Protein AF-A0A315XNJ1-F1 (afdb_monomer_lite)

InterPro domains:
  IPR011010 DNA breaking-rejoining enzyme, catalytic core [SSF56349] (92-370)
  IPR013762 Integrase-like, catalytic domain superfamily [G3DSA:1.10.443.10] (141-390)

Structure (mmCIF, N/CA/C/O backbone):
data_AF-A0A315XNJ1-F1
#
_entry.id   AF-A0A315XNJ1-F1
#
loop_
_atom_site.group_PDB
_atom_site.id
_atom_site.type_symbol
_atom_site.label_atom_id
_atom_site.label_alt_id
_atom_site.label_comp_id
_atom_site.label_asym_id
_atom_site.label_entity_id
_atom_site.label_seq_id
_atom_site.pdbx_PDB_ins_code
_atom_site.Cartn_x
_atom_site.Cartn_y
_atom_site.Cartn_z
_atom_site.occupancy
_atom_site.B_iso_or_equiv
_atom_site.auth_seq_id
_atom_site.auth_comp_id
_atom_site.auth_asym_id
_atom_site.auth_atom_id
_atom_site.pdbx_PDB_model_num
ATOM 1 N N . MET A 1 1 ? 25.336 24.053 -30.822 1.00 50.22 1 MET A N 1
ATOM 2 C CA . MET A 1 1 ? 24.230 23.311 -31.462 1.00 50.22 1 MET A CA 1
ATOM 3 C C . MET A 1 1 ? 24.095 22.005 -30.711 1.00 50.22 1 MET A C 1
ATOM 5 O O . MET A 1 1 ? 25.068 21.264 -30.676 1.00 50.22 1 MET A O 1
ATOM 9 N N . ASN A 1 2 ? 22.967 21.770 -30.042 1.00 66.56 2 ASN A N 1
ATOM 10 C CA . ASN A 1 2 ? 22.722 20.476 -29.408 1.00 66.56 2 ASN A CA 1
ATOM 11 C C . ASN A 1 2 ? 22.450 19.467 -30.527 1.00 66.56 2 ASN A C 1
ATOM 13 O O . ASN A 1 2 ? 21.606 19.732 -31.380 1.00 66.56 2 ASN A O 1
ATOM 17 N N . LYS A 1 3 ? 23.209 18.367 -30.565 1.00 80.69 3 LYS A N 1
ATOM 18 C CA . LYS A 1 3 ? 22.934 17.233 -31.454 1.00 80.69 3 LYS A CA 1
ATOM 19 C C . LYS A 1 3 ? 21.550 16.705 -31.062 1.00 80.69 3 LYS A C 1
ATOM 21 O O . LYS A 1 3 ? 21.338 16.394 -29.894 1.00 80.69 3 LYS A O 1
ATOM 26 N N . GLU A 1 4 ? 20.598 16.702 -31.988 1.00 85.69 4 GLU A N 1
ATOM 27 C CA . GLU A 1 4 ? 19.282 16.109 -31.746 1.00 85.69 4 GLU A CA 1
ATOM 28 C C . GLU A 1 4 ? 19.441 14.585 -31.792 1.00 85.69 4 GLU A C 1
ATOM 30 O O . GLU A 1 4 ? 19.968 14.041 -32.764 1.00 85.69 4 GLU A O 1
ATOM 35 N N . TYR A 1 5 ? 19.074 13.908 -30.704 1.00 88.69 5 TYR A N 1
ATOM 36 C CA . TYR A 1 5 ? 19.193 12.458 -30.582 1.00 88.69 5 TYR A CA 1
ATOM 37 C C . TYR A 1 5 ? 17.853 11.811 -30.914 1.00 88.69 5 TYR A C 1
ATOM 39 O O . TYR A 1 5 ? 16.924 11.848 -30.109 1.00 88.69 5 TYR A O 1
ATOM 47 N N . ASP A 1 6 ? 17.759 11.184 -32.084 1.00 93.69 6 ASP A N 1
ATOM 48 C CA . ASP A 1 6 ? 16.576 10.419 -32.473 1.00 93.69 6 ASP A CA 1
ATOM 49 C C . ASP A 1 6 ? 16.637 8.993 -31.912 1.00 93.69 6 ASP A C 1
ATOM 51 O O . ASP A 1 6 ? 16.897 8.019 -32.617 1.00 93.69 6 ASP A O 1
ATOM 55 N N . VAL A 1 7 ? 16.416 8.873 -30.601 1.00 96.19 7 VAL A N 1
ATOM 56 C CA . VAL A 1 7 ? 16.429 7.577 -29.905 1.00 96.19 7 VAL A CA 1
ATOM 57 C C . VAL A 1 7 ? 15.337 6.638 -30.422 1.00 96.19 7 VAL A C 1
ATOM 59 O O . VAL A 1 7 ? 15.508 5.425 -30.357 1.00 96.19 7 VAL A O 1
ATOM 62 N N . ARG A 1 8 ? 14.231 7.157 -30.979 1.00 95.56 8 ARG A N 1
ATOM 63 C CA . ARG A 1 8 ? 13.180 6.292 -31.538 1.00 95.56 8 ARG A CA 1
ATOM 64 C C . ARG A 1 8 ? 13.688 5.519 -32.743 1.00 95.56 8 ARG A C 1
ATOM 66 O O . ARG A 1 8 ? 13.282 4.381 -32.905 1.00 95.56 8 ARG A O 1
ATOM 73 N N . ASN A 1 9 ? 14.567 6.097 -33.549 1.00 95.81 9 ASN A N 1
ATOM 74 C CA . ASN A 1 9 ? 15.123 5.426 -34.720 1.00 95.81 9 ASN A CA 1
ATOM 75 C C . ASN A 1 9 ? 16.474 4.736 -34.447 1.00 95.81 9 ASN A C 1
ATOM 77 O O . ASN A 1 9 ? 17.071 4.191 -35.373 1.00 95.81 9 ASN A O 1
ATOM 81 N N . ASP A 1 10 ? 16.956 4.731 -33.199 1.00 97.00 10 ASP A N 1
ATOM 82 C CA . ASP A 1 10 ? 18.172 4.012 -32.813 1.00 97.00 10 ASP A CA 1
ATOM 83 C C . ASP A 1 10 ? 17.935 2.489 -32.831 1.00 97.00 10 ASP A C 1
ATOM 85 O O . ASP A 1 10 ? 16.972 1.982 -32.246 1.00 97.00 10 ASP A O 1
ATOM 89 N N . GLU A 1 11 ? 18.824 1.754 -33.505 1.00 97.25 11 GLU A N 1
ATOM 90 C CA . GLU A 1 11 ? 18.732 0.299 -33.692 1.00 97.25 11 GLU A CA 1
ATOM 91 C C . GLU A 1 11 ? 18.679 -0.457 -32.356 1.00 97.25 11 GLU A C 1
ATOM 93 O O . GLU A 1 11 ? 17.871 -1.373 -32.195 1.00 97.25 11 GLU A O 1
ATOM 98 N N . TYR A 1 12 ? 19.469 -0.034 -31.363 1.00 97.25 12 TYR A N 1
ATOM 99 C CA . TYR A 1 12 ? 19.500 -0.683 -30.053 1.00 97.25 12 TYR A CA 1
ATO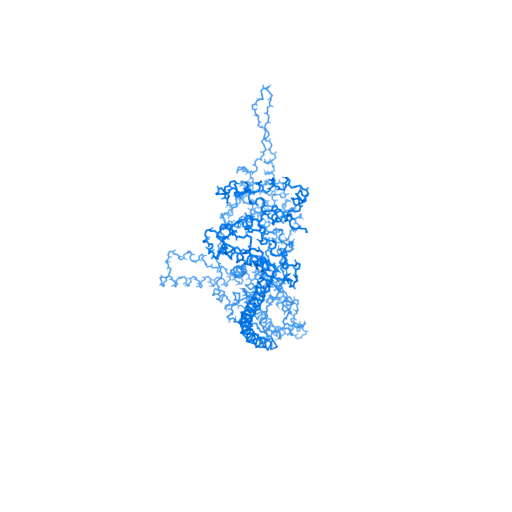M 100 C C . TYR A 1 12 ? 18.218 -0.418 -29.265 1.00 97.25 12 TYR A C 1
ATOM 102 O O . TYR A 1 12 ? 17.733 -1.298 -28.556 1.00 97.25 12 TYR A O 1
ATOM 110 N N . TYR A 1 13 ? 17.629 0.774 -29.388 1.00 97.19 13 TYR A N 1
ATOM 111 C CA . TYR A 1 13 ? 16.331 1.046 -28.771 1.00 97.19 13 TYR A CA 1
ATOM 112 C C . TYR A 1 13 ? 15.224 0.184 -29.390 1.00 97.19 13 TYR A C 1
ATOM 114 O O . TYR A 1 13 ? 14.443 -0.423 -28.655 1.00 97.19 13 TYR A O 1
ATOM 122 N N . GLN A 1 14 ? 15.181 0.090 -30.723 1.00 96.50 14 GLN A N 1
ATOM 123 C CA . GLN A 1 14 ? 14.190 -0.725 -31.429 1.00 96.50 14 GLN A CA 1
ATOM 124 C C . GLN A 1 14 ? 14.302 -2.204 -31.055 1.00 96.50 14 GLN A C 1
ATOM 126 O O . GLN A 1 14 ? 13.295 -2.804 -30.678 1.00 96.50 14 GLN A O 1
ATOM 131 N N . LEU A 1 15 ? 15.523 -2.746 -31.051 1.00 95.56 15 LEU A N 1
ATOM 132 C CA . LEU A 1 15 ? 15.793 -4.122 -30.638 1.00 95.56 15 LEU A CA 1
ATOM 133 C C . LEU A 1 15 ? 15.395 -4.366 -29.171 1.00 95.56 15 LEU A C 1
ATOM 135 O O . LEU A 1 15 ? 14.719 -5.338 -28.842 1.00 95.56 15 LEU A O 1
ATOM 139 N N . PHE A 1 16 ? 15.724 -3.432 -28.273 1.00 95.44 16 PHE A N 1
ATOM 140 C CA . PHE A 1 16 ? 15.371 -3.549 -26.858 1.00 95.44 16 PHE A CA 1
ATOM 141 C C . PHE A 1 16 ? 13.856 -3.606 -26.626 1.00 95.44 16 PHE A C 1
ATOM 143 O O . PHE A 1 16 ? 13.381 -4.338 -25.753 1.00 95.44 16 PHE A O 1
ATOM 150 N N . ILE A 1 17 ? 13.077 -2.811 -27.361 1.00 95.00 17 ILE A N 1
ATOM 151 C CA . ILE A 1 17 ? 11.621 -2.760 -27.198 1.00 95.00 17 ILE A CA 1
ATOM 152 C C . ILE A 1 17 ? 10.926 -3.927 -27.910 1.00 95.00 17 ILE A C 1
ATOM 154 O O . ILE A 1 17 ? 9.951 -4.440 -27.353 1.00 95.00 17 ILE A O 1
ATOM 158 N N . SER A 1 18 ? 11.427 -4.389 -29.063 1.00 91.50 18 SER A N 1
ATOM 159 C CA . SER A 1 18 ? 10.868 -5.557 -29.760 1.00 91.50 18 SER A CA 1
ATOM 160 C C . SER A 1 18 ? 10.989 -6.836 -28.938 1.00 91.50 18 SER A C 1
ATOM 162 O O . SER A 1 18 ? 10.046 -7.626 -28.888 1.00 91.50 18 SER A O 1
ATOM 164 N N . ASP A 1 19 ? 12.110 -7.007 -28.239 1.00 86.12 19 ASP A N 1
ATOM 165 C CA . ASP A 1 19 ? 12.449 -8.281 -27.601 1.00 86.12 19 ASP A CA 1
ATOM 166 C C . ASP A 1 19 ? 11.779 -8.467 -26.230 1.00 86.12 19 ASP A C 1
ATOM 168 O O . ASP A 1 19 ? 11.643 -9.583 -25.728 1.00 86.12 19 ASP A O 1
ATOM 172 N N . SER A 1 20 ? 11.312 -7.387 -25.598 1.00 68.50 20 SER A N 1
ATOM 173 C CA . SER A 1 20 ? 11.069 -7.380 -24.149 1.00 68.50 20 SER A CA 1
ATOM 174 C C . SER A 1 20 ? 9.606 -7.475 -23.681 1.00 68.50 20 SER A C 1
ATOM 176 O O . SER A 1 20 ? 9.350 -7.317 -22.483 1.00 68.50 20 SER A O 1
ATOM 178 N N . LEU A 1 21 ? 8.625 -7.752 -24.558 1.00 73.50 21 LEU A N 1
ATOM 179 C CA . LEU A 1 21 ? 7.177 -7.809 -24.222 1.00 73.50 21 LEU A CA 1
ATOM 180 C C . LEU A 1 21 ? 6.722 -6.646 -23.303 1.00 73.50 21 LEU A C 1
ATOM 182 O O . LEU A 1 21 ? 5.906 -6.812 -22.378 1.00 73.50 21 LEU A O 1
ATOM 186 N N . ARG A 1 22 ? 7.311 -5.460 -23.499 1.00 79.81 22 ARG A N 1
ATOM 187 C CA . ARG A 1 22 ? 7.030 -4.268 -22.693 1.00 79.81 22 ARG A CA 1
ATOM 188 C C . ARG A 1 22 ? 5.745 -3.621 -23.186 1.00 79.81 22 ARG A C 1
ATOM 190 O O . ARG A 1 22 ? 5.494 -3.535 -24.381 1.00 79.81 22 ARG A O 1
ATOM 197 N N . ASN A 1 23 ? 4.932 -3.133 -22.252 1.00 85.56 23 ASN A N 1
ATOM 198 C CA . ASN A 1 23 ? 3.787 -2.309 -22.626 1.00 85.56 23 ASN A CA 1
ATOM 199 C C . ASN A 1 23 ? 4.252 -0.934 -23.138 1.00 85.56 23 ASN A C 1
ATOM 201 O O . ASN A 1 23 ? 5.334 -0.456 -22.784 1.00 85.56 23 ASN A O 1
ATOM 205 N N . GLU A 1 24 ? 3.402 -0.288 -23.932 1.00 88.81 24 GLU A N 1
ATOM 206 C CA . GLU A 1 24 ? 3.657 1.013 -24.564 1.00 88.81 24 GLU A CA 1
ATOM 207 C C . GLU A 1 24 ? 4.098 2.085 -23.554 1.00 88.81 24 GLU A C 1
ATOM 209 O O . GLU A 1 24 ? 5.067 2.805 -23.776 1.00 88.81 24 GLU A O 1
ATOM 214 N N . THR A 1 25 ? 3.468 2.129 -22.374 1.00 88.50 25 THR A N 1
ATOM 215 C CA . THR A 1 25 ? 3.843 3.069 -21.304 1.00 88.50 25 THR A CA 1
ATOM 216 C C . THR A 1 25 ? 5.281 2.869 -20.824 1.00 88.50 25 THR A C 1
ATOM 218 O O . THR A 1 25 ? 5.982 3.833 -20.517 1.00 88.50 25 THR A O 1
ATOM 221 N N . THR A 1 26 ? 5.737 1.619 -20.734 1.00 90.62 26 THR A N 1
ATOM 222 C CA . THR A 1 26 ? 7.116 1.307 -20.356 1.00 90.62 26 THR A CA 1
ATOM 223 C C . THR A 1 26 ? 8.069 1.694 -21.481 1.00 90.62 26 THR A C 1
ATOM 225 O O . THR A 1 26 ? 9.098 2.297 -21.191 1.00 90.62 26 THR A O 1
ATOM 228 N N . ALA A 1 27 ? 7.721 1.416 -22.740 1.00 94.00 27 ALA A N 1
ATOM 229 C CA . ALA A 1 27 ? 8.529 1.791 -23.901 1.00 94.00 27 ALA A CA 1
ATOM 230 C C . ALA A 1 27 ? 8.747 3.311 -23.996 1.00 94.00 27 ALA A C 1
ATOM 232 O O . ALA A 1 27 ? 9.891 3.755 -24.107 1.00 94.00 27 ALA A O 1
ATOM 233 N N . GLU A 1 28 ? 7.685 4.106 -23.834 1.00 94.75 28 GLU A N 1
ATOM 234 C CA . GLU A 1 28 ? 7.764 5.574 -23.793 1.00 94.75 28 GLU A CA 1
ATOM 235 C C . GLU A 1 28 ? 8.618 6.076 -22.622 1.00 94.75 28 GLU A C 1
ATOM 237 O O . GLU A 1 28 ? 9.401 7.017 -22.757 1.00 94.75 28 GLU A O 1
ATOM 242 N N . LYS A 1 29 ? 8.543 5.405 -21.465 1.00 95.25 29 LYS A N 1
ATOM 243 C CA . LYS A 1 29 ? 9.403 5.730 -20.323 1.00 95.25 29 LYS A CA 1
ATOM 244 C C . LYS A 1 29 ? 10.882 5.464 -20.620 1.00 95.25 29 LYS A C 1
ATOM 246 O O . LYS A 1 29 ? 11.724 6.260 -20.213 1.00 95.25 29 LYS A O 1
ATOM 251 N N . TYR A 1 30 ? 11.210 4.361 -21.296 1.00 97.12 30 TYR A N 1
ATOM 252 C CA . TYR A 1 30 ? 12.583 4.104 -21.741 1.00 97.12 30 TYR A CA 1
ATOM 253 C C . TYR A 1 30 ? 13.040 5.145 -22.758 1.00 97.12 30 TYR A C 1
ATOM 255 O O . TYR A 1 30 ? 14.144 5.653 -22.607 1.00 97.12 30 TYR A O 1
ATOM 263 N N . PHE A 1 31 ? 12.192 5.502 -23.725 1.00 96.75 31 PHE A N 1
ATOM 264 C CA . PHE A 1 31 ? 12.498 6.535 -24.714 1.00 96.75 31 PHE A CA 1
ATOM 265 C C . PHE A 1 31 ? 12.889 7.860 -24.046 1.00 96.75 31 PHE A C 1
ATOM 267 O O . PHE A 1 31 ? 14.002 8.334 -24.246 1.00 96.75 31 PHE A O 1
ATOM 274 N N . ASP A 1 32 ? 12.034 8.414 -23.179 1.00 96.81 32 ASP A N 1
ATOM 275 C CA . ASP A 1 32 ? 12.307 9.683 -22.484 1.00 96.81 32 ASP A CA 1
ATOM 276 C C . ASP A 1 32 ? 13.626 9.651 -21.687 1.00 96.81 32 ASP A C 1
ATOM 278 O O . ASP A 1 32 ? 14.408 10.604 -21.697 1.00 96.81 32 ASP A O 1
ATOM 282 N N . ILE A 1 33 ? 13.902 8.539 -21.003 1.00 98.12 33 ILE A N 1
ATOM 283 C CA . ILE A 1 33 ? 15.085 8.406 -20.146 1.00 98.12 33 ILE A CA 1
ATOM 284 C C . ILE A 1 33 ? 16.362 8.217 -20.964 1.00 98.12 33 ILE A C 1
ATOM 286 O O . ILE A 1 33 ? 17.384 8.818 -20.634 1.00 98.12 33 ILE A O 1
ATOM 290 N N . LEU A 1 34 ? 16.318 7.395 -22.011 1.00 98.06 34 LEU A N 1
ATOM 291 C CA . LEU A 1 34 ? 17.468 7.141 -22.874 1.00 98.06 34 LEU A CA 1
ATOM 292 C C . LEU A 1 34 ? 17.815 8.377 -23.710 1.00 98.06 34 LEU A C 1
ATOM 294 O O . LEU A 1 34 ? 18.994 8.682 -23.848 1.00 98.06 34 LEU A O 1
ATOM 298 N N . THR A 1 35 ? 16.826 9.165 -24.141 1.00 97.50 35 THR A N 1
ATOM 299 C CA . THR A 1 35 ? 17.063 10.480 -24.761 1.00 97.50 35 THR A CA 1
ATOM 300 C C . THR A 1 35 ? 17.819 11.410 -23.815 1.00 97.50 35 THR A C 1
ATOM 302 O O . THR A 1 35 ? 18.870 11.936 -24.178 1.00 97.50 35 THR A O 1
ATOM 305 N N . LYS A 1 36 ? 17.377 11.536 -22.554 1.00 97.56 36 LYS A N 1
ATOM 306 C CA . LYS A 1 36 ? 18.103 12.319 -21.532 1.00 97.56 36 LYS A CA 1
ATOM 307 C C . LYS A 1 36 ? 19.511 11.780 -21.277 1.00 97.56 36 LYS A C 1
ATOM 309 O O . LYS A 1 36 ? 20.419 12.555 -20.988 1.00 97.56 36 LYS A O 1
ATOM 314 N N . PHE A 1 37 ? 19.703 10.465 -21.367 1.00 98.12 37 PHE A N 1
ATOM 315 C CA . PHE A 1 37 ? 21.011 9.838 -21.204 1.00 98.12 37 PHE A CA 1
ATOM 316 C C . PHE A 1 37 ? 21.963 10.169 -22.363 1.00 98.12 37 PHE A C 1
ATOM 318 O O . PHE A 1 37 ? 23.113 10.540 -22.119 1.00 98.12 37 PHE A O 1
ATOM 325 N N . CYS A 1 38 ? 21.475 10.128 -23.603 1.00 97.94 38 CYS A N 1
ATOM 326 C CA . CYS A 1 38 ? 22.217 10.565 -24.784 1.00 97.94 38 CYS A CA 1
ATOM 327 C C . CYS A 1 38 ? 22.574 12.054 -24.724 1.00 97.94 38 CYS A C 1
ATOM 329 O O . CYS A 1 38 ? 23.719 12.429 -24.972 1.00 97.94 38 CYS A O 1
ATOM 331 N N . GLU A 1 39 ? 21.632 12.904 -24.312 1.00 96.56 39 GLU A N 1
ATOM 332 C CA . GLU A 1 39 ? 21.882 14.334 -24.112 1.00 96.56 39 GLU A CA 1
ATOM 333 C C . GLU A 1 39 ? 22.938 14.598 -23.031 1.00 96.56 39 GLU A C 1
ATOM 335 O O . GLU A 1 39 ? 23.817 15.437 -23.223 1.00 96.56 39 GLU A O 1
ATOM 340 N N . ALA A 1 40 ? 22.877 13.879 -21.905 1.00 97.44 40 ALA A N 1
ATOM 341 C CA . ALA A 1 40 ? 23.812 14.046 -20.795 1.00 97.44 40 ALA A CA 1
ATOM 342 C C . ALA A 1 40 ? 25.251 13.650 -21.153 1.00 97.44 40 ALA A C 1
ATOM 344 O O . ALA A 1 40 ? 26.203 14.265 -20.676 1.00 97.44 40 ALA A O 1
ATOM 345 N N . THR A 1 41 ? 25.405 12.613 -21.975 1.00 97.19 41 THR A N 1
ATOM 346 C CA . THR A 1 41 ? 26.708 12.056 -22.377 1.00 97.19 41 THR A CA 1
ATOM 347 C C . THR A 1 41 ? 27.226 12.636 -23.691 1.00 97.19 41 THR A C 1
ATOM 349 O O . THR A 1 41 ? 28.395 12.452 -24.034 1.00 97.19 41 THR A O 1
ATOM 352 N N . ASN A 1 42 ? 26.360 13.343 -24.419 1.00 96.88 42 ASN A N 1
ATOM 353 C CA . ASN A 1 42 ? 26.568 13.794 -25.786 1.00 96.88 42 ASN A CA 1
ATOM 354 C C . ASN A 1 42 ? 26.982 12.649 -26.738 1.00 96.88 42 ASN A C 1
ATOM 356 O O . ASN A 1 42 ? 27.918 12.799 -27.530 1.00 96.88 42 ASN A O 1
ATOM 360 N N . LYS A 1 43 ? 26.302 11.499 -26.624 1.00 96.94 43 LYS A N 1
ATOM 361 C CA . LYS A 1 43 ? 26.555 10.273 -27.397 1.00 96.94 43 LYS A CA 1
ATOM 362 C C . LYS A 1 43 ? 25.259 9.553 -27.767 1.00 96.94 43 LYS A C 1
ATOM 364 O O . LYS A 1 43 ? 24.285 9.612 -27.022 1.00 96.94 43 LYS A O 1
ATOM 369 N N . THR A 1 44 ? 25.242 8.857 -28.902 1.00 97.50 44 THR A N 1
ATOM 370 C CA . THR A 1 44 ? 24.145 7.936 -29.260 1.00 97.50 44 THR A CA 1
ATOM 371 C C . THR A 1 44 ? 24.197 6.667 -28.403 1.00 97.50 44 THR A C 1
ATOM 373 O O . THR A 1 44 ? 25.211 6.390 -27.758 1.00 97.50 44 THR A O 1
ATOM 376 N N . LEU A 1 45 ? 23.125 5.867 -28.387 1.00 98.00 45 LEU A N 1
ATOM 377 C CA . LEU A 1 45 ? 23.118 4.617 -27.617 1.00 98.00 45 LEU A CA 1
ATOM 378 C C . LEU A 1 45 ? 24.162 3.635 -28.155 1.00 98.00 45 LEU A C 1
ATOM 380 O O . LEU A 1 45 ? 24.908 3.055 -27.366 1.00 98.00 45 LEU A O 1
ATOM 384 N N . GLY A 1 46 ? 24.281 3.534 -29.482 1.00 97.56 46 GLY A N 1
ATOM 385 C CA . GLY A 1 46 ? 25.320 2.733 -30.127 1.00 97.56 46 GLY A CA 1
ATOM 386 C C . GLY A 1 46 ? 26.744 3.183 -29.787 1.00 97.56 46 GLY A C 1
ATOM 387 O O . GLY A 1 46 ? 27.583 2.341 -29.483 1.00 97.56 46 GLY A O 1
ATOM 388 N N . GLU A 1 47 ? 27.015 4.496 -29.760 1.00 97.69 47 GLU A N 1
ATOM 389 C CA . GLU A 1 47 ? 28.322 5.031 -29.345 1.00 97.69 47 GLU A CA 1
ATOM 390 C C . GLU A 1 47 ? 28.637 4.665 -27.886 1.00 97.69 47 GLU A C 1
ATOM 392 O O . GLU A 1 47 ? 29.755 4.252 -27.595 1.00 97.69 47 GLU A O 1
ATOM 397 N N . ILE A 1 48 ? 27.660 4.779 -26.974 1.00 98.19 48 ILE A N 1
ATOM 398 C CA . ILE A 1 48 ? 27.831 4.440 -25.551 1.00 98.19 48 ILE A CA 1
ATOM 399 C C . ILE A 1 48 ? 28.096 2.944 -25.364 1.00 98.19 48 ILE A C 1
ATOM 401 O O . ILE A 1 48 ? 28.993 2.581 -24.600 1.00 98.19 48 ILE A O 1
ATOM 405 N N . ILE A 1 49 ? 27.314 2.087 -26.031 1.00 98.12 49 ILE A N 1
ATOM 406 C CA . ILE A 1 49 ? 27.462 0.629 -25.955 1.00 98.12 49 ILE A CA 1
ATOM 407 C C . ILE A 1 49 ? 28.841 0.235 -26.477 1.00 98.12 49 ILE A C 1
ATOM 409 O O . ILE A 1 49 ? 29.588 -0.378 -25.719 1.00 98.12 49 ILE A O 1
ATOM 413 N N . ALA A 1 50 ? 29.209 0.672 -27.687 1.00 97.50 50 ALA A N 1
ATOM 414 C CA . ALA A 1 50 ? 30.518 0.399 -28.278 1.00 97.50 50 ALA A CA 1
ATOM 415 C C . ALA A 1 50 ? 31.659 0.874 -27.368 1.00 97.50 50 ALA A C 1
ATOM 417 O O . ALA A 1 50 ? 32.564 0.109 -27.050 1.00 97.50 50 ALA A O 1
ATOM 418 N N . ASP A 1 51 ? 31.572 2.106 -26.852 1.00 97.00 51 ASP A N 1
ATOM 419 C CA . ASP A 1 51 ? 32.581 2.661 -25.954 1.00 97.00 51 ASP A CA 1
ATOM 420 C C . ASP A 1 51 ? 32.813 1.785 -24.718 1.00 97.00 51 ASP A C 1
ATOM 422 O O . ASP A 1 51 ? 33.965 1.597 -24.309 1.00 97.00 51 ASP A O 1
ATOM 426 N N . CYS A 1 52 ? 31.727 1.284 -24.125 1.00 96.38 52 CYS A N 1
ATOM 427 C CA . CYS A 1 52 ? 31.756 0.469 -22.918 1.00 96.38 52 CYS A CA 1
ATOM 428 C C . CYS A 1 52 ? 32.197 -0.971 -23.206 1.00 96.38 52 CYS A C 1
ATOM 430 O O . CYS A 1 52 ? 32.992 -1.512 -22.442 1.00 96.38 52 CYS A O 1
ATOM 432 N N . THR A 1 53 ? 31.724 -1.589 -24.291 1.00 95.50 53 THR A N 1
ATOM 433 C CA . THR A 1 53 ? 32.133 -2.947 -24.679 1.00 95.50 53 THR A CA 1
ATOM 434 C C . THR A 1 53 ? 33.595 -2.986 -25.096 1.00 95.50 53 THR A C 1
ATOM 436 O O . THR A 1 53 ? 34.315 -3.896 -24.694 1.00 95.50 53 THR A O 1
ATOM 439 N N . ASP A 1 54 ? 34.066 -1.979 -25.834 1.00 94.81 54 ASP A N 1
ATOM 440 C CA . ASP A 1 54 ? 35.464 -1.881 -26.251 1.00 94.81 54 ASP A CA 1
ATOM 441 C C . ASP A 1 54 ? 36.379 -1.755 -25.036 1.00 94.81 54 ASP A C 1
ATOM 443 O O . ASP A 1 54 ? 37.367 -2.474 -24.937 1.00 94.81 54 ASP A O 1
ATOM 447 N N . GLU A 1 55 ? 36.024 -0.903 -24.067 1.00 93.50 55 GLU A N 1
ATOM 448 C CA . GLU A 1 55 ? 36.769 -0.777 -22.809 1.00 93.50 55 GLU A CA 1
ATOM 449 C C . GLU A 1 55 ? 36.805 -2.103 -22.027 1.00 93.50 55 GLU A C 1
ATOM 451 O O . GLU A 1 55 ? 37.845 -2.486 -21.490 1.00 93.50 55 GLU A O 1
ATOM 456 N N . GLN A 1 56 ? 35.682 -2.825 -22.000 1.00 91.50 56 GLN A N 1
ATOM 457 C CA . GLN A 1 56 ? 35.524 -4.084 -21.268 1.00 91.50 56 GLN A CA 1
ATOM 458 C C . GLN A 1 56 ? 36.245 -5.269 -21.920 1.00 91.50 56 GLN A C 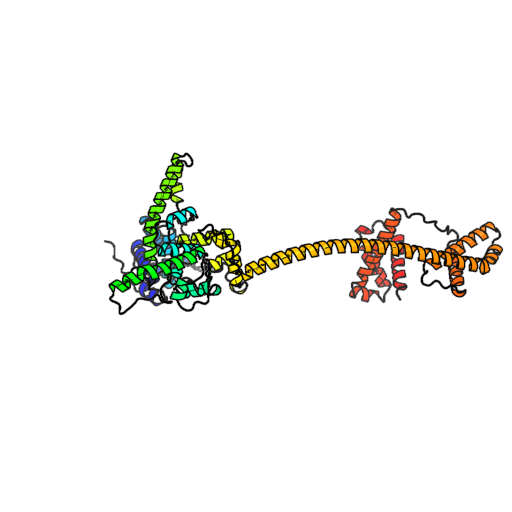1
ATOM 460 O O . GLN A 1 56 ? 36.642 -6.199 -21.217 1.00 91.50 56 GLN A O 1
ATOM 465 N N . ASN A 1 57 ? 36.449 -5.224 -23.237 1.00 88.50 57 ASN A N 1
ATOM 466 C CA . ASN A 1 57 ? 37.136 -6.264 -24.001 1.00 88.50 57 ASN A CA 1
ATOM 467 C C . ASN A 1 57 ? 38.666 -6.099 -24.022 1.00 88.50 57 ASN A C 1
ATOM 469 O O . ASN A 1 57 ? 39.370 -6.999 -24.487 1.00 88.50 57 ASN A O 1
ATOM 473 N N . ILE A 1 58 ? 39.211 -4.987 -23.510 1.00 84.25 58 ILE A N 1
ATOM 474 C CA . ILE A 1 58 ? 40.663 -4.795 -23.417 1.00 84.25 58 ILE A CA 1
ATOM 475 C C . ILE A 1 58 ? 41.237 -5.738 -22.353 1.00 84.25 58 ILE A C 1
ATOM 477 O O . ILE A 1 58 ? 41.053 -5.556 -21.149 1.00 84.25 58 ILE A O 1
ATOM 481 N N . VAL A 1 59 ? 41.995 -6.734 -22.812 1.00 77.75 59 VAL A N 1
ATOM 482 C CA . VAL A 1 59 ? 42.858 -7.556 -21.959 1.00 77.75 59 VAL A CA 1
ATOM 483 C C . VAL A 1 59 ? 44.246 -6.932 -21.954 1.00 77.75 59 VAL A C 1
ATOM 485 O O . VAL A 1 59 ? 45.028 -7.104 -22.892 1.00 77.75 59 VAL A O 1
ATOM 488 N N . THR A 1 60 ? 44.570 -6.198 -20.892 1.00 78.81 60 THR A N 1
ATOM 489 C CA . THR A 1 60 ? 45.917 -5.644 -20.739 1.00 78.81 60 THR A CA 1
ATOM 490 C C . THR A 1 60 ? 46.858 -6.754 -20.289 1.00 78.81 60 THR A C 1
ATOM 492 O O . THR A 1 60 ? 46.632 -7.400 -19.266 1.00 78.81 60 THR A O 1
ATOM 495 N N . LYS A 1 61 ? 47.927 -6.983 -21.052 1.00 82.56 61 LYS A N 1
ATOM 496 C CA . LYS A 1 61 ? 48.996 -7.922 -20.703 1.00 82.56 61 LYS A CA 1
ATOM 497 C C . LYS A 1 61 ? 50.105 -7.168 -19.975 1.00 82.56 61 LYS A C 1
ATOM 499 O O . LYS A 1 61 ? 50.852 -6.416 -20.591 1.00 82.56 61 LYS A O 1
ATOM 504 N N . GLU A 1 62 ? 50.200 -7.355 -18.666 1.00 85.12 62 GLU A N 1
ATOM 505 C CA . GLU A 1 62 ? 51.286 -6.827 -17.840 1.00 85.12 62 GLU A CA 1
ATOM 506 C C . GLU A 1 62 ? 52.438 -7.839 -17.819 1.00 85.12 62 GLU A C 1
ATOM 508 O O . GLU A 1 62 ? 52.241 -9.003 -17.457 1.00 85.12 62 GLU A O 1
ATOM 513 N N . LYS A 1 63 ? 53.646 -7.417 -18.215 1.00 87.00 63 LYS A N 1
ATOM 514 C CA . LYS A 1 63 ? 54.848 -8.243 -18.041 1.00 87.00 63 LYS A CA 1
ATOM 515 C C . LYS A 1 63 ? 55.215 -8.264 -16.561 1.00 87.00 63 LYS A C 1
ATOM 517 O O . LYS A 1 63 ? 55.521 -7.227 -15.980 1.00 87.00 63 LYS A O 1
ATOM 522 N N . LEU A 1 64 ? 55.190 -9.446 -15.966 1.00 87.44 64 LEU A N 1
ATOM 523 C CA . LEU A 1 64 ? 55.701 -9.689 -14.626 1.00 87.44 64 LEU A CA 1
ATOM 524 C C . LEU A 1 64 ? 57.215 -9.956 -14.692 1.00 87.44 64 LEU A C 1
ATOM 526 O O . LEU A 1 64 ? 57.722 -10.332 -15.755 1.00 87.44 64 LEU A O 1
ATOM 530 N N . PRO A 1 65 ? 57.949 -9.808 -13.571 1.00 91.88 65 PRO A N 1
ATOM 531 C CA . PRO A 1 65 ? 59.327 -10.274 -13.489 1.00 91.88 65 PRO A CA 1
ATOM 532 C C . PRO A 1 65 ? 59.429 -11.736 -13.950 1.00 91.88 65 PRO A C 1
ATOM 534 O O . PRO A 1 65 ? 58.517 -12.521 -13.642 1.00 91.88 65 PRO A O 1
ATOM 537 N N . PRO A 1 66 ? 60.493 -12.104 -14.687 1.00 92.00 66 PRO A N 1
ATOM 538 C CA . PRO A 1 66 ? 60.682 -13.481 -15.110 1.00 92.00 66 PRO A CA 1
ATOM 539 C C . PRO A 1 66 ? 60.709 -14.418 -13.897 1.00 92.00 66 PRO A C 1
ATOM 541 O O . PRO A 1 66 ? 61.055 -14.003 -12.787 1.00 92.00 66 PRO A O 1
ATOM 544 N N . ASP A 1 67 ? 60.283 -15.665 -14.092 1.00 91.44 67 ASP A N 1
ATOM 545 C CA . ASP A 1 67 ? 60.376 -16.670 -13.031 1.00 91.44 67 ASP A CA 1
ATOM 546 C C . ASP A 1 67 ? 61.840 -16.995 -12.677 1.00 91.44 67 ASP A C 1
ATOM 548 O O . ASP A 1 67 ? 62.786 -16.504 -13.294 1.00 91.44 67 ASP A O 1
ATOM 552 N N . GLU A 1 68 ? 62.034 -17.838 -11.665 1.00 89.94 68 GLU A N 1
ATOM 553 C CA . GLU A 1 68 ? 63.360 -18.290 -11.221 1.00 89.94 68 GLU A CA 1
ATOM 554 C C . GLU A 1 68 ? 64.185 -18.992 -12.318 1.00 89.94 68 GLU A C 1
ATOM 556 O O . GLU A 1 68 ? 65.406 -19.075 -12.204 1.00 89.94 68 GLU A O 1
ATOM 561 N N . ASN A 1 69 ? 63.541 -19.432 -13.405 1.00 91.38 69 ASN A N 1
ATOM 562 C CA . ASN A 1 69 ? 64.175 -20.056 -14.564 1.00 91.38 69 ASN A CA 1
ATOM 563 C C . ASN A 1 69 ? 64.393 -19.069 -15.728 1.00 91.38 69 ASN A C 1
ATOM 565 O O . ASN A 1 69 ? 64.855 -19.470 -16.796 1.00 91.38 69 ASN A O 1
ATOM 569 N N . GLY A 1 70 ? 64.069 -17.785 -15.547 1.00 90.62 70 GLY A N 1
ATOM 570 C CA . GLY A 1 70 ? 64.200 -16.751 -16.572 1.00 90.62 70 GLY A CA 1
ATOM 571 C C . GLY A 1 70 ? 63.044 -16.690 -17.578 1.00 90.62 70 GLY A C 1
ATOM 572 O O . GLY A 1 70 ? 63.145 -15.936 -18.547 1.00 90.62 70 GLY A O 1
ATOM 573 N N . ASN A 1 71 ? 61.950 -17.437 -17.383 1.00 91.38 71 ASN A N 1
ATOM 574 C CA . ASN A 1 71 ? 60.818 -17.419 -18.311 1.00 91.38 71 ASN A CA 1
ATOM 575 C C . ASN A 1 71 ? 59.985 -16.148 -18.144 1.00 91.38 71 ASN A C 1
ATOM 577 O O . ASN A 1 71 ? 59.649 -15.743 -17.029 1.00 91.38 71 ASN A O 1
ATOM 581 N N . GLU A 1 72 ? 59.586 -15.550 -19.266 1.00 92.00 72 GLU A N 1
ATOM 582 C CA . GLU A 1 72 ? 58.700 -14.390 -19.279 1.00 92.00 72 GLU A CA 1
ATOM 583 C C . GLU A 1 72 ? 57.321 -14.751 -18.712 1.00 92.00 72 GLU A C 1
ATOM 585 O O . GLU A 1 72 ? 56.636 -15.654 -19.195 1.00 92.00 72 GLU A O 1
ATOM 590 N N . ARG A 1 73 ? 56.892 -14.013 -17.687 1.00 84.69 73 ARG A N 1
ATOM 591 C CA . ARG A 1 73 ? 55.563 -14.151 -17.094 1.00 84.69 73 ARG A CA 1
ATOM 592 C C . ARG A 1 73 ? 54.691 -12.995 -17.556 1.00 84.69 73 ARG A C 1
ATOM 594 O O . ARG A 1 73 ? 55.071 -11.836 -17.430 1.00 84.69 73 ARG A O 1
ATOM 601 N N . ILE A 1 74 ? 53.494 -13.300 -18.044 1.00 87.56 74 ILE A N 1
ATOM 602 C CA . ILE A 1 74 ? 52.499 -12.294 -18.421 1.00 87.56 74 ILE A CA 1
ATOM 603 C C . ILE A 1 74 ? 51.281 -12.468 -17.523 1.00 87.56 74 ILE A C 1
ATOM 605 O O . ILE A 1 74 ? 50.741 -13.567 -17.400 1.00 87.56 74 ILE A O 1
ATOM 609 N N . ARG A 1 75 ? 50.837 -11.378 -16.900 1.00 84.38 75 ARG A N 1
ATOM 610 C CA . ARG A 1 75 ? 49.556 -11.306 -16.206 1.00 84.38 75 ARG A CA 1
ATOM 611 C C . ARG A 1 75 ? 48.544 -10.624 -17.108 1.00 84.38 75 ARG A C 1
ATOM 613 O O . ARG A 1 75 ? 48.721 -9.474 -17.494 1.00 84.38 75 ARG A O 1
ATOM 620 N N . GLU A 1 76 ? 47.460 -11.320 -17.411 1.00 84.88 76 GLU A N 1
ATOM 621 C CA . GLU A 1 76 ? 46.292 -10.695 -18.021 1.00 84.88 76 GLU A CA 1
ATOM 622 C C . GLU A 1 76 ? 45.504 -9.959 -16.935 1.00 84.88 76 GLU A C 1
ATOM 624 O O . GLU A 1 76 ? 44.918 -10.568 -16.036 1.00 84.88 76 GLU A O 1
ATOM 629 N N . ILE A 1 77 ? 45.522 -8.631 -16.993 1.00 81.00 77 ILE A N 1
ATOM 630 C CA . ILE A 1 77 ? 44.666 -7.786 -16.171 1.00 81.00 77 ILE A CA 1
ATOM 631 C C . ILE A 1 77 ? 43.326 -7.704 -16.892 1.00 81.00 77 ILE A C 1
ATOM 633 O O . ILE A 1 77 ? 43.196 -7.063 -17.936 1.00 81.00 77 ILE A O 1
ATOM 637 N N . ARG A 1 78 ? 42.328 -8.386 -16.332 1.00 82.50 78 ARG A N 1
ATOM 638 C CA . ARG A 1 78 ? 40.941 -8.242 -16.774 1.00 82.50 78 ARG A CA 1
ATOM 639 C C . ARG A 1 78 ? 40.426 -6.866 -16.372 1.00 82.50 78 ARG A 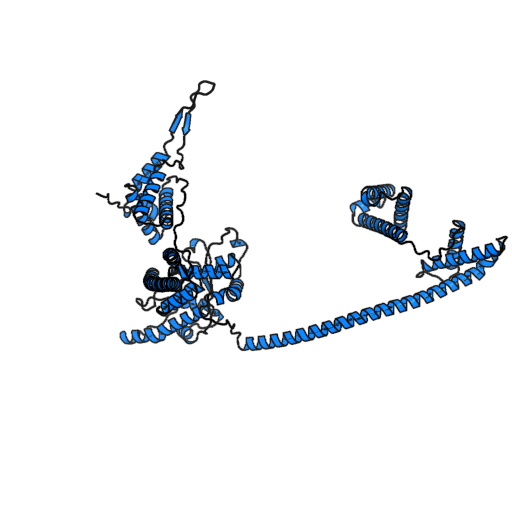C 1
ATOM 641 O O . ARG A 1 78 ? 40.771 -6.369 -15.300 1.00 82.50 78 ARG A O 1
ATOM 648 N N . PHE A 1 79 ? 39.579 -6.289 -17.215 1.00 87.12 79 PHE A N 1
ATOM 649 C CA . PHE A 1 79 ? 38.874 -5.055 -16.903 1.00 87.12 79 PHE A CA 1
ATOM 650 C C . PHE A 1 79 ? 38.132 -5.171 -15.561 1.00 87.12 79 PHE A C 1
ATOM 652 O O . PHE A 1 79 ? 37.315 -6.075 -15.362 1.00 87.12 79 PHE A O 1
ATOM 659 N N . ASP A 1 80 ? 38.415 -4.256 -14.633 1.00 88.38 80 ASP A N 1
ATOM 660 C CA . ASP A 1 80 ? 37.652 -4.138 -13.394 1.00 88.38 80 ASP A CA 1
ATOM 661 C C . ASP A 1 80 ? 36.457 -3.214 -13.622 1.00 88.38 80 ASP A C 1
ATOM 663 O O . ASP A 1 80 ? 36.587 -1.989 -13.663 1.00 88.38 80 ASP A O 1
ATOM 667 N N . VAL A 1 81 ? 35.270 -3.814 -13.709 1.00 88.00 81 VAL A N 1
ATOM 668 C CA . VAL A 1 81 ? 34.008 -3.085 -13.867 1.00 88.00 81 VAL A CA 1
ATOM 669 C C . VAL A 1 81 ? 33.754 -2.081 -12.740 1.00 88.00 81 VAL A C 1
ATOM 671 O O . VAL A 1 81 ? 33.045 -1.104 -12.950 1.00 88.00 81 VAL A O 1
ATOM 674 N N . ASN A 1 82 ? 34.336 -2.275 -11.552 1.00 89.81 82 ASN A N 1
ATOM 675 C CA . ASN A 1 82 ? 34.167 -1.369 -10.416 1.00 89.81 82 ASN A CA 1
ATOM 676 C C . ASN A 1 82 ? 35.180 -0.220 -10.399 1.00 89.81 82 ASN A C 1
ATOM 678 O O . ASN A 1 82 ? 35.116 0.623 -9.498 1.00 89.81 82 ASN A O 1
ATOM 682 N N . ASN A 1 83 ? 36.076 -0.141 -11.387 1.00 90.12 83 ASN A N 1
ATOM 683 C CA . ASN A 1 83 ? 36.967 0.996 -11.530 1.00 90.12 83 ASN A CA 1
ATOM 684 C C . ASN A 1 83 ? 36.138 2.281 -11.716 1.00 90.12 83 ASN A C 1
ATOM 686 O O . ASN A 1 83 ? 35.316 2.389 -12.636 1.00 90.12 83 ASN A O 1
ATOM 690 N N . LYS A 1 84 ? 36.354 3.266 -10.834 1.00 90.31 84 LYS A N 1
ATOM 691 C CA . LYS A 1 84 ? 35.674 4.572 -10.865 1.00 90.31 84 LYS A CA 1
ATOM 692 C C . LYS A 1 84 ? 35.929 5.333 -12.168 1.00 90.31 84 LYS A C 1
ATOM 694 O O . LYS A 1 84 ? 35.083 6.128 -12.564 1.00 90.31 84 LYS A O 1
ATOM 699 N N . ASP A 1 85 ? 37.044 5.044 -12.835 1.00 91.19 85 ASP A N 1
ATOM 700 C CA . ASP A 1 85 ? 37.445 5.682 -14.085 1.00 91.19 85 ASP A CA 1
ATOM 701 C C . ASP A 1 85 ? 36.881 5.010 -15.343 1.00 91.19 85 ASP A C 1
ATOM 703 O O . ASP A 1 85 ? 37.103 5.536 -16.439 1.00 91.19 85 ASP A O 1
ATOM 707 N N . SER A 1 86 ? 36.134 3.905 -15.204 1.00 93.88 86 SER A N 1
ATOM 708 C CA . SER A 1 86 ? 35.466 3.264 -16.344 1.00 93.88 86 SER A CA 1
ATOM 709 C C . SER A 1 86 ? 34.523 4.229 -17.061 1.00 93.88 86 SER A C 1
ATOM 711 O O . SER A 1 86 ? 33.859 5.070 -16.437 1.00 93.88 86 SER A O 1
ATOM 713 N N . LYS A 1 87 ? 34.428 4.100 -18.386 1.00 95.81 87 LYS A N 1
ATOM 714 C CA . LYS A 1 87 ? 33.545 4.929 -19.218 1.00 95.81 87 LYS A CA 1
ATOM 715 C C . LYS A 1 87 ? 32.095 4.845 -18.752 1.00 95.81 87 LYS A C 1
ATOM 717 O O . LYS A 1 87 ? 31.436 5.875 -18.634 1.00 95.81 87 LYS A O 1
ATOM 722 N N . ILE A 1 88 ? 31.624 3.652 -18.383 1.00 96.56 88 ILE A N 1
ATOM 723 C CA . ILE A 1 88 ? 30.260 3.471 -17.874 1.00 96.56 88 ILE A CA 1
ATOM 724 C C . ILE A 1 88 ? 30.003 4.262 -16.581 1.00 96.56 88 ILE A C 1
ATOM 726 O O . ILE A 1 88 ? 28.967 4.919 -16.458 1.00 96.56 88 ILE A O 1
ATOM 730 N N . ASN A 1 89 ? 30.947 4.273 -15.630 1.00 95.56 89 ASN A N 1
ATOM 731 C CA . ASN A 1 89 ? 30.822 5.094 -14.421 1.00 95.56 89 ASN A CA 1
ATOM 732 C C . ASN A 1 89 ? 30.796 6.587 -14.761 1.00 95.56 89 ASN A C 1
ATOM 734 O O . ASN A 1 89 ? 29.974 7.323 -14.211 1.00 95.56 89 ASN A O 1
ATOM 738 N N . LYS A 1 90 ? 31.642 7.031 -15.699 1.00 96.50 90 LYS A N 1
ATOM 739 C CA . LYS A 1 90 ? 31.659 8.422 -16.174 1.00 96.50 90 LYS A CA 1
ATOM 740 C C . LYS A 1 90 ? 30.316 8.824 -16.786 1.00 96.50 90 LYS A C 1
ATOM 742 O O . LYS A 1 90 ? 29.763 9.837 -16.370 1.00 96.50 90 LYS A O 1
ATOM 747 N N . TYR A 1 91 ? 29.749 8.016 -17.682 1.00 97.94 91 TYR A N 1
ATOM 748 C CA . TYR A 1 91 ? 28.454 8.303 -18.309 1.00 97.94 91 TYR A CA 1
ATOM 749 C C . TYR A 1 91 ? 27.305 8.345 -17.299 1.00 97.94 91 TYR A C 1
ATOM 751 O O . TYR A 1 91 ? 26.475 9.253 -17.327 1.00 97.94 91 TYR A O 1
ATOM 759 N N . LEU A 1 92 ? 27.265 7.403 -16.355 1.00 97.38 92 LEU A N 1
ATOM 760 C CA . LEU A 1 92 ? 26.235 7.398 -15.317 1.00 97.38 92 LEU A CA 1
ATOM 761 C C . LEU A 1 92 ? 26.355 8.596 -14.364 1.00 97.38 92 LEU A C 1
ATOM 763 O O . LEU A 1 92 ? 25.328 9.107 -13.922 1.00 97.38 92 LEU A O 1
ATOM 767 N N . ASN A 1 93 ? 27.571 9.054 -14.054 1.00 96.75 93 ASN A N 1
ATOM 768 C CA . ASN A 1 93 ? 27.782 10.257 -13.244 1.00 96.75 93 ASN A CA 1
ATOM 769 C C . ASN A 1 93 ? 27.393 11.528 -14.011 1.00 96.75 93 ASN A C 1
ATOM 771 O O . ASN A 1 93 ? 26.668 12.354 -13.464 1.00 96.75 93 ASN A O 1
ATOM 775 N N . GLN A 1 94 ? 27.754 11.633 -15.295 1.00 97.88 94 GLN A N 1
ATOM 776 C CA . GLN A 1 94 ? 27.300 12.721 -16.171 1.00 97.88 94 GLN A CA 1
ATOM 777 C C . GLN A 1 94 ? 25.770 12.806 -16.221 1.00 97.88 94 GLN A C 1
ATOM 779 O O . GLN A 1 94 ? 25.202 13.892 -16.132 1.00 97.88 94 GLN A O 1
ATOM 784 N N . PHE A 1 95 ? 25.084 11.663 -16.292 1.00 98.25 95 PHE A N 1
ATOM 785 C CA . PHE A 1 95 ? 23.625 11.611 -16.234 1.00 98.25 95 PHE A CA 1
ATOM 786 C C . PHE A 1 95 ? 23.051 12.086 -14.894 1.00 98.25 95 PHE A C 1
ATOM 788 O O . PHE A 1 95 ? 22.051 12.807 -14.868 1.00 98.25 95 PHE A O 1
ATOM 795 N N . VAL A 1 96 ? 23.674 11.699 -13.776 1.00 98.06 96 VAL A N 1
ATOM 796 C CA . VAL A 1 96 ? 23.286 12.180 -12.441 1.00 98.06 96 VAL A CA 1
ATOM 797 C C . VAL A 1 96 ? 23.421 13.701 -12.367 1.00 98.06 96 VAL A C 1
ATOM 799 O O . VAL A 1 96 ? 22.477 14.366 -11.940 1.00 98.06 96 VAL A O 1
ATOM 802 N N . ASP A 1 97 ? 24.544 14.251 -12.827 1.00 98.12 97 ASP A N 1
ATOM 803 C CA . ASP A 1 97 ? 24.795 15.694 -12.824 1.00 98.12 97 ASP A CA 1
ATOM 804 C C . ASP A 1 97 ? 23.806 16.437 -13.732 1.00 98.12 97 ASP A C 1
ATOM 806 O O . ASP A 1 97 ? 23.194 17.418 -13.307 1.00 98.12 97 ASP A O 1
ATOM 810 N N . TYR A 1 98 ? 23.551 15.913 -14.935 1.00 97.94 98 TYR A N 1
ATOM 811 C CA . TYR A 1 98 ? 22.541 16.428 -15.867 1.00 97.94 98 TYR A CA 1
ATOM 812 C C . TYR A 1 98 ? 21.143 16.494 -15.232 1.00 97.94 98 TYR A C 1
ATOM 814 O O . TYR A 1 98 ? 20.412 17.473 -15.417 1.00 97.94 98 TYR A O 1
ATOM 822 N N . CYS A 1 99 ? 20.760 15.461 -14.476 1.00 97.81 99 CYS A N 1
ATOM 823 C CA . CYS A 1 99 ? 19.471 15.409 -13.794 1.00 97.81 99 CYS A CA 1
ATOM 824 C C . CYS A 1 99 ? 19.401 16.378 -12.607 1.00 97.81 99 CYS A C 1
ATOM 826 O O . CYS A 1 99 ? 18.375 17.032 -12.416 1.00 97.81 99 CYS A O 1
ATOM 828 N N . ARG A 1 100 ? 20.481 16.506 -11.828 1.00 97.31 100 ARG A N 1
ATOM 829 C CA . ARG A 1 100 ? 20.565 17.448 -10.699 1.00 97.31 100 ARG A CA 1
ATOM 830 C C . ARG A 1 100 ? 20.489 18.898 -11.151 1.00 97.31 100 ARG A C 1
ATOM 832 O O . ARG A 1 100 ? 19.762 19.674 -10.547 1.00 97.31 100 ARG A O 1
ATOM 839 N N . GLN A 1 101 ? 21.142 19.242 -12.261 1.00 97.44 101 GLN A N 1
ATOM 840 C CA . GLN A 1 101 ? 21.037 20.571 -12.881 1.00 97.44 101 GLN A CA 1
ATOM 841 C C . GLN A 1 101 ? 19.599 20.928 -13.298 1.00 97.44 101 GLN A C 1
ATOM 843 O O . GLN A 1 101 ? 19.278 22.100 -13.469 1.00 97.44 101 GLN A O 1
ATOM 848 N N . ARG A 1 102 ? 18.722 19.927 -13.447 1.00 96.94 102 ARG A N 1
ATOM 849 C CA . ARG A 1 102 ? 17.288 20.082 -13.749 1.00 96.94 102 ARG A CA 1
ATOM 850 C C . ARG A 1 102 ? 16.391 19.926 -12.521 1.00 96.94 102 ARG A C 1
ATOM 852 O O . ARG A 1 102 ? 15.179 19.818 -12.670 1.00 96.94 102 ARG A O 1
ATOM 859 N N . ASN A 1 103 ? 16.973 19.922 -11.323 1.00 96.44 103 ASN A N 1
ATOM 860 C CA . ASN A 1 103 ? 16.272 19.761 -10.050 1.00 96.44 103 ASN A CA 1
ATOM 861 C C . ASN A 1 103 ? 15.491 18.438 -9.934 1.00 96.44 103 ASN A C 1
ATOM 863 O O . ASN A 1 103 ? 14.471 18.365 -9.245 1.00 96.44 103 ASN A O 1
ATOM 867 N N . ASN A 1 104 ? 15.952 17.371 -10.596 1.00 96.12 104 ASN A N 1
ATOM 868 C CA . ASN A 1 104 ? 15.383 16.045 -10.375 1.00 96.12 104 ASN A CA 1
ATOM 869 C C . ASN A 1 104 ? 15.794 15.520 -8.994 1.00 96.12 104 ASN A C 1
ATOM 871 O O . ASN A 1 104 ? 16.968 15.562 -8.629 1.00 96.12 104 ASN A O 1
ATOM 875 N N . LYS A 1 105 ? 14.833 14.931 -8.281 1.00 95.19 105 LYS A N 1
ATOM 876 C CA . LYS A 1 105 ? 15.066 14.236 -7.011 1.00 95.19 105 LYS A CA 1
ATOM 877 C C . LYS A 1 105 ? 15.934 12.988 -7.170 1.00 95.19 105 LYS A C 1
ATOM 879 O O . LYS A 1 105 ? 15.779 12.252 -8.149 1.00 95.19 105 LYS A O 1
ATOM 884 N N . ASN A 1 106 ? 16.774 12.689 -6.186 1.00 96.69 106 ASN A N 1
ATOM 885 C CA . ASN A 1 106 ? 17.611 11.492 -6.123 1.00 96.69 106 ASN A CA 1
ATOM 886 C C . ASN A 1 106 ? 16.795 10.201 -6.280 1.00 96.69 106 ASN A C 1
ATOM 888 O O . ASN A 1 106 ? 17.248 9.292 -6.980 1.00 96.69 106 ASN A O 1
ATOM 892 N N . VAL A 1 107 ? 15.587 10.109 -5.706 1.00 95.31 107 VAL A N 1
ATOM 893 C CA . VAL A 1 107 ? 14.708 8.935 -5.899 1.00 95.31 107 VAL A CA 1
ATOM 894 C C . VAL A 1 107 ? 14.329 8.737 -7.375 1.00 95.31 107 VAL A C 1
ATOM 896 O O . VAL A 1 107 ? 14.389 7.621 -7.901 1.00 95.31 107 VAL A O 1
ATOM 899 N N . THR A 1 108 ? 14.030 9.829 -8.083 1.00 95.81 108 THR A N 1
ATOM 900 C CA . THR A 1 108 ? 13.738 9.820 -9.522 1.00 95.81 108 THR A CA 1
ATOM 901 C C . THR A 1 108 ? 14.979 9.434 -10.317 1.00 95.81 108 THR A C 1
ATOM 903 O O . THR A 1 108 ? 14.899 8.563 -11.183 1.00 95.81 108 THR A O 1
ATOM 906 N N . ILE A 1 109 ? 16.135 10.014 -9.983 1.00 97.75 109 ILE A N 1
ATOM 907 C CA . ILE A 1 109 ? 17.416 9.713 -10.632 1.00 97.75 109 ILE A CA 1
ATOM 908 C C . ILE A 1 109 ? 17.771 8.232 -10.459 1.00 97.75 109 ILE A C 1
ATOM 910 O O . ILE A 1 109 ? 18.113 7.565 -11.431 1.00 97.75 109 ILE A O 1
ATOM 914 N N . ASN A 1 110 ? 17.639 7.675 -9.253 1.00 97.12 110 ASN A N 1
ATOM 915 C CA . ASN A 1 110 ? 17.857 6.251 -8.988 1.00 97.12 110 ASN A CA 1
ATOM 916 C C . ASN A 1 110 ? 16.932 5.366 -9.845 1.00 97.12 110 ASN A C 1
ATOM 918 O O . ASN A 1 110 ? 17.379 4.363 -10.412 1.00 97.12 110 ASN A O 1
ATOM 922 N N . GLY A 1 111 ? 15.657 5.748 -9.980 1.00 96.00 111 GLY A N 1
ATOM 923 C CA . GLY A 1 111 ? 14.698 5.064 -10.848 1.00 96.00 111 GLY A CA 1
ATOM 924 C C . GLY A 1 111 ? 15.091 5.112 -12.327 1.00 96.00 111 GLY A C 1
ATOM 925 O O . GLY A 1 111 ? 15.040 4.089 -13.007 1.00 96.00 111 GLY A O 1
ATOM 926 N N . GLN A 1 112 ? 15.536 6.270 -12.819 1.00 97.69 112 GLN A N 1
ATOM 927 C CA . GLN A 1 112 ? 15.994 6.443 -14.201 1.00 97.69 112 GLN A CA 1
ATOM 928 C C . GLN A 1 112 ? 17.288 5.668 -14.482 1.00 97.69 112 GLN A C 1
ATOM 930 O O . GLN A 1 112 ? 17.357 4.926 -15.460 1.00 97.69 112 GLN A O 1
ATOM 935 N N . ARG A 1 113 ? 18.273 5.736 -13.577 1.00 97.62 113 ARG A N 1
ATOM 936 C CA . ARG A 1 113 ? 19.516 4.949 -13.652 1.00 97.62 113 ARG A CA 1
ATOM 937 C C . ARG A 1 113 ? 19.236 3.457 -13.717 1.00 97.62 113 ARG A C 1
ATOM 939 O O . ARG A 1 113 ? 19.864 2.763 -14.503 1.00 97.62 113 ARG A O 1
ATOM 946 N N . SER A 1 114 ? 18.285 2.963 -12.924 1.00 97.00 114 SER A N 1
ATOM 947 C CA . SER A 1 114 ? 17.915 1.542 -12.933 1.00 97.00 114 SER A CA 1
ATOM 948 C C . SER A 1 114 ? 17.410 1.087 -14.306 1.00 97.00 114 SER A C 1
ATOM 950 O O . SER A 1 114 ? 17.705 -0.031 -14.722 1.00 97.00 114 SER A O 1
ATOM 952 N N . LEU A 1 115 ? 16.698 1.956 -15.031 1.00 96.94 115 LEU A N 1
ATOM 953 C CA . LEU A 1 115 ? 16.228 1.674 -16.388 1.00 96.94 115 LEU A CA 1
ATOM 954 C C . LEU A 1 115 ? 17.373 1.730 -17.407 1.00 96.94 115 LEU A C 1
ATOM 956 O O . LEU A 1 115 ? 17.491 0.806 -18.204 1.00 96.94 115 LEU A O 1
ATOM 960 N N . ILE A 1 116 ? 18.265 2.721 -17.322 1.00 98.06 116 ILE A N 1
ATOM 961 C CA . ILE A 1 116 ? 19.480 2.794 -18.159 1.00 98.06 116 ILE A CA 1
ATOM 962 C C . ILE A 1 116 ? 20.346 1.541 -17.968 1.00 98.06 116 ILE A C 1
ATOM 964 O O . ILE A 1 116 ? 20.768 0.916 -18.931 1.00 98.06 116 ILE A O 1
ATOM 968 N N . ILE A 1 117 ? 20.564 1.128 -16.719 1.00 97.50 117 ILE A N 1
ATOM 969 C CA . ILE A 1 117 ? 21.314 -0.086 -16.371 1.00 97.50 117 ILE A CA 1
ATOM 970 C C . ILE A 1 117 ? 20.658 -1.330 -16.970 1.00 97.50 117 ILE A C 1
ATOM 972 O O . ILE A 1 117 ? 21.355 -2.186 -17.502 1.00 97.50 117 ILE A O 1
ATOM 976 N N . ALA A 1 118 ? 19.331 -1.447 -16.867 1.00 96.25 118 ALA A N 1
ATOM 977 C CA . ALA A 1 118 ? 18.604 -2.570 -17.447 1.00 96.25 118 ALA A CA 1
ATOM 978 C C . ALA A 1 118 ? 18.742 -2.607 -18.976 1.00 96.25 118 ALA A C 1
ATOM 980 O O . ALA A 1 118 ? 18.938 -3.682 -19.525 1.00 96.25 118 ALA A O 1
ATOM 981 N N . PHE A 1 119 ? 18.691 -1.445 -19.635 1.00 97.50 119 PHE A N 1
ATOM 982 C CA . PHE A 1 119 ? 18.926 -1.321 -21.073 1.00 97.50 119 PHE A CA 1
ATOM 983 C C . PHE A 1 119 ? 20.343 -1.769 -21.458 1.00 97.50 119 PHE A C 1
ATOM 985 O O . PHE A 1 119 ? 20.506 -2.651 -22.288 1.00 97.50 119 PHE A O 1
ATOM 992 N N . LEU A 1 120 ? 21.373 -1.231 -20.803 1.00 97.75 120 LEU A N 1
ATOM 993 C CA . LEU A 1 120 ? 22.771 -1.550 -21.116 1.00 97.75 120 LEU A CA 1
ATOM 994 C C . LEU A 1 120 ? 23.123 -3.025 -20.868 1.00 97.75 120 LEU A C 1
ATOM 996 O O . LEU A 1 120 ? 23.902 -3.607 -21.620 1.00 97.75 120 LEU A O 1
ATOM 1000 N N . ARG A 1 121 ? 22.533 -3.644 -19.837 1.00 96.75 121 ARG A N 1
ATOM 1001 C CA . ARG A 1 121 ? 22.712 -5.078 -19.556 1.00 96.75 121 ARG A CA 1
ATOM 1002 C C . ARG A 1 121 ? 22.172 -5.974 -20.661 1.00 96.75 121 ARG A C 1
ATOM 1004 O O . ARG A 1 121 ? 22.772 -7.017 -20.892 1.00 96.75 121 ARG A O 1
ATOM 1011 N N . GLU A 1 122 ? 21.080 -5.580 -21.317 1.00 96.75 122 GLU A N 1
ATOM 1012 C CA . GLU A 1 122 ? 20.520 -6.337 -22.445 1.00 96.75 122 GLU A CA 1
ATOM 1013 C C . GLU A 1 122 ? 21.552 -6.492 -23.569 1.00 96.75 122 GLU A C 1
ATOM 1015 O O . GLU A 1 122 ? 21.663 -7.547 -24.181 1.00 96.75 122 GLU A O 1
ATOM 1020 N N . PHE A 1 123 ? 22.387 -5.470 -23.766 1.00 97.00 123 PHE A N 1
ATOM 1021 C CA . PHE A 1 123 ? 23.430 -5.438 -24.792 1.00 97.00 123 PHE A CA 1
ATOM 1022 C C . PHE A 1 123 ? 24.811 -5.863 -24.280 1.00 97.00 123 PHE A C 1
ATOM 1024 O O . PHE A 1 123 ? 25.835 -5.484 -24.844 1.00 97.00 123 PHE A O 1
ATOM 1031 N N . GLY A 1 124 ? 24.861 -6.642 -23.196 1.00 95.94 124 GLY A N 1
ATOM 1032 C CA . GLY A 1 124 ? 26.095 -7.264 -22.708 1.00 95.94 124 GLY A CA 1
ATOM 1033 C C . GLY A 1 124 ? 27.071 -6.328 -21.989 1.00 95.94 124 GLY A C 1
ATOM 1034 O O . GLY A 1 124 ? 28.160 -6.765 -21.620 1.00 95.94 124 GLY A O 1
ATOM 1035 N N . VAL A 1 125 ? 26.702 -5.069 -21.731 1.00 97.31 125 VAL A N 1
ATOM 1036 C CA . VAL A 1 125 ? 27.560 -4.143 -20.981 1.00 97.31 125 VAL A CA 1
ATOM 1037 C C . VAL A 1 125 ? 27.602 -4.558 -19.509 1.00 97.31 125 VAL A C 1
ATOM 1039 O O . VAL A 1 125 ? 26.581 -4.583 -18.813 1.00 97.31 125 VAL A O 1
ATOM 1042 N N . LEU A 1 126 ? 28.801 -4.838 -18.997 1.00 95.88 126 LEU A N 1
ATOM 1043 C CA . LEU A 1 126 ? 29.023 -5.105 -17.577 1.00 95.88 126 LEU A CA 1
ATOM 1044 C C . LEU A 1 126 ? 28.822 -3.817 -16.768 1.00 95.88 126 LEU A C 1
ATOM 1046 O O . LEU A 1 126 ? 29.343 -2.757 -17.115 1.00 95.88 126 LEU A O 1
ATOM 1050 N N . ILE A 1 127 ? 28.071 -3.903 -15.667 1.00 96.31 127 ILE A N 1
ATOM 1051 C CA . ILE A 1 127 ? 27.673 -2.734 -14.870 1.00 96.31 127 ILE A CA 1
ATOM 1052 C C . ILE A 1 127 ? 28.382 -2.731 -13.507 1.00 96.31 127 ILE A C 1
ATOM 1054 O O . ILE A 1 127 ? 28.326 -3.748 -12.808 1.00 96.31 127 ILE A O 1
ATOM 1058 N N . PRO A 1 128 ? 28.984 -1.602 -13.084 1.00 92.62 128 PRO A N 1
ATOM 1059 C CA . PRO A 1 128 ? 29.617 -1.470 -11.772 1.00 92.62 128 PRO A CA 1
ATOM 1060 C C . PRO A 1 128 ? 28.634 -1.663 -10.617 1.00 92.62 128 PRO A C 1
ATOM 1062 O O . PRO A 1 128 ? 27.422 -1.460 -10.746 1.00 92.62 128 PRO A O 1
ATOM 1065 N N . LYS A 1 129 ? 29.166 -1.937 -9.420 1.00 93.88 129 LYS A N 1
ATOM 1066 C CA . LYS A 1 129 ? 28.404 -1.744 -8.181 1.00 93.88 129 LYS A CA 1
ATOM 1067 C C . LYS A 1 129 ? 28.128 -0.258 -7.974 1.00 93.88 129 LYS A C 1
ATOM 1069 O O . LYS A 1 129 ? 28.981 0.512 -7.541 1.00 93.88 129 LYS A O 1
ATOM 1074 N N . ILE A 1 130 ? 26.901 0.137 -8.270 1.00 91.81 130 ILE A N 1
ATOM 1075 C CA . ILE A 1 130 ? 26.455 1.520 -8.174 1.00 91.81 130 ILE A CA 1
ATOM 1076 C C . ILE A 1 130 ? 25.900 1.800 -6.777 1.00 91.81 130 ILE A C 1
ATOM 1078 O O . ILE A 1 130 ? 24.924 1.181 -6.349 1.00 91.81 130 ILE A O 1
ATOM 1082 N N . LYS A 1 131 ? 26.483 2.786 -6.083 1.00 93.94 131 LYS A N 1
ATOM 1083 C CA . LYS A 1 131 ? 25.900 3.320 -4.846 1.00 93.94 131 LYS A CA 1
ATOM 1084 C C . LYS A 1 131 ? 24.577 4.023 -5.183 1.00 93.94 131 LYS A C 1
ATOM 1086 O O . LYS A 1 131 ? 24.529 4.884 -6.071 1.00 93.94 131 LYS A O 1
ATOM 1091 N N . LYS A 1 132 ? 23.506 3.643 -4.479 1.00 96.19 132 LYS A N 1
ATOM 1092 C CA . LYS A 1 132 ? 22.230 4.368 -4.525 1.00 96.19 132 LYS A CA 1
ATOM 1093 C C . LYS A 1 132 ? 22.443 5.776 -3.976 1.00 96.19 132 LYS A C 1
ATOM 1095 O O . LYS A 1 132 ? 23.136 5.946 -2.975 1.00 96.19 132 LYS A O 1
ATOM 1100 N N . LEU A 1 133 ? 21.863 6.765 -4.647 1.00 96.31 133 LEU A N 1
ATOM 1101 C CA . LEU A 1 133 ? 21.771 8.113 -4.092 1.00 96.31 133 LEU A CA 1
ATOM 1102 C C . LEU A 1 133 ? 20.862 8.081 -2.857 1.00 96.31 133 LEU A C 1
ATOM 1104 O O . LEU A 1 133 ? 19.963 7.237 -2.803 1.00 96.31 133 LEU A O 1
ATOM 1108 N N . GLU A 1 134 ? 21.108 8.971 -1.898 1.00 96.06 134 GLU A N 1
ATOM 1109 C CA . GLU A 1 134 ? 20.276 9.116 -0.699 1.00 96.06 134 GLU A CA 1
ATOM 1110 C C . GLU A 1 134 ? 18.827 9.423 -1.082 1.00 96.06 134 GLU A C 1
ATOM 1112 O O . GLU A 1 134 ? 18.580 10.145 -2.050 1.00 96.06 134 GLU A O 1
ATOM 1117 N N . ASP A 1 135 ? 17.882 8.824 -0.359 1.00 92.12 135 ASP A N 1
ATOM 1118 C CA . ASP A 1 135 ? 16.457 9.034 -0.595 1.00 92.12 135 ASP A CA 1
ATOM 1119 C C . ASP A 1 135 ? 16.060 10.431 -0.106 1.00 92.12 135 ASP A C 1
ATOM 1121 O O . ASP A 1 135 ? 16.183 10.742 1.074 1.00 92.12 135 ASP A O 1
ATOM 1125 N N . ASP A 1 136 ? 15.617 11.270 -1.038 1.00 90.94 136 ASP A N 1
ATOM 1126 C CA . ASP A 1 136 ? 15.183 12.654 -0.835 1.00 90.94 136 ASP A CA 1
ATOM 1127 C C . ASP A 1 136 ? 13.674 12.821 -1.108 1.00 90.94 136 ASP A C 1
ATOM 1129 O O . ASP A 1 136 ? 13.192 13.859 -1.586 1.00 90.94 136 ASP A O 1
ATOM 1133 N N . SER A 1 137 ? 12.903 11.754 -0.886 1.00 84.62 137 SER A N 1
ATOM 1134 C CA . SER A 1 137 ? 11.447 11.824 -0.924 1.00 84.62 137 SER A CA 1
ATOM 1135 C C . SER A 1 137 ? 10.910 12.620 0.274 1.00 84.62 137 SER A C 1
ATOM 1137 O O . SER A 1 137 ? 11.282 12.371 1.413 1.00 84.62 137 SER A O 1
ATOM 1139 N N . ASP A 1 138 ? 9.995 13.566 0.018 1.00 75.12 138 ASP A N 1
ATOM 1140 C CA . ASP A 1 138 ? 9.367 14.403 1.069 1.00 75.12 138 ASP A CA 1
ATOM 1141 C C . ASP A 1 138 ? 8.082 13.757 1.619 1.00 75.12 138 ASP A C 1
ATOM 1143 O O . ASP A 1 138 ? 7.315 14.375 2.347 1.00 75.12 138 ASP A O 1
ATOM 1147 N N . ASP A 1 139 ? 7.759 12.539 1.184 1.00 71.50 139 ASP A N 1
ATOM 1148 C CA . ASP A 1 139 ? 6.406 11.983 1.282 1.00 71.50 139 ASP A CA 1
ATOM 1149 C C . ASP A 1 139 ? 6.268 11.031 2.483 1.00 71.50 139 ASP A C 1
ATOM 1151 O O . ASP A 1 139 ? 5.785 9.900 2.362 1.00 71.50 139 ASP A O 1
ATOM 1155 N N . TRP A 1 140 ? 6.762 11.484 3.636 1.00 78.44 140 TRP A N 1
ATOM 1156 C CA . TRP A 1 140 ? 6.776 10.722 4.891 1.00 78.44 140 TRP A CA 1
ATOM 1157 C C . TRP A 1 140 ? 5.580 11.025 5.792 1.00 78.44 140 TRP A C 1
ATOM 1159 O O . TRP A 1 140 ? 5.210 10.196 6.622 1.00 78.44 140 TRP A O 1
ATOM 1169 N N . TYR A 1 141 ? 4.959 12.191 5.624 1.00 88.69 141 TYR A N 1
ATOM 1170 C CA . TYR A 1 141 ? 3.887 12.644 6.499 1.00 88.69 141 TYR A CA 1
ATOM 1171 C C . TYR A 1 141 ? 2.553 12.010 6.113 1.00 88.69 141 TYR A C 1
ATOM 1173 O O . TYR A 1 141 ? 2.143 12.006 4.950 1.00 88.69 141 TYR A O 1
ATOM 1181 N N . LEU A 1 142 ? 1.883 11.444 7.112 1.00 92.31 142 LEU A N 1
ATOM 1182 C CA . LEU A 1 142 ? 0.607 10.761 6.957 1.00 92.31 142 LEU A CA 1
ATOM 1183 C C . LEU A 1 142 ? -0.543 11.745 7.161 1.00 92.31 142 LEU A C 1
ATOM 1185 O O . LEU A 1 142 ? -0.463 12.646 7.992 1.00 92.31 142 LEU A O 1
ATOM 1189 N N . LEU A 1 143 ? -1.633 11.538 6.422 1.00 91.81 143 LEU A N 1
ATOM 1190 C CA . LEU A 1 143 ? -2.879 12.257 6.670 1.00 91.81 143 LEU A CA 1
ATOM 1191 C C . LEU A 1 143 ? -3.435 11.873 8.041 1.00 91.81 143 LEU A C 1
ATOM 1193 O O . LEU A 1 143 ? -3.505 10.693 8.386 1.00 91.81 143 LEU A O 1
ATOM 1197 N N . THR A 1 144 ? -3.887 12.861 8.800 1.00 91.94 144 THR A N 1
ATOM 1198 C CA . THR A 1 144 ? -4.731 12.631 9.973 1.00 91.94 144 THR A CA 1
ATOM 1199 C C . THR A 1 144 ? -6.202 12.497 9.560 1.00 91.94 144 THR A C 1
ATOM 1201 O O . THR A 1 144 ? -6.591 12.843 8.442 1.00 91.94 144 THR A O 1
ATOM 1204 N N . LYS A 1 145 ? -7.056 12.011 10.471 1.00 89.12 145 LYS A N 1
ATOM 1205 C CA . LYS A 1 145 ? -8.512 11.959 10.241 1.00 89.12 145 LYS A CA 1
ATOM 1206 C C . LYS A 1 145 ? -9.102 13.365 10.037 1.00 89.12 145 LYS A C 1
ATOM 1208 O O . LYS A 1 145 ? -9.998 13.536 9.217 1.00 89.12 145 LYS A O 1
ATOM 1213 N N . GLU A 1 146 ? -8.562 14.373 10.723 1.00 90.31 146 GLU A N 1
ATOM 1214 C CA . GLU A 1 146 ? -8.946 15.779 10.542 1.00 90.31 146 GLU A CA 1
ATOM 1215 C C . GLU A 1 146 ? -8.586 16.290 9.142 1.00 90.31 146 GLU A C 1
ATOM 1217 O O . GLU A 1 146 ? -9.439 16.859 8.460 1.00 90.31 146 GLU A O 1
ATOM 1222 N N . ASP A 1 147 ? -7.358 16.022 8.684 1.00 92.62 147 ASP A N 1
ATOM 1223 C CA . ASP A 1 147 ? -6.903 16.413 7.342 1.00 92.62 147 ASP A CA 1
ATOM 1224 C C . ASP A 1 147 ? -7.819 15.850 6.272 1.00 92.62 147 ASP A C 1
ATOM 1226 O O . ASP A 1 147 ? -8.244 16.541 5.345 1.00 92.62 147 ASP A O 1
ATOM 1230 N N . TYR A 1 148 ? -8.131 14.569 6.430 1.00 89.69 148 TYR A N 1
ATOM 1231 C CA . TYR A 1 148 ? -8.970 13.849 5.507 1.00 89.69 148 TYR A CA 1
ATOM 1232 C C . TYR A 1 148 ? -10.400 14.403 5.493 1.00 89.69 148 TYR A C 1
ATOM 1234 O O . TYR A 1 148 ? -10.924 14.688 4.418 1.00 89.69 148 TYR A O 1
ATOM 1242 N N . ASN A 1 149 ? -10.994 14.670 6.659 1.00 89.88 149 ASN A N 1
ATOM 1243 C CA . ASN A 1 149 ? -12.312 15.302 6.750 1.00 89.88 149 ASN A CA 1
ATOM 1244 C C . ASN A 1 149 ? -12.345 16.677 6.070 1.00 89.88 149 ASN A C 1
ATOM 1246 O O . ASN A 1 149 ? -13.284 16.956 5.326 1.00 89.88 149 ASN A O 1
ATOM 1250 N N . TYR A 1 150 ? -11.320 17.515 6.264 1.00 91.38 150 TYR A N 1
ATOM 1251 C CA . TYR A 1 150 ? -11.219 18.809 5.583 1.00 91.38 150 TYR A CA 1
ATOM 1252 C C . TYR A 1 150 ? -11.182 18.645 4.057 1.00 91.38 150 TYR A C 1
ATOM 1254 O O . TYR A 1 150 ? -11.918 19.311 3.328 1.00 91.38 150 TYR A O 1
ATOM 1262 N N . LEU A 1 151 ? -10.349 17.724 3.562 1.00 91.62 151 LEU A N 1
ATOM 1263 C CA . LEU A 1 151 ? -10.178 17.478 2.129 1.00 91.62 151 LEU A CA 1
ATOM 1264 C C . LEU A 1 151 ? -11.490 17.083 1.436 1.00 91.62 151 LEU A C 1
ATOM 1266 O O . LEU A 1 151 ? -11.712 17.478 0.289 1.00 91.62 151 LEU A O 1
ATOM 1270 N N . LEU A 1 152 ? -12.365 16.339 2.115 1.00 89.62 152 LEU A N 1
ATOM 1271 C CA . LEU A 1 152 ? -13.611 15.840 1.532 1.00 89.62 152 LEU A CA 1
ATOM 1272 C C . LEU A 1 152 ? -14.716 16.898 1.382 1.00 89.62 152 LEU A C 1
ATOM 1274 O O . LEU A 1 152 ? -15.541 16.748 0.481 1.00 89.62 152 LEU A O 1
ATOM 1278 N N . GLN A 1 153 ? -14.727 17.968 2.189 1.00 87.75 153 GLN A N 1
ATOM 1279 C CA . GLN A 1 153 ? -15.843 18.935 2.264 1.00 87.75 153 GLN A CA 1
ATOM 1280 C C . GLN A 1 153 ? -16.234 19.547 0.909 1.00 87.75 153 GLN A C 1
ATOM 1282 O O . GLN A 1 153 ? -17.415 19.715 0.615 1.00 87.75 153 GLN A O 1
ATOM 1287 N N . ASP A 1 154 ? -15.247 19.829 0.055 1.00 84.44 154 ASP A N 1
ATOM 1288 C CA . ASP A 1 154 ? -15.457 20.492 -1.238 1.00 84.44 154 ASP A CA 1
ATOM 1289 C C . ASP A 1 154 ? -15.392 19.530 -2.443 1.00 84.44 154 ASP A C 1
ATOM 1291 O O . ASP A 1 154 ? -15.304 19.970 -3.601 1.00 84.44 154 ASP A O 1
ATOM 1295 N N . MET A 1 155 ? -15.314 18.217 -2.225 1.00 93.06 155 MET A N 1
ATOM 1296 C CA . MET A 1 155 ? -15.237 17.249 -3.321 1.00 93.06 155 MET A CA 1
ATOM 1297 C C . MET A 1 155 ? -16.626 16.899 -3.858 1.00 93.06 155 MET A C 1
ATOM 1299 O O . MET A 1 155 ? -17.625 16.910 -3.152 1.00 93.06 155 MET A O 1
ATOM 1303 N N . SER A 1 156 ? -16.710 16.562 -5.147 1.00 93.25 156 SER A N 1
ATOM 1304 C CA . SER A 1 156 ? -17.945 15.979 -5.679 1.00 93.25 156 SER A CA 1
ATOM 1305 C C . SER A 1 156 ? -18.162 14.587 -5.089 1.00 93.25 156 SER A C 1
ATOM 1307 O O . SER A 1 156 ? -17.179 13.875 -4.882 1.00 93.25 156 SER A O 1
ATOM 1309 N N . LEU A 1 157 ? -19.417 14.152 -4.979 1.00 94.69 157 LEU A N 1
ATOM 1310 C CA . LEU A 1 157 ? -19.782 12.856 -4.405 1.00 94.69 157 LEU A CA 1
ATOM 1311 C C . LEU A 1 157 ? -18.958 11.675 -4.959 1.00 94.69 157 LEU A C 1
ATOM 1313 O O . LEU A 1 157 ? -18.409 10.918 -4.177 1.00 94.69 157 LEU A O 1
ATOM 1317 N N . VAL A 1 158 ? -18.731 11.585 -6.279 1.00 95.94 158 VAL A N 1
ATOM 1318 C CA . VAL A 1 158 ? -17.890 10.517 -6.873 1.00 95.94 158 VAL A CA 1
ATOM 1319 C C . VAL A 1 158 ? -16.448 10.500 -6.344 1.00 95.94 158 VAL A C 1
ATOM 1321 O O . VAL A 1 158 ? -15.863 9.437 -6.157 1.00 95.94 158 VAL A O 1
ATOM 1324 N N . HIS A 1 159 ? -15.865 11.673 -6.095 1.00 96.50 159 HIS A N 1
ATOM 1325 C CA . HIS A 1 159 ? -14.509 11.794 -5.565 1.00 96.50 159 HIS A CA 1
ATOM 1326 C C . HIS A 1 159 ? -14.469 11.543 -4.057 1.00 96.50 159 HIS A C 1
ATOM 1328 O O . HIS A 1 159 ? -13.484 10.973 -3.601 1.00 96.50 159 HIS A O 1
ATOM 1334 N N . ILE A 1 160 ? -15.532 11.889 -3.320 1.00 96.31 160 ILE A N 1
ATOM 1335 C CA . ILE A 1 160 ? -15.687 11.534 -1.902 1.00 96.31 160 ILE A CA 1
ATOM 1336 C C . ILE A 1 160 ? -15.778 10.013 -1.749 1.00 96.31 160 ILE A C 1
ATOM 1338 O O . ILE A 1 160 ? -15.026 9.437 -0.964 1.00 96.31 160 ILE A O 1
ATOM 1342 N N . SER A 1 161 ? -16.637 9.360 -2.539 1.00 97.06 161 SER A N 1
ATOM 1343 C CA . SER A 1 161 ? -16.802 7.904 -2.524 1.00 97.06 161 SER A CA 1
ATOM 1344 C C . SER A 1 161 ? -15.507 7.196 -2.929 1.00 97.06 161 SER A C 1
ATOM 1346 O O . SER A 1 161 ? -15.074 6.280 -2.240 1.00 97.06 161 SER A O 1
ATOM 1348 N N . LEU A 1 162 ? -14.828 7.653 -3.991 1.00 98.06 162 LEU A N 1
ATOM 1349 C CA . LEU A 1 162 ? -13.544 7.083 -4.417 1.00 98.06 162 LEU A CA 1
ATOM 1350 C C . LEU A 1 162 ? -12.440 7.282 -3.371 1.00 98.06 162 LEU A C 1
ATOM 1352 O O . LEU A 1 162 ? -11.665 6.363 -3.120 1.00 98.06 162 LEU A O 1
ATOM 1356 N N . ALA A 1 163 ? -12.335 8.471 -2.775 1.00 96.94 163 ALA A N 1
ATOM 1357 C CA . ALA A 1 163 ? -11.342 8.723 -1.740 1.00 96.94 163 ALA A CA 1
ATOM 1358 C C . ALA A 1 163 ? -11.559 7.802 -0.541 1.00 96.94 163 ALA A C 1
ATOM 1360 O O . ALA A 1 163 ? -10.580 7.225 -0.066 1.00 96.94 163 ALA A O 1
ATOM 1361 N N . ASN A 1 164 ? -12.809 7.645 -0.086 1.00 96.56 164 ASN A N 1
ATOM 1362 C CA . ASN A 1 164 ? -13.162 6.772 1.040 1.00 96.56 164 ASN A CA 1
ATOM 1363 C C . ASN A 1 164 ? -12.912 5.305 0.725 1.00 96.56 164 ASN A C 1
ATOM 1365 O O . ASN A 1 164 ? -12.421 4.543 1.557 1.00 96.56 164 ASN A O 1
ATOM 1369 N N . PHE A 1 165 ? -13.188 4.913 -0.511 1.00 97.94 165 PHE A N 1
ATOM 1370 C CA . PHE A 1 165 ? -12.886 3.577 -0.979 1.00 97.94 165 PHE A CA 1
ATOM 1371 C C . PHE A 1 165 ? -11.380 3.298 -0.954 1.00 97.94 165 PHE A C 1
ATOM 1373 O O . PHE A 1 165 ? -10.947 2.273 -0.436 1.00 97.94 165 PHE A O 1
ATOM 1380 N N . LEU A 1 166 ? -10.549 4.224 -1.440 1.00 97.38 166 LEU A N 1
ATOM 1381 C CA . LEU A 1 166 ? -9.093 4.055 -1.434 1.00 97.38 166 LEU A CA 1
ATOM 1382 C C . LEU A 1 166 ? -8.495 4.054 -0.023 1.00 97.38 166 LEU A C 1
ATOM 1384 O O . LEU A 1 166 ? -7.574 3.279 0.231 1.00 97.38 166 LEU A O 1
ATOM 1388 N N . THR A 1 167 ? -8.986 4.903 0.885 1.00 95.94 167 THR A N 1
ATOM 1389 C CA . THR A 1 167 ? -8.515 4.918 2.280 1.00 95.94 167 THR A CA 1
ATOM 1390 C C . THR A 1 167 ? -8.979 3.710 3.069 1.00 95.94 167 THR A C 1
ATOM 1392 O O . THR A 1 167 ? -8.259 3.300 3.969 1.00 95.94 167 THR A O 1
ATOM 1395 N N . SER A 1 168 ? -10.136 3.131 2.748 1.00 96.31 168 SER A N 1
ATOM 1396 C CA . SER A 1 168 ? -10.655 1.968 3.471 1.00 96.31 168 SER A CA 1
ATOM 1397 C C . SER A 1 168 ? -10.158 0.629 2.936 1.00 96.31 168 SER A C 1
ATOM 1399 O O . SER A 1 168 ? -10.113 -0.313 3.715 1.00 96.31 168 SER A O 1
ATOM 1401 N N . THR A 1 169 ? -9.756 0.549 1.660 1.00 97.38 169 THR A N 1
ATOM 1402 C CA . THR A 1 169 ? -9.287 -0.698 1.016 1.00 97.38 169 THR A CA 1
ATOM 1403 C C . THR A 1 169 ? -7.785 -0.758 0.758 1.00 97.38 169 THR A C 1
ATOM 1405 O O . THR A 1 169 ? -7.245 -1.831 0.489 1.00 97.38 169 THR A O 1
ATOM 1408 N N . GLY A 1 170 ? -7.103 0.389 0.703 1.00 96.25 170 GLY A N 1
ATOM 1409 C CA . GLY A 1 170 ? -5.700 0.454 0.289 1.00 96.25 170 GLY A CA 1
ATOM 1410 C C . GLY A 1 170 ? -5.441 0.079 -1.172 1.00 96.25 170 GLY A C 1
ATOM 1411 O O . GLY A 1 170 ? -4.280 -0.104 -1.564 1.00 96.25 170 GLY A O 1
ATOM 1412 N N . MET A 1 171 ? -6.475 -0.041 -2.010 1.00 97.31 171 MET A N 1
ATOM 1413 C CA . MET A 1 171 ? -6.294 -0.350 -3.429 1.00 97.31 171 MET A CA 1
ATOM 1414 C C . MET A 1 171 ? -5.445 0.715 -4.133 1.00 97.31 171 MET A C 1
ATOM 1416 O O . MET A 1 171 ? -5.409 1.888 -3.752 1.00 97.31 171 MET A O 1
ATOM 1420 N N . ARG A 1 172 ? -4.723 0.325 -5.191 1.00 96.31 172 ARG A N 1
ATOM 1421 C CA . ARG A 1 172 ? -4.085 1.321 -6.063 1.00 96.31 172 ARG A CA 1
ATOM 1422 C C . ARG A 1 172 ? -5.175 1.983 -6.893 1.00 96.31 172 ARG A C 1
ATOM 1424 O O . ARG A 1 172 ? -6.135 1.332 -7.287 1.00 96.31 172 ARG A O 1
ATOM 1431 N N . ILE A 1 173 ? -4.982 3.255 -7.235 1.00 97.06 173 ILE A N 1
ATOM 1432 C CA . ILE A 1 173 ? -5.957 4.006 -8.037 1.00 97.06 173 ILE A CA 1
ATOM 1433 C C . ILE A 1 173 ? -6.316 3.301 -9.352 1.00 97.06 173 ILE A C 1
ATOM 1435 O O . ILE A 1 173 ? -7.477 3.287 -9.728 1.00 97.06 173 ILE A O 1
ATOM 1439 N N . GLY A 1 174 ? -5.341 2.690 -10.034 1.00 95.81 174 GLY A N 1
ATOM 1440 C CA . GLY A 1 174 ? -5.600 1.945 -11.269 1.00 95.81 174 GLY A CA 1
ATOM 1441 C C . GLY A 1 174 ? -6.502 0.729 -11.048 1.00 95.81 174 GLY A C 1
ATOM 1442 O O . GLY A 1 174 ? -7.440 0.537 -11.811 1.00 95.81 174 GLY A O 1
ATOM 1443 N N . ASP A 1 175 ? -6.257 -0.025 -9.972 1.00 97.31 175 ASP A N 1
ATOM 1444 C CA . ASP A 1 175 ? -7.056 -1.199 -9.611 1.00 97.31 175 ASP A CA 1
ATOM 1445 C C . ASP A 1 175 ? -8.487 -0.766 -9.229 1.00 97.31 175 ASP A C 1
ATOM 1447 O O . ASP A 1 175 ? -9.456 -1.267 -9.790 1.00 97.31 175 ASP A O 1
ATOM 1451 N N . ALA A 1 176 ? -8.631 0.251 -8.373 1.00 98.00 176 ALA A N 1
ATOM 1452 C CA . ALA A 1 176 ? -9.936 0.755 -7.934 1.00 98.00 176 ALA A CA 1
ATOM 1453 C C . ALA A 1 176 ? -10.791 1.319 -9.081 1.00 98.00 176 ALA A C 1
ATOM 1455 O O . ALA A 1 176 ? -12.000 1.108 -9.119 1.00 98.00 176 ALA A O 1
ATOM 1456 N N . LEU A 1 177 ? -10.177 2.034 -10.031 1.00 97.56 177 LEU A N 1
ATOM 1457 C CA . LEU A 1 177 ? -10.897 2.583 -11.183 1.00 97.56 177 LEU A CA 1
ATOM 1458 C C . LEU A 1 177 ? -11.284 1.509 -12.205 1.00 97.56 177 LEU A C 1
ATOM 1460 O O . LEU A 1 177 ? -12.155 1.772 -13.022 1.00 97.56 177 LEU A O 1
ATOM 1464 N N . SER A 1 178 ? -10.672 0.322 -12.170 1.00 96.81 178 SER A N 1
ATOM 1465 C CA . SER A 1 178 ? -11.036 -0.790 -13.059 1.00 96.81 178 SER A CA 1
ATOM 1466 C C . SER A 1 178 ? -12.284 -1.558 -12.612 1.00 96.81 178 SER A C 1
ATOM 1468 O O . SER A 1 178 ? -12.839 -2.318 -13.402 1.00 96.81 178 SER A O 1
ATOM 1470 N N . LEU A 1 179 ? -12.741 -1.339 -11.374 1.00 98.06 179 LEU A N 1
ATOM 1471 C CA . LEU A 1 179 ? -13.913 -2.006 -10.815 1.00 98.06 179 LEU A CA 1
ATOM 1472 C C . LEU A 1 179 ? -15.201 -1.560 -11.508 1.00 98.06 179 LEU A C 1
ATOM 1474 O O . LEU A 1 179 ? -15.372 -0.390 -11.862 1.00 98.06 179 LEU A O 1
ATOM 1478 N N . SER A 1 180 ? -16.135 -2.494 -11.634 1.00 98.06 180 SER A N 1
ATOM 1479 C CA . SER A 1 180 ? -17.492 -2.285 -12.129 1.00 98.06 180 SER A CA 1
ATOM 1480 C C . SER A 1 180 ? -18.529 -2.326 -11.004 1.00 98.06 180 SER A C 1
ATOM 1482 O O . SER A 1 180 ? -18.249 -2.757 -9.884 1.00 98.06 180 SER A O 1
ATOM 1484 N N . ILE A 1 181 ? -19.766 -1.919 -11.301 1.00 98.38 181 ILE A N 1
ATOM 1485 C CA . ILE A 1 181 ? -20.889 -2.081 -10.362 1.00 98.38 181 ILE A CA 1
ATOM 1486 C C . ILE A 1 181 ? -21.114 -3.565 -10.035 1.00 98.38 181 ILE A C 1
ATOM 1488 O O . ILE A 1 181 ? -21.408 -3.903 -8.891 1.00 98.38 181 ILE A O 1
ATOM 1492 N N . SER A 1 182 ? -20.915 -4.459 -11.011 1.00 98.19 182 SER A N 1
ATOM 1493 C CA . SER A 1 182 ? -20.992 -5.904 -10.781 1.00 98.19 182 SER A CA 1
ATOM 1494 C C . SER A 1 182 ? -19.991 -6.389 -9.736 1.00 98.19 182 SER A C 1
ATOM 1496 O O . SER A 1 182 ? -20.313 -7.300 -8.977 1.00 98.19 182 SER A O 1
ATOM 1498 N N . ASP A 1 183 ? -18.789 -5.808 -9.704 1.00 98.44 183 ASP A N 1
ATOM 1499 C CA . ASP A 1 183 ? -17.760 -6.185 -8.733 1.00 98.44 183 ASP A CA 1
ATOM 1500 C C . ASP A 1 183 ? -18.149 -5.735 -7.326 1.00 98.44 183 ASP A C 1
ATOM 1502 O O . ASP A 1 183 ? -17.935 -6.478 -6.375 1.00 98.44 183 ASP A O 1
ATOM 1506 N N . PHE A 1 184 ? -18.784 -4.565 -7.195 1.00 98.62 184 PHE A N 1
ATOM 1507 C CA . PHE A 1 184 ? -19.308 -4.100 -5.912 1.00 98.62 184 PHE A CA 1
ATOM 1508 C C . PHE A 1 184 ? -20.456 -4.976 -5.405 1.00 98.62 184 PHE A C 1
ATOM 1510 O O . PHE A 1 184 ? -20.386 -5.436 -4.272 1.00 98.62 184 PHE A O 1
ATOM 1517 N N . MET A 1 185 ? -21.441 -5.292 -6.257 1.00 98.44 185 MET A N 1
ATOM 1518 C CA . MET A 1 185 ? -22.530 -6.220 -5.908 1.00 98.44 185 MET A CA 1
ATOM 1519 C C . MET A 1 185 ? -21.991 -7.578 -5.441 1.00 98.44 185 MET A C 1
ATOM 1521 O O . MET A 1 185 ? -22.503 -8.155 -4.490 1.00 98.44 185 MET A O 1
ATOM 1525 N N . LYS A 1 186 ? -20.944 -8.088 -6.103 1.00 98.38 186 LYS A N 1
ATOM 1526 C CA . LYS A 1 186 ? -20.284 -9.337 -5.714 1.00 98.38 186 LYS A CA 1
ATOM 1527 C C . LYS A 1 186 ? -19.526 -9.197 -4.393 1.00 98.38 186 LYS A C 1
ATOM 1529 O O . LYS A 1 186 ? -19.560 -10.099 -3.568 1.00 98.38 186 LYS A O 1
ATOM 1534 N N . ALA A 1 187 ? -18.837 -8.078 -4.179 1.00 98.31 187 ALA A N 1
ATOM 1535 C CA . ALA A 1 187 ? -18.111 -7.830 -2.938 1.00 98.31 187 ALA A CA 1
ATOM 1536 C C . ALA A 1 187 ? -19.045 -7.751 -1.718 1.00 98.31 187 ALA A C 1
ATOM 1538 O O . ALA A 1 187 ? -18.605 -8.043 -0.609 1.00 98.31 187 ALA A O 1
ATOM 1539 N N . THR A 1 188 ? -20.314 -7.379 -1.909 1.00 98.38 188 THR A N 1
ATOM 1540 C CA . THR A 1 188 ? -21.327 -7.250 -0.848 1.00 98.38 188 THR A CA 1
ATOM 1541 C C . THR A 1 188 ? -22.377 -8.366 -0.842 1.00 98.38 188 THR A C 1
ATOM 1543 O O . THR A 1 188 ? -23.354 -8.273 -0.103 1.00 98.38 188 THR A O 1
ATOM 1546 N N . GLU A 1 189 ? -22.177 -9.436 -1.617 1.00 97.81 189 GLU A N 1
ATOM 1547 C CA . GLU A 1 189 ? -23.184 -10.486 -1.862 1.00 97.81 189 GLU A CA 1
ATOM 1548 C C . GLU A 1 189 ? -23.629 -11.259 -0.610 1.00 97.81 189 GLU A C 1
ATOM 1550 O O . GLU A 1 189 ? -24.648 -11.937 -0.622 1.00 97.81 189 GLU A O 1
ATOM 1555 N N . GLU A 1 190 ? -22.896 -11.165 0.498 1.00 97.25 190 GLU A N 1
ATOM 1556 C CA . GLU A 1 190 ? -23.309 -11.782 1.765 1.00 97.25 190 GLU A CA 1
ATOM 1557 C C . GLU A 1 190 ? -24.471 -11.044 2.456 1.00 97.25 190 GLU A C 1
ATOM 1559 O O . GLU A 1 190 ? -25.105 -11.609 3.344 1.00 97.25 190 GLU A O 1
ATOM 1564 N N . TYR A 1 191 ? -24.730 -9.785 2.082 1.00 97.88 191 TYR A N 1
ATOM 1565 C CA . TYR A 1 191 ? -25.750 -8.936 2.705 1.00 97.88 191 TYR A CA 1
ATOM 1566 C C . TYR A 1 191 ? -27.052 -8.877 1.905 1.00 97.88 191 TYR A C 1
ATOM 1568 O O . TYR A 1 191 ? -28.041 -8.324 2.382 1.00 97.88 191 TYR A O 1
ATOM 1576 N N . HIS A 1 192 ? -27.059 -9.390 0.675 1.00 97.38 192 HIS A N 1
ATOM 1577 C CA . HIS A 1 192 ? -28.200 -9.284 -0.224 1.00 97.38 192 HIS A CA 1
ATOM 1578 C C . HIS A 1 192 ? -28.182 -10.366 -1.306 1.00 97.38 192 HIS A C 1
ATOM 1580 O O . HIS A 1 192 ? -27.140 -10.900 -1.660 1.00 97.38 192 HIS A O 1
ATOM 1586 N N . ASP A 1 193 ? -29.327 -10.598 -1.938 1.00 97.25 193 ASP A N 1
ATOM 1587 C CA . ASP A 1 193 ? -29.506 -11.539 -3.050 1.00 97.25 193 ASP A CA 1
ATOM 1588 C C . ASP A 1 193 ? -29.856 -10.842 -4.381 1.00 97.25 193 ASP A C 1
ATOM 1590 O O . ASP A 1 193 ? -30.211 -11.496 -5.365 1.00 97.25 193 ASP A O 1
ATOM 1594 N N . PHE A 1 194 ? -29.728 -9.509 -4.446 1.00 97.25 194 PHE A N 1
ATOM 1595 C CA . PHE A 1 194 ? -30.071 -8.731 -5.638 1.00 97.25 194 PHE A CA 1
ATOM 1596 C C . PHE A 1 194 ? -29.289 -9.164 -6.883 1.00 97.25 194 PHE A C 1
ATOM 1598 O O . PHE A 1 194 ? -28.061 -9.070 -6.955 1.00 97.25 194 PHE A O 1
ATOM 1605 N N . VAL A 1 195 ? -30.033 -9.558 -7.917 1.00 96.12 195 VAL A N 1
ATOM 1606 C CA . VAL A 1 195 ? -29.488 -9.851 -9.246 1.00 96.12 195 VAL A CA 1
ATOM 1607 C C . VAL A 1 195 ? -29.613 -8.644 -10.170 1.00 96.12 195 VAL A C 1
ATOM 1609 O O . VAL A 1 195 ? -28.754 -8.472 -11.029 1.00 96.12 195 VAL A O 1
ATOM 1612 N N . ASP A 1 196 ? -30.633 -7.802 -10.031 1.00 97.00 196 ASP A N 1
ATOM 1613 C CA . ASP A 1 196 ? -30.783 -6.597 -10.848 1.00 97.00 196 ASP A CA 1
ATOM 1614 C C . ASP A 1 196 ? -30.029 -5.400 -10.245 1.00 97.00 196 ASP A C 1
ATOM 1616 O O . ASP A 1 196 ? -29.935 -5.245 -9.028 1.00 97.00 196 ASP A O 1
ATOM 1620 N N . VAL A 1 197 ? -29.448 -4.565 -11.110 1.00 96.94 197 VAL A N 1
ATOM 1621 C CA . VAL A 1 197 ? -28.630 -3.424 -10.679 1.00 96.94 197 VAL A CA 1
ATOM 1622 C C . VAL A 1 197 ? -29.474 -2.269 -10.144 1.00 96.94 197 VAL A C 1
ATOM 1624 O O . VAL A 1 197 ? -29.046 -1.583 -9.222 1.00 96.94 197 VAL A O 1
ATOM 1627 N N . GLU A 1 198 ? -30.661 -2.042 -10.705 1.00 95.69 198 GLU A N 1
ATOM 1628 C CA . GLU A 1 198 ? -31.558 -0.976 -10.266 1.00 95.69 198 GLU A CA 1
ATOM 1629 C C . GLU A 1 198 ? -32.174 -1.340 -8.913 1.00 95.69 198 GLU A C 1
ATOM 1631 O O . GLU A 1 198 ? -32.185 -0.493 -8.018 1.00 95.69 198 GLU A O 1
ATOM 1636 N N . ASP A 1 199 ? -32.586 -2.603 -8.744 1.00 97.00 199 ASP A N 1
ATOM 1637 C CA . ASP A 1 199 ? -33.093 -3.124 -7.468 1.00 97.00 199 ASP A CA 1
ATOM 1638 C C . ASP A 1 199 ? -32.026 -3.055 -6.371 1.00 97.00 199 ASP A C 1
ATOM 1640 O O . ASP A 1 199 ? -32.322 -2.616 -5.258 1.00 97.00 199 ASP A O 1
ATOM 1644 N N . PHE A 1 200 ? -30.778 -3.423 -6.692 1.00 98.00 200 PHE A N 1
ATOM 1645 C CA . PHE A 1 200 ? -29.642 -3.285 -5.780 1.00 98.00 200 PHE A CA 1
ATOM 1646 C C . PHE A 1 200 ? -29.414 -1.823 -5.376 1.00 98.00 200 PHE A C 1
ATOM 1648 O O . PHE A 1 200 ? -29.316 -1.517 -4.193 1.00 98.00 200 PHE A O 1
ATOM 1655 N N . ILE A 1 201 ? -29.363 -0.891 -6.332 1.00 97.12 201 ILE A N 1
ATOM 1656 C CA . ILE A 1 201 ? -29.126 0.531 -6.029 1.00 97.12 201 ILE A CA 1
ATOM 1657 C C . ILE A 1 201 ? -30.229 1.103 -5.126 1.00 97.12 201 ILE A C 1
ATOM 1659 O O . ILE A 1 201 ? -29.939 1.918 -4.244 1.00 97.12 201 ILE A O 1
ATOM 1663 N N . ASP A 1 202 ? -31.477 0.684 -5.321 1.00 96.25 202 ASP A N 1
ATOM 1664 C CA . ASP A 1 202 ? -32.608 1.194 -4.547 1.00 96.25 202 ASP A CA 1
ATOM 1665 C C . ASP A 1 202 ? -32.687 0.567 -3.153 1.00 96.25 202 ASP A C 1
ATOM 1667 O O . ASP A 1 202 ? -32.925 1.288 -2.184 1.00 96.25 202 ASP A O 1
ATOM 1671 N N . ASN A 1 203 ? -32.431 -0.739 -3.038 1.00 97.50 203 ASN A N 1
ATOM 1672 C CA . ASN A 1 203 ? -32.808 -1.522 -1.859 1.00 97.50 203 ASN A CA 1
ATOM 1673 C C . ASN A 1 203 ? -31.639 -2.201 -1.133 1.00 97.50 203 ASN A C 1
ATOM 1675 O O . ASN A 1 203 ? -31.878 -2.875 -0.133 1.00 97.50 203 ASN A O 1
ATOM 1679 N N . ALA A 1 204 ? -30.393 -2.050 -1.602 1.00 97.06 204 ALA A N 1
ATOM 1680 C CA . ALA A 1 204 ? -29.236 -2.571 -0.880 1.00 97.06 204 ALA A CA 1
ATOM 1681 C C . ALA A 1 204 ? -29.220 -2.052 0.567 1.00 97.06 204 ALA A C 1
ATOM 1683 O O . ALA A 1 204 ? -29.459 -0.852 0.779 1.00 97.06 204 ALA A O 1
ATOM 1684 N N . PRO A 1 205 ? -28.943 -2.933 1.548 1.00 96.31 205 PRO A N 1
ATOM 1685 C CA . PRO A 1 205 ? -28.843 -2.521 2.935 1.00 96.31 205 PRO A CA 1
ATOM 1686 C C . PRO A 1 205 ? -27.699 -1.521 3.106 1.00 96.31 205 PRO A C 1
ATOM 1688 O O . PRO A 1 205 ? -26.705 -1.535 2.375 1.00 96.31 205 PRO A O 1
ATOM 1691 N N . GLU A 1 206 ? -27.857 -0.635 4.080 1.00 93.62 206 GLU A N 1
ATOM 1692 C CA . GLU A 1 206 ? -26.766 0.223 4.530 1.00 93.62 206 GLU A CA 1
ATOM 1693 C C . GLU A 1 206 ? -25.769 -0.602 5.359 1.00 93.62 206 GLU A C 1
ATOM 1695 O O . GLU A 1 206 ? -26.036 -1.738 5.750 1.00 93.62 206 GLU A O 1
ATOM 1700 N N . ASP A 1 207 ? -24.590 -0.037 5.591 1.00 95.19 207 ASP A N 1
ATOM 1701 C CA . ASP A 1 207 ? -23.554 -0.585 6.468 1.00 95.19 207 ASP A CA 1
ATOM 1702 C C . ASP A 1 207 ? -22.980 -1.953 6.058 1.00 95.19 207 ASP A C 1
ATOM 1704 O O . ASP A 1 207 ? -22.549 -2.758 6.884 1.00 95.19 207 ASP A O 1
ATOM 1708 N N . MET A 1 208 ? -22.892 -2.204 4.751 1.00 96.94 208 MET A N 1
ATOM 1709 C CA . MET A 1 208 ? -22.216 -3.386 4.207 1.00 96.94 208 MET A CA 1
ATOM 1710 C C . MET A 1 208 ? -20.688 -3.244 4.257 1.00 96.94 208 MET A C 1
ATOM 1712 O O . MET A 1 208 ? -20.145 -2.195 3.904 1.00 96.94 208 MET A O 1
ATOM 1716 N N . ILE A 1 209 ? -19.970 -4.320 4.580 1.00 97.50 209 ILE A N 1
ATOM 1717 C CA . ILE A 1 209 ? -18.506 -4.405 4.443 1.00 97.50 209 ILE A CA 1
ATOM 1718 C C . ILE A 1 209 ? -18.183 -5.193 3.175 1.00 97.50 209 ILE A C 1
ATOM 1720 O O . ILE A 1 209 ? -18.290 -6.417 3.150 1.00 97.50 209 ILE A O 1
ATOM 1724 N N . GLY A 1 210 ? -17.768 -4.507 2.109 1.00 97.81 210 GLY A N 1
ATOM 1725 C CA . GLY A 1 210 ? -17.417 -5.188 0.863 1.00 97.81 210 GLY A CA 1
ATOM 1726 C C . GLY A 1 210 ? -16.131 -6.001 1.012 1.00 97.81 210 GLY A C 1
ATOM 1727 O O . GLY A 1 210 ? -15.124 -5.490 1.500 1.00 97.81 210 GLY A O 1
ATOM 1728 N N . GLN A 1 211 ? -16.160 -7.259 0.577 1.00 98.31 211 GLN A N 1
ATOM 1729 C CA . GLN A 1 211 ? -15.023 -8.174 0.537 1.00 98.31 211 GLN A CA 1
ATOM 1730 C C . GLN A 1 211 ? -14.435 -8.239 -0.876 1.00 98.31 211 GLN A C 1
ATOM 1732 O O . GLN A 1 211 ? -15.039 -8.778 -1.803 1.00 98.31 211 GLN A O 1
ATOM 1737 N N . TRP A 1 212 ? -13.205 -7.758 -1.032 1.00 98.06 212 TRP A N 1
ATOM 1738 C CA . TRP A 1 212 ? -12.530 -7.653 -2.320 1.00 98.06 212 TRP A CA 1
ATOM 1739 C C . TRP A 1 212 ? -11.417 -8.677 -2.437 1.00 98.06 212 TRP A C 1
ATOM 1741 O O . TRP A 1 212 ? -10.480 -8.699 -1.641 1.00 98.06 212 TRP A O 1
ATOM 1751 N N . VAL A 1 213 ? -11.496 -9.504 -3.475 1.00 95.88 213 VAL A N 1
ATOM 1752 C CA . VAL A 1 213 ? -10.500 -10.533 -3.763 1.00 95.88 213 VAL A CA 1
ATOM 1753 C C . VAL A 1 213 ? -10.084 -10.412 -5.222 1.00 95.88 213 VAL A C 1
ATOM 1755 O O . VAL A 1 213 ? -10.871 -10.722 -6.113 1.00 95.88 213 VAL A O 1
ATOM 1758 N N . PHE A 1 214 ? -8.857 -9.954 -5.469 1.00 94.69 214 PHE A N 1
ATOM 1759 C CA . PHE A 1 214 ? -8.379 -9.647 -6.820 1.00 94.69 214 PHE A CA 1
ATOM 1760 C C . PHE A 1 214 ? -6.854 -9.761 -6.928 1.00 94.69 214 PHE A C 1
ATOM 1762 O O . PHE A 1 214 ? -6.147 -9.787 -5.922 1.00 94.69 214 PHE A O 1
ATOM 1769 N N . GLU A 1 215 ? -6.335 -9.817 -8.150 1.00 93.56 215 GLU A N 1
ATOM 1770 C CA . GLU A 1 215 ? -4.900 -9.728 -8.426 1.00 93.56 215 GLU A CA 1
ATOM 1771 C C . GLU A 1 215 ? -4.588 -8.308 -8.913 1.00 93.56 215 GLU A C 1
ATOM 1773 O O . GLU A 1 215 ? -5.133 -7.887 -9.934 1.00 93.56 215 GLU A O 1
ATOM 1778 N N . PRO A 1 216 ? -3.769 -7.515 -8.195 1.00 92.25 216 PRO A N 1
ATOM 1779 C CA . PRO A 1 216 ? -3.478 -6.155 -8.625 1.00 92.25 216 PRO A CA 1
ATOM 1780 C C . PRO A 1 216 ? -2.756 -6.147 -9.971 1.00 92.25 216 PRO A C 1
ATOM 1782 O O . PRO A 1 216 ? -1.768 -6.865 -10.141 1.00 92.25 216 PRO A O 1
ATOM 1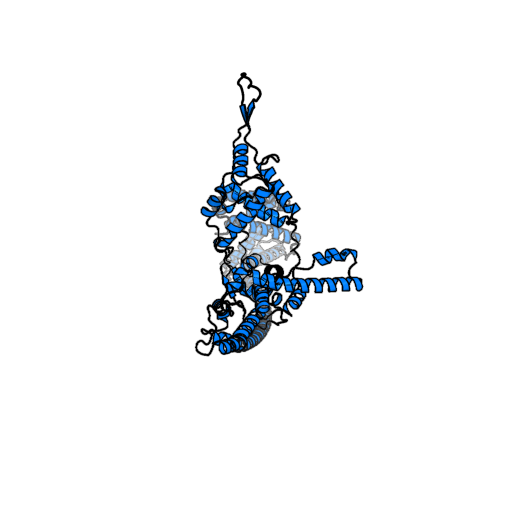785 N N . HIS A 1 217 ? -3.145 -5.257 -10.885 1.00 89.69 217 HIS A N 1
ATOM 1786 C CA . HIS A 1 217 ? -2.647 -5.248 -12.269 1.00 89.69 217 HIS A CA 1
ATOM 1787 C C . HIS A 1 217 ? -1.111 -5.147 -12.356 1.00 89.69 217 HIS A C 1
ATOM 1789 O O . HIS A 1 217 ? -0.461 -5.725 -13.223 1.00 89.69 217 HIS A O 1
ATOM 1795 N N . LYS A 1 218 ? -0.481 -4.439 -11.408 1.00 84.88 218 LYS A N 1
ATOM 1796 C CA . LYS A 1 218 ? 0.987 -4.301 -11.353 1.00 84.88 218 LYS A CA 1
ATOM 1797 C C . LYS A 1 218 ? 1.708 -5.609 -10.995 1.00 84.88 218 LYS A C 1
ATOM 1799 O O . LYS A 1 218 ? 2.869 -5.776 -11.358 1.00 84.88 218 LYS A O 1
ATOM 1804 N N . THR A 1 219 ? 1.062 -6.488 -10.236 1.00 84.06 219 THR A N 1
ATOM 1805 C CA . THR A 1 219 ? 1.662 -7.699 -9.654 1.00 84.06 219 THR A CA 1
ATOM 1806 C C . THR A 1 219 ? 0.990 -8.987 -10.120 1.00 84.06 219 THR A C 1
ATOM 1808 O O . THR A 1 219 ? 1.354 -10.058 -9.642 1.00 84.06 219 THR A O 1
ATOM 1811 N N . GLU A 1 220 ? 0.061 -8.896 -11.070 1.00 85.94 220 GLU A N 1
ATOM 1812 C CA . GLU A 1 220 ? -0.654 -10.017 -11.688 1.00 85.94 220 GLU A CA 1
ATOM 1813 C C . GLU A 1 220 ? 0.316 -11.080 -12.224 1.00 85.94 220 GLU A C 1
ATOM 1815 O O . GLU A 1 220 ? 0.207 -12.255 -11.896 1.00 85.94 220 GLU A O 1
ATOM 1820 N N . ARG A 1 221 ? 1.392 -10.659 -12.909 1.00 84.19 221 ARG A N 1
ATOM 1821 C CA . ARG A 1 221 ? 2.454 -11.564 -13.406 1.00 84.19 221 ARG A CA 1
ATOM 1822 C C . ARG A 1 221 ? 3.149 -12.388 -12.311 1.00 84.19 221 ARG A C 1
ATOM 1824 O O . ARG A 1 221 ? 3.828 -13.360 -12.620 1.00 84.19 221 ARG A O 1
ATOM 1831 N N . HIS A 1 222 ? 3.028 -11.985 -11.048 1.00 82.88 222 HIS A N 1
ATOM 1832 C CA . HIS A 1 222 ? 3.612 -12.673 -9.897 1.00 82.88 222 HIS A CA 1
ATOM 1833 C C . HIS A 1 222 ? 2.582 -13.497 -9.105 1.00 82.88 222 HIS A C 1
ATOM 1835 O O . HIS A 1 222 ? 2.932 -14.035 -8.048 1.00 82.88 222 HIS A O 1
ATOM 1841 N N . GLY A 1 223 ? 1.326 -13.563 -9.571 1.00 85.81 223 GLY A N 1
ATOM 1842 C CA . GLY A 1 223 ? 0.226 -14.269 -8.908 1.00 85.81 223 GLY A CA 1
ATOM 1843 C C . GLY A 1 223 ? -0.020 -13.777 -7.481 1.00 85.81 223 GLY A C 1
ATOM 1844 O O . GLY A 1 223 ? -0.308 -14.569 -6.584 1.00 85.81 223 GLY A O 1
ATOM 1845 N N . VAL A 1 224 ? 0.214 -12.484 -7.220 1.00 85.75 224 VAL A N 1
ATOM 1846 C CA . VAL A 1 224 ? 0.007 -11.903 -5.887 1.00 85.75 224 VAL A CA 1
ATOM 1847 C C . VAL A 1 224 ? -1.469 -11.575 -5.738 1.00 85.75 224 VAL A C 1
ATOM 1849 O O . VAL A 1 224 ? -1.964 -10.616 -6.328 1.00 85.75 224 VAL A O 1
ATOM 1852 N N . LYS A 1 225 ? -2.159 -12.374 -4.927 1.00 89.31 225 LYS A N 1
ATOM 1853 C CA . LYS A 1 225 ? -3.563 -12.174 -4.589 1.00 89.31 225 LYS A CA 1
ATOM 1854 C C . LYS A 1 225 ? -3.694 -11.143 -3.468 1.00 89.31 225 LYS A C 1
ATOM 1856 O O . LYS A 1 225 ? -3.043 -11.261 -2.437 1.00 89.31 225 LYS A O 1
ATOM 1861 N N . CYS A 1 226 ? -4.551 -10.153 -3.675 1.00 93.06 226 CYS A N 1
ATOM 1862 C CA . CYS A 1 226 ? -4.954 -9.168 -2.682 1.00 93.06 226 CYS A CA 1
ATOM 1863 C C . CYS A 1 226 ? -6.315 -9.570 -2.103 1.00 93.06 226 CYS A C 1
ATOM 1865 O O . CYS A 1 226 ? -7.225 -9.947 -2.850 1.00 93.06 226 CYS A O 1
ATOM 1867 N N . ILE A 1 227 ? -6.444 -9.504 -0.780 1.00 95.62 227 ILE A N 1
ATOM 1868 C CA . ILE A 1 227 ? -7.709 -9.697 -0.065 1.00 95.62 227 ILE A CA 1
ATOM 1869 C C . ILE A 1 227 ? -7.876 -8.470 0.812 1.00 95.62 227 ILE A C 1
ATOM 1871 O O . ILE A 1 227 ? -7.125 -8.328 1.765 1.00 95.62 227 ILE A O 1
ATOM 1875 N N . THR A 1 228 ? -8.827 -7.598 0.499 1.00 97.25 228 THR A N 1
ATOM 1876 C CA . THR A 1 228 ? -9.070 -6.367 1.261 1.00 97.25 228 THR A CA 1
ATOM 1877 C C . THR A 1 228 ? -10.558 -6.144 1.485 1.00 97.25 228 THR A C 1
ATOM 1879 O O . THR A 1 228 ? -11.398 -6.837 0.910 1.00 97.25 228 THR A O 1
ATOM 1882 N N . PHE A 1 229 ? -10.886 -5.180 2.332 1.00 98.06 229 PHE A N 1
ATOM 1883 C CA . PHE A 1 229 ? -12.250 -4.852 2.714 1.00 98.06 229 PHE A CA 1
ATOM 1884 C C . PHE A 1 229 ? -12.435 -3.342 2.674 1.00 98.06 229 PHE A C 1
ATOM 1886 O O . PHE A 1 229 ? -11.472 -2.612 2.884 1.00 98.06 229 PHE A O 1
ATOM 1893 N N . ASN A 1 230 ? -13.645 -2.864 2.401 1.00 97.44 230 ASN A N 1
ATOM 1894 C CA . ASN A 1 230 ? -13.978 -1.452 2.599 1.00 97.44 230 ASN A CA 1
ATOM 1895 C C . ASN A 1 230 ? -14.837 -1.274 3.854 1.00 97.44 230 ASN A C 1
ATOM 1897 O O . ASN A 1 230 ? -15.552 -2.189 4.253 1.00 97.44 230 ASN A O 1
ATOM 1901 N N . SER A 1 231 ? -14.806 -0.080 4.443 1.00 96.50 231 SER A N 1
ATOM 1902 C CA . SER A 1 231 ? -15.629 0.241 5.612 1.00 96.50 231 SER A CA 1
ATOM 1903 C C . SER A 1 231 ? -17.107 0.369 5.239 1.00 96.50 231 SER A C 1
ATOM 1905 O O . SER A 1 231 ? -17.437 0.629 4.073 1.00 96.50 231 SER A O 1
ATOM 1907 N N . THR A 1 232 ? -17.987 0.257 6.234 1.00 96.19 232 THR A N 1
ATOM 1908 C CA . THR A 1 232 ? -19.432 0.502 6.086 1.00 96.19 232 THR A CA 1
ATOM 1909 C C . THR A 1 232 ? -19.716 1.878 5.484 1.00 96.19 232 THR A C 1
ATOM 1911 O O . THR A 1 232 ? -20.434 1.996 4.489 1.00 96.19 232 THR A O 1
ATOM 1914 N N . HIS A 1 233 ? -19.032 2.908 5.990 1.00 94.56 233 HIS A N 1
ATOM 1915 C CA . HIS A 1 233 ? -19.106 4.274 5.473 1.00 94.56 233 HIS A CA 1
ATOM 1916 C C . HIS A 1 233 ? -18.766 4.355 3.975 1.00 94.56 233 HIS A C 1
ATOM 1918 O O . HIS A 1 233 ? -19.454 5.027 3.203 1.00 94.56 233 HIS A O 1
ATOM 1924 N N . SER A 1 234 ? -17.738 3.623 3.528 1.00 96.81 234 SER A N 1
ATOM 1925 C CA . SER A 1 234 ? -17.385 3.574 2.109 1.00 96.81 234 SER A CA 1
ATOM 1926 C C . SER A 1 234 ? -18.493 2.943 1.259 1.00 96.81 234 SER A C 1
ATOM 1928 O O . SER A 1 234 ? -18.763 3.453 0.172 1.00 96.81 234 SER A O 1
ATOM 1930 N N . SER A 1 235 ? -19.144 1.868 1.718 1.00 97.88 235 SER A N 1
ATOM 1931 C CA . SER A 1 235 ? -20.271 1.255 0.994 1.00 97.88 235 SER A CA 1
ATOM 1932 C C . SER A 1 235 ? -21.452 2.216 0.880 1.00 97.88 235 SER A C 1
ATOM 1934 O O . SER A 1 235 ? -22.006 2.384 -0.207 1.00 97.88 235 SER A O 1
ATOM 1936 N N . ASN A 1 236 ? -21.788 2.910 1.970 1.00 96.94 236 ASN A N 1
ATOM 1937 C CA . ASN A 1 236 ? -22.890 3.873 2.001 1.00 96.94 236 ASN A CA 1
ATOM 1938 C C . ASN A 1 236 ? -22.648 5.030 1.023 1.00 96.94 236 ASN A C 1
ATOM 1940 O O . ASN A 1 236 ? -23.534 5.391 0.246 1.00 96.94 236 ASN A O 1
ATOM 1944 N N . LEU A 1 237 ? -21.422 5.563 0.979 1.00 96.56 237 LEU A N 1
ATOM 1945 C CA . LEU A 1 237 ? -21.038 6.599 0.017 1.00 96.56 237 LEU A CA 1
ATOM 1946 C C . LEU A 1 237 ? -21.078 6.110 -1.434 1.00 96.56 237 LEU A C 1
ATOM 1948 O O . LEU A 1 237 ? -21.401 6.890 -2.335 1.00 96.56 237 LEU A O 1
ATOM 1952 N N . ILE A 1 238 ? -20.738 4.844 -1.692 1.00 98.31 238 ILE A N 1
ATOM 1953 C CA . ILE A 1 238 ? -20.860 4.249 -3.028 1.00 98.31 238 ILE A CA 1
ATOM 1954 C C . ILE A 1 238 ? -22.338 4.156 -3.425 1.00 98.31 238 ILE A C 1
ATOM 1956 O O . ILE A 1 238 ? -22.701 4.627 -4.504 1.00 98.31 238 ILE A O 1
ATOM 1960 N N . LEU A 1 239 ? -23.211 3.640 -2.555 1.00 98.12 239 LEU A N 1
ATOM 1961 C CA . LEU A 1 239 ? -24.652 3.567 -2.824 1.00 98.12 239 LEU A CA 1
ATOM 1962 C C . LEU A 1 239 ? -25.267 4.955 -3.033 1.00 98.12 239 LEU A C 1
ATOM 1964 O O . LEU A 1 239 ? -26.011 5.163 -3.993 1.00 98.12 239 LEU A O 1
ATOM 1968 N N . GLN A 1 240 ? -24.916 5.935 -2.197 1.00 96.69 240 GLN A N 1
ATOM 1969 C CA . GLN A 1 240 ? -25.374 7.317 -2.345 1.00 96.69 240 GLN A CA 1
ATOM 1970 C C . GLN A 1 240 ? -24.958 7.905 -3.700 1.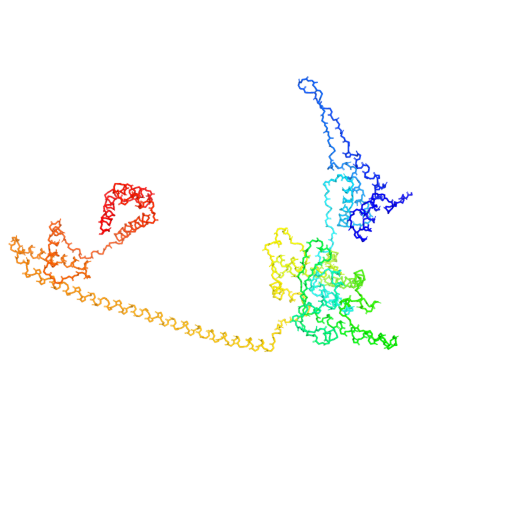00 96.69 240 GLN A C 1
ATOM 1972 O O . GLN A 1 240 ? -25.758 8.560 -4.375 1.00 96.69 240 GLN A O 1
ATOM 1977 N N . TYR A 1 241 ? -23.721 7.645 -4.127 1.00 97.06 241 TYR A N 1
ATOM 1978 C CA . TYR A 1 241 ? -23.220 8.039 -5.439 1.00 97.06 241 TYR A CA 1
ATOM 1979 C C . TYR A 1 241 ? -24.000 7.383 -6.588 1.00 97.06 241 TYR A C 1
ATOM 1981 O O . TYR A 1 241 ? -24.424 8.082 -7.514 1.00 97.06 241 TYR A O 1
ATOM 1989 N N . LEU A 1 242 ? -24.242 6.072 -6.526 1.00 97.12 242 LEU A N 1
ATOM 1990 C CA . LEU A 1 242 ? -24.989 5.349 -7.559 1.00 97.12 242 LEU A CA 1
ATOM 1991 C C . LEU A 1 242 ? -26.446 5.833 -7.647 1.00 97.12 242 LEU A C 1
ATOM 1993 O O . LEU A 1 242 ? -26.933 6.132 -8.742 1.00 97.12 242 LEU A O 1
ATOM 1997 N N . ARG A 1 243 ? -27.108 6.035 -6.500 1.00 96.44 243 ARG A N 1
ATOM 1998 C CA . ARG A 1 243 ? -28.447 6.646 -6.409 1.00 96.44 243 ARG A CA 1
ATOM 1999 C C . ARG A 1 243 ? -28.461 8.060 -6.993 1.00 96.44 243 ARG A C 1
ATOM 2001 O O . ARG A 1 243 ? -29.400 8.430 -7.696 1.00 96.44 243 ARG A O 1
ATOM 2008 N N . HIS A 1 244 ? -27.414 8.857 -6.760 1.00 93.75 244 HIS A N 1
ATOM 2009 C CA . HIS A 1 244 ? -27.289 10.191 -7.350 1.00 93.75 244 HIS A CA 1
ATOM 2010 C C . HIS A 1 244 ? -27.211 10.137 -8.883 1.00 93.75 244 HIS A C 1
ATOM 2012 O O . HIS A 1 244 ? -27.905 10.903 -9.557 1.00 93.75 244 HIS A O 1
ATOM 2018 N N . ILE A 1 245 ? -26.423 9.218 -9.454 1.00 93.19 245 ILE A N 1
ATOM 2019 C CA . ILE A 1 245 ? -26.379 9.026 -10.913 1.00 93.19 245 ILE A CA 1
ATOM 2020 C C . ILE A 1 245 ? -27.768 8.668 -11.440 1.00 93.19 245 ILE A C 1
ATOM 2022 O O . ILE A 1 245 ? -28.264 9.335 -12.355 1.00 93.19 245 ILE A O 1
ATOM 2026 N N . LYS A 1 246 ? -28.404 7.663 -10.834 1.00 93.25 246 LYS A N 1
ATOM 2027 C CA . LYS A 1 246 ? -29.724 7.169 -11.231 1.00 93.25 246 LYS A CA 1
ATOM 2028 C C . LYS A 1 246 ? -30.790 8.263 -11.205 1.00 93.25 246 LYS A C 1
ATOM 2030 O O . LYS A 1 246 ? -31.489 8.456 -12.193 1.00 93.25 246 LYS A O 1
ATOM 2035 N N . ASN A 1 247 ? -30.887 9.002 -10.101 1.00 89.81 247 ASN A N 1
ATOM 2036 C CA . ASN A 1 247 ? -32.022 9.889 -9.835 1.00 89.81 247 ASN A CA 1
ATOM 2037 C C . ASN A 1 247 ? -31.824 11.313 -10.357 1.00 89.81 247 ASN A C 1
ATOM 2039 O O . ASN A 1 247 ? -32.794 11.982 -10.706 1.00 89.81 247 ASN A O 1
ATOM 2043 N N . GLN A 1 248 ? -30.584 11.801 -10.410 1.00 82.19 248 GLN A N 1
ATOM 2044 C CA . GLN A 1 248 ? -30.305 13.194 -10.773 1.00 82.19 248 GLN A CA 1
ATOM 2045 C C . GLN A 1 248 ? -29.685 13.311 -12.164 1.00 82.19 248 GLN A C 1
ATOM 2047 O O . GLN A 1 248 ? -30.030 14.212 -12.932 1.00 82.19 248 GLN A O 1
ATOM 2052 N N . TYR A 1 249 ? -28.767 12.416 -12.527 1.00 81.88 249 TYR A N 1
ATOM 2053 C CA . TYR A 1 249 ? -28.020 12.558 -13.774 1.00 81.88 249 TYR A CA 1
ATOM 2054 C C . TYR A 1 249 ? -28.768 11.974 -14.979 1.00 81.88 249 TYR A C 1
ATOM 2056 O O . TYR A 1 249 ? -28.956 12.673 -15.982 1.00 81.88 249 TYR A O 1
ATOM 2064 N N . LEU A 1 250 ? -29.235 10.725 -14.883 1.00 83.00 250 LEU A N 1
ATOM 2065 C CA . LEU A 1 250 ? -29.878 10.031 -16.005 1.00 83.00 250 LEU A CA 1
ATOM 2066 C C . LEU A 1 250 ? -31.168 10.693 -16.501 1.00 83.00 250 LEU A C 1
ATOM 2068 O O . LEU A 1 250 ? -31.289 10.882 -17.715 1.00 83.00 250 LEU A O 1
ATOM 2072 N N . PRO A 1 251 ? -32.100 11.144 -15.638 1.00 79.56 251 PRO A N 1
ATOM 2073 C CA . PRO A 1 251 ? -33.320 11.794 -16.104 1.00 79.56 251 PRO A CA 1
ATOM 2074 C C . PRO A 1 251 ? -33.020 13.080 -16.877 1.00 79.56 251 PRO A C 1
ATOM 2076 O O . PRO A 1 251 ? -33.615 13.337 -17.923 1.00 79.56 251 PRO A O 1
ATOM 2079 N N . ASN A 1 252 ? -32.036 13.858 -16.419 1.00 77.50 252 ASN A N 1
ATOM 2080 C CA . ASN A 1 252 ? -31.607 15.087 -17.085 1.00 77.50 252 ASN A CA 1
ATOM 2081 C C . ASN A 1 252 ? -30.959 14.828 -18.452 1.00 77.50 252 ASN A C 1
ATOM 2083 O O . ASN A 1 252 ? -31.080 15.654 -19.358 1.00 77.50 252 ASN A O 1
ATOM 2087 N N . LYS A 1 253 ? -30.282 13.690 -18.624 1.00 78.38 253 LYS A N 1
ATOM 2088 C CA . LYS A 1 253 ? -29.716 13.274 -19.913 1.00 78.38 253 LYS A CA 1
ATOM 2089 C C . LYS A 1 253 ? -30.771 12.732 -20.868 1.00 78.38 253 LYS A C 1
ATOM 2091 O O . LYS A 1 253 ? -30.784 13.146 -22.023 1.00 78.38 253 LYS A O 1
ATOM 2096 N N . ASN A 1 254 ? -31.675 11.884 -20.385 1.00 80.00 254 ASN A N 1
ATOM 2097 C CA . ASN A 1 254 ? -32.759 11.324 -21.192 1.00 80.00 254 ASN A CA 1
ATOM 2098 C C . ASN A 1 254 ? -33.668 12.432 -21.749 1.00 80.00 254 ASN A C 1
ATOM 2100 O O . ASN A 1 254 ? -33.966 12.426 -22.940 1.00 80.00 254 ASN A O 1
ATOM 2104 N N . LYS A 1 255 ? -33.987 13.460 -20.945 1.00 79.31 255 LYS A N 1
ATOM 2105 C CA . LYS A 1 255 ? -34.711 14.660 -21.413 1.00 79.31 255 LYS A CA 1
ATOM 2106 C C . LYS A 1 255 ? -34.023 15.374 -22.582 1.00 79.31 255 LYS A C 1
ATOM 2108 O O . LYS A 1 255 ? -34.697 15.935 -23.432 1.00 79.31 255 LYS A O 1
ATOM 2113 N N . LYS A 1 256 ? -32.686 15.364 -22.637 1.00 79.06 256 LYS A N 1
ATOM 2114 C CA . LYS A 1 256 ? -31.921 16.002 -23.723 1.00 79.06 256 LYS A CA 1
ATOM 2115 C C . LYS A 1 256 ? -31.848 15.160 -24.998 1.00 79.06 256 LYS A C 1
ATOM 2117 O O . LYS A 1 256 ? -31.502 15.711 -26.036 1.00 79.06 256 LYS A O 1
ATOM 2122 N N . ARG A 1 257 ? -32.092 13.847 -24.925 1.00 78.75 257 ARG A N 1
ATOM 2123 C CA . ARG A 1 257 ? -31.842 12.904 -26.029 1.00 78.75 257 ARG A CA 1
ATOM 2124 C C . ARG A 1 257 ? -33.066 12.541 -26.873 1.00 78.75 257 ARG A C 1
ATOM 2126 O O . ARG A 1 257 ? -32.871 11.848 -27.858 1.00 78.75 257 ARG A O 1
ATOM 2133 N N . ASN A 1 258 ? -34.267 13.023 -26.539 1.00 66.88 258 ASN A N 1
ATOM 2134 C CA . ASN A 1 258 ? -35.537 12.591 -27.146 1.00 66.88 258 ASN A CA 1
ATOM 2135 C C . ASN A 1 258 ? -35.753 11.063 -27.042 1.00 66.88 258 ASN A C 1
ATOM 2137 O O . ASN A 1 258 ? -35.347 10.292 -27.898 1.00 66.88 258 ASN A O 1
ATOM 2141 N N . GLU A 1 259 ? -36.363 10.686 -25.915 1.00 58.97 259 GLU A N 1
ATOM 2142 C CA . GLU A 1 259 ? -37.119 9.485 -25.491 1.00 58.97 259 GLU A CA 1
ATOM 2143 C C . GLU A 1 259 ? -36.872 8.057 -26.030 1.00 58.97 259 GLU A C 1
ATOM 2145 O O . GLU A 1 259 ? -37.155 7.124 -25.277 1.00 58.97 259 GLU A O 1
ATOM 2150 N N . ASP A 1 260 ? -36.269 7.815 -27.193 1.00 59.22 260 ASP A N 1
ATOM 2151 C CA . ASP A 1 260 ? -36.193 6.448 -27.746 1.00 59.22 260 ASP A CA 1
ATOM 2152 C C . ASP A 1 260 ? -35.051 5.590 -27.165 1.00 59.22 260 ASP A C 1
ATOM 2154 O O . ASP A 1 260 ? -35.057 4.366 -27.285 1.00 59.22 260 ASP A O 1
ATOM 2158 N N . SER A 1 261 ? -34.086 6.188 -26.456 1.00 60.78 261 SER A N 1
ATOM 2159 C CA . SER A 1 261 ? -33.032 5.447 -25.741 1.00 60.78 261 SER A CA 1
ATOM 2160 C C . SER A 1 261 ? -32.888 5.923 -24.296 1.00 60.78 261 SER A C 1
ATOM 2162 O O . SER A 1 261 ? -32.010 6.716 -23.952 1.00 60.78 261 SER A O 1
ATOM 2164 N N . LYS A 1 262 ? -33.768 5.435 -23.409 1.00 76.81 262 LYS A N 1
ATOM 2165 C CA . LYS A 1 262 ? -33.605 5.640 -21.961 1.00 76.81 262 LYS A CA 1
ATOM 2166 C C . LYS A 1 262 ? -32.305 4.977 -21.519 1.00 76.81 262 LYS A C 1
ATOM 2168 O O . LYS A 1 262 ? -32.219 3.751 -21.460 1.00 76.81 262 LYS A O 1
ATOM 2173 N N . LEU A 1 263 ? -31.302 5.792 -21.210 1.00 81.56 263 LEU A N 1
ATOM 2174 C CA . LEU A 1 263 ? -30.054 5.312 -20.641 1.00 81.56 263 LEU A CA 1
ATOM 2175 C C . LEU A 1 263 ? -30.371 4.692 -19.271 1.00 81.56 263 LEU A C 1
ATOM 2177 O O . LEU A 1 263 ? -31.033 5.331 -18.448 1.00 81.56 263 LEU A O 1
ATOM 2181 N N . LYS A 1 264 ? -29.945 3.445 -19.066 1.00 88.12 264 LYS A N 1
ATOM 2182 C CA . LYS A 1 264 ? -30.127 2.672 -17.831 1.00 88.12 264 LYS A CA 1
ATOM 2183 C C . LYS A 1 264 ? -28.769 2.295 -17.267 1.00 88.12 264 LYS A C 1
ATOM 2185 O O . LYS A 1 264 ? -27.843 2.054 -18.047 1.00 88.12 264 LYS A O 1
ATOM 2190 N N . ILE A 1 265 ? -28.664 2.229 -15.942 1.00 92.19 265 ILE 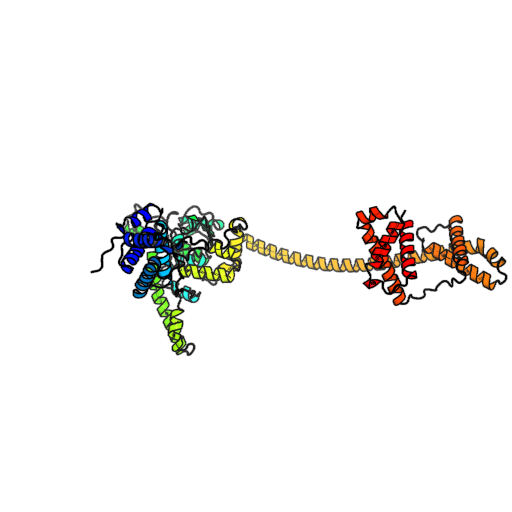A N 1
ATOM 2191 C CA . ILE A 1 265 ? -27.438 1.756 -15.302 1.00 92.19 265 ILE A CA 1
ATOM 2192 C C . ILE A 1 265 ? -27.251 0.279 -15.659 1.00 92.19 265 ILE A C 1
ATOM 2194 O O . ILE A 1 265 ? -28.211 -0.478 -15.790 1.00 92.19 265 ILE A O 1
ATOM 2198 N N . SER A 1 266 ? -26.004 -0.130 -15.876 1.00 94.81 266 SER A N 1
ATOM 2199 C CA . SER A 1 266 ? -25.655 -1.510 -16.198 1.00 94.81 266 SER A CA 1
ATOM 2200 C C . SER A 1 266 ? -24.573 -2.013 -15.260 1.00 94.81 266 SER A C 1
ATOM 2202 O O . SER A 1 266 ? -23.664 -1.270 -14.897 1.00 94.81 266 SER A O 1
ATOM 2204 N N . LYS A 1 267 ? -24.613 -3.312 -14.950 1.00 96.94 267 LYS A N 1
ATOM 2205 C CA . LYS A 1 267 ? -23.587 -4.016 -14.167 1.00 96.94 267 LYS A CA 1
ATOM 2206 C C . LYS A 1 267 ? -22.160 -3.789 -14.674 1.00 96.94 267 LYS A C 1
ATOM 2208 O O . LYS A 1 267 ? -21.226 -3.801 -13.883 1.00 96.94 267 LYS A O 1
ATOM 2213 N N . LYS A 1 268 ? -21.996 -3.591 -15.989 1.00 96.81 268 LYS A N 1
ATOM 2214 C CA . LYS A 1 268 ? -20.690 -3.397 -16.642 1.00 96.81 268 LYS A CA 1
ATOM 2215 C C . LYS A 1 268 ? -20.140 -1.976 -16.526 1.00 96.81 268 LYS A C 1
ATOM 2217 O O . LYS A 1 268 ? -19.009 -1.747 -16.940 1.00 96.81 268 LYS A O 1
ATOM 2222 N N . TRP A 1 269 ? -20.933 -1.017 -16.053 1.00 96.12 269 TRP A N 1
ATOM 2223 C CA . TRP A 1 269 ? -20.439 0.343 -15.878 1.00 96.12 269 TRP A CA 1
ATOM 2224 C C . TRP A 1 269 ? -19.363 0.380 -14.807 1.00 96.12 269 TRP A C 1
ATOM 2226 O O . TRP A 1 269 ? -19.423 -0.370 -13.829 1.00 96.12 269 TRP A O 1
ATOM 2236 N N . ALA A 1 270 ? -18.398 1.274 -14.996 1.00 97.50 270 ALA A N 1
ATOM 2237 C CA . ALA A 1 270 ? -17.370 1.524 -14.006 1.00 97.50 270 ALA A CA 1
ATOM 2238 C C . ALA A 1 270 ? -17.999 1.956 -12.675 1.00 97.50 270 ALA A C 1
ATOM 2240 O O . ALA A 1 270 ? -18.868 2.828 -12.637 1.00 97.50 270 ALA A O 1
ATOM 2241 N N . LEU A 1 271 ? -17.504 1.389 -11.576 1.00 98.00 271 LEU A N 1
ATOM 2242 C CA . LEU A 1 271 ? -17.912 1.753 -10.223 1.00 98.00 271 LEU A CA 1
ATOM 2243 C C . LEU A 1 271 ? -17.597 3.222 -9.926 1.00 98.00 271 LEU A C 1
ATOM 2245 O O . LEU A 1 271 ? -18.337 3.877 -9.208 1.00 98.00 271 LEU A O 1
ATOM 2249 N N . PHE A 1 272 ? -16.519 3.752 -10.509 1.00 97.81 272 PHE A N 1
ATOM 2250 C CA . PHE A 1 272 ? -16.124 5.157 -10.407 1.00 97.81 272 PHE A CA 1
ATOM 2251 C C . PHE A 1 272 ? -15.964 5.763 -11.804 1.00 97.81 272 PHE A C 1
ATOM 2253 O O . PHE A 1 272 ? -14.859 5.921 -12.337 1.00 97.81 272 PHE A O 1
ATOM 2260 N N . GLY A 1 273 ? -17.105 6.079 -12.415 1.00 94.75 273 GLY A N 1
ATOM 2261 C CA . GLY A 1 273 ? -17.180 6.516 -13.804 1.00 94.75 273 GLY A CA 1
ATOM 2262 C C . GLY A 1 273 ? -16.835 7.992 -14.044 1.00 94.75 273 GLY A C 1
ATOM 2263 O O . GLY A 1 273 ? -17.022 8.864 -13.191 1.00 94.75 273 GLY A O 1
ATOM 2264 N N . SER A 1 274 ? -16.366 8.303 -15.254 1.00 92.25 274 SER A N 1
ATOM 2265 C CA . SER A 1 274 ? -16.107 9.674 -15.710 1.00 92.25 274 SER A CA 1
ATOM 2266 C C . SER A 1 274 ? -17.396 10.389 -16.111 1.00 92.25 274 SER A C 1
ATOM 2268 O O . SER A 1 274 ? -18.109 9.944 -17.007 1.00 92.25 274 SER A O 1
ATOM 2270 N N . ARG A 1 275 ? -17.651 11.586 -15.562 1.00 86.19 275 ARG A N 1
ATOM 2271 C CA . ARG A 1 275 ? -18.803 12.422 -15.964 1.00 86.19 275 ARG A CA 1
ATOM 2272 C C . ARG A 1 275 ? -18.812 12.766 -17.461 1.00 86.19 275 ARG A C 1
ATOM 2274 O O . ARG A 1 275 ? -19.889 12.968 -18.025 1.00 86.19 275 ARG A O 1
ATOM 2281 N N . ARG A 1 276 ? -17.631 12.867 -18.093 1.00 82.81 276 ARG A N 1
ATOM 2282 C CA . ARG A 1 276 ? -17.489 13.155 -19.537 1.00 82.81 276 ARG A CA 1
ATOM 2283 C C . ARG A 1 276 ? -17.970 11.994 -20.400 1.00 82.81 276 ARG A C 1
ATOM 2285 O O . ARG A 1 276 ? -18.515 12.225 -21.469 1.00 82.81 276 ARG A O 1
ATOM 2292 N N . GLU A 1 277 ? -17.803 10.780 -19.895 1.00 83.12 277 GLU A N 1
ATOM 2293 C CA . GLU A 1 277 ? -18.178 9.526 -20.552 1.00 83.12 277 GLU A CA 1
ATOM 2294 C C . GLU A 1 277 ? -19.451 8.954 -19.909 1.00 83.12 277 GLU A C 1
ATOM 2296 O O . GLU A 1 277 ? -19.663 7.748 -19.856 1.00 83.12 277 GLU A O 1
ATOM 2301 N N . GLU A 1 278 ? -20.287 9.854 -19.374 1.00 85.38 278 GLU A N 1
ATOM 2302 C CA . GLU A 1 278 ? -21.606 9.563 -18.802 1.00 85.38 278 GLU A CA 1
ATOM 2303 C C . GLU A 1 278 ? -21.602 8.490 -17.711 1.00 85.38 278 GLU A C 1
ATOM 2305 O O . GLU A 1 278 ? -22.597 7.807 -17.506 1.00 85.38 278 GLU A O 1
ATOM 2310 N N . TYR A 1 279 ? -20.485 8.386 -16.988 1.00 87.31 279 TYR A N 1
ATOM 2311 C CA . TYR A 1 279 ? -20.229 7.406 -15.934 1.00 87.31 279 TYR A CA 1
ATOM 2312 C C . TYR A 1 279 ? -20.183 5.943 -16.401 1.00 87.31 279 TYR A C 1
ATOM 2314 O O . TYR A 1 279 ? -20.055 5.052 -15.570 1.00 87.31 279 TYR A O 1
ATOM 2322 N N . VAL A 1 280 ? -20.216 5.690 -17.712 1.00 90.00 280 VAL A N 1
ATOM 2323 C CA . VAL A 1 280 ? -20.116 4.336 -18.277 1.00 90.00 280 VAL A CA 1
ATOM 2324 C C . VAL A 1 280 ? -18.697 3.797 -18.113 1.00 90.00 280 VAL A C 1
ATOM 2326 O O . VAL A 1 280 ? -18.486 2.674 -17.659 1.00 90.00 280 VAL A O 1
ATOM 2329 N N . ASN A 1 281 ? -17.725 4.632 -18.464 1.00 94.00 281 ASN A N 1
ATOM 2330 C CA . ASN A 1 281 ? -16.316 4.284 -18.504 1.00 94.00 281 ASN A CA 1
ATOM 2331 C C . ASN A 1 281 ? -15.571 4.804 -17.272 1.00 94.00 281 ASN A C 1
ATOM 2333 O O . ASN A 1 281 ? -15.942 5.848 -16.712 1.00 94.00 281 ASN A O 1
ATOM 2337 N N . PRO A 1 282 ? -14.476 4.134 -16.885 1.00 96.38 282 PRO A N 1
ATOM 2338 C CA . PRO A 1 282 ? -13.719 4.496 -15.700 1.00 96.38 282 PRO A CA 1
ATOM 2339 C C . PRO A 1 282 ? -13.061 5.867 -15.839 1.00 96.38 282 PRO A C 1
ATOM 2341 O O . PRO A 1 282 ? -12.667 6.303 -16.925 1.00 96.38 282 PRO A O 1
ATOM 2344 N N . MET A 1 283 ? -12.909 6.571 -14.717 1.00 96.94 283 MET A N 1
ATOM 2345 C CA . MET A 1 283 ? -12.059 7.759 -14.696 1.00 96.94 283 MET A CA 1
ATOM 2346 C C . MET A 1 283 ? -10.617 7.402 -15.083 1.00 96.94 283 MET A C 1
ATOM 2348 O O . MET A 1 283 ? -10.110 6.326 -14.782 1.00 96.94 283 MET A O 1
ATOM 2352 N N . LYS A 1 284 ? -9.911 8.343 -15.717 1.00 95.81 284 LYS A N 1
ATOM 2353 C CA . LYS A 1 284 ? -8.466 8.204 -15.934 1.00 95.81 284 LYS A CA 1
ATOM 2354 C C . LYS A 1 284 ? -7.725 8.556 -14.637 1.00 95.81 284 LYS A C 1
ATOM 2356 O O . LYS A 1 284 ? -8.025 9.613 -14.072 1.00 95.81 284 LYS A O 1
ATOM 2361 N N . PRO A 1 285 ? -6.715 7.779 -14.197 1.00 96.00 285 PRO A N 1
ATOM 2362 C CA . PRO A 1 285 ? -5.922 8.112 -13.010 1.00 96.00 285 PRO A CA 1
ATOM 2363 C C . PRO A 1 285 ? -5.337 9.531 -13.044 1.00 96.00 285 PRO A C 1
ATOM 2365 O O . PRO A 1 285 ? -5.329 10.224 -12.030 1.00 96.00 285 PRO A O 1
ATOM 2368 N N . THR A 1 286 ? -4.920 10.000 -14.225 1.00 95.00 286 THR A N 1
ATOM 2369 C CA . THR A 1 286 ? -4.420 11.368 -14.435 1.00 95.00 286 THR A CA 1
ATOM 2370 C C . THR A 1 286 ? -5.484 12.427 -14.159 1.00 95.00 286 THR A C 1
ATOM 2372 O O . THR A 1 286 ? -5.189 13.425 -13.514 1.00 95.00 286 THR A O 1
ATOM 2375 N N . SER A 1 287 ? -6.737 12.191 -14.560 1.00 95.38 287 SER A N 1
ATOM 2376 C CA . SER A 1 287 ? -7.854 13.097 -14.266 1.00 95.38 287 SER A CA 1
ATOM 2377 C C . SER A 1 287 ? -8.117 13.198 -12.763 1.00 95.38 287 SER A C 1
ATOM 2379 O O . SER A 1 287 ? -8.366 14.293 -12.262 1.00 95.38 287 SER A O 1
ATOM 2381 N N . VAL A 1 288 ? -8.055 12.075 -12.038 1.00 96.56 288 VAL A N 1
ATOM 2382 C CA . VAL A 1 288 ? -8.205 12.070 -10.574 1.00 96.56 288 VAL A CA 1
ATOM 2383 C C . VAL A 1 288 ? -7.059 12.850 -9.929 1.00 96.56 288 VAL A C 1
ATOM 2385 O O . VAL A 1 288 ? -7.311 13.742 -9.126 1.00 96.56 288 VAL A O 1
ATOM 2388 N N . ALA A 1 289 ? -5.815 12.583 -10.337 1.00 95.62 289 ALA A N 1
ATOM 2389 C CA . ALA A 1 289 ? -4.636 13.274 -9.820 1.00 95.62 289 ALA A CA 1
ATOM 2390 C C . ALA A 1 289 ? -4.690 14.793 -10.055 1.00 95.62 289 ALA A C 1
ATOM 2392 O O . ALA A 1 289 ? -4.411 15.556 -9.135 1.00 95.62 289 ALA A O 1
ATOM 2393 N N . THR A 1 290 ? -5.099 15.247 -11.245 1.00 95.69 290 THR A N 1
ATOM 2394 C CA . THR A 1 290 ? -5.253 16.680 -11.538 1.00 95.69 290 THR A CA 1
ATOM 2395 C C . THR A 1 290 ? -6.308 17.328 -10.644 1.00 95.69 290 THR A C 1
ATOM 2397 O O . THR A 1 290 ? -6.040 18.362 -10.036 1.00 95.69 290 THR A O 1
ATOM 2400 N N . GLN A 1 291 ? -7.494 16.723 -10.519 1.00 95.12 291 GLN A N 1
ATOM 2401 C CA . GLN A 1 291 ? -8.562 17.290 -9.689 1.00 95.12 291 GLN A CA 1
ATOM 2402 C C . GLN A 1 291 ? -8.187 17.321 -8.205 1.00 95.12 291 GLN A C 1
ATOM 2404 O O . GLN A 1 291 ? -8.464 18.300 -7.513 1.00 95.12 291 GLN A O 1
ATOM 2409 N N . TRP A 1 292 ? -7.531 16.270 -7.717 1.00 96.50 292 TRP A N 1
ATOM 2410 C CA . TRP A 1 292 ? -7.074 16.199 -6.332 1.00 96.50 292 TRP A CA 1
ATOM 2411 C C . TRP A 1 292 ? -5.891 17.128 -6.068 1.00 96.50 292 TRP A C 1
ATOM 2413 O O . TRP A 1 292 ? -5.795 17.661 -4.971 1.00 96.50 292 TRP A O 1
ATOM 2423 N N . GLY A 1 293 ? -5.059 17.415 -7.072 1.00 95.44 293 GLY A N 1
ATOM 2424 C CA . GLY A 1 293 ? -3.992 18.411 -6.979 1.00 95.44 293 GLY A CA 1
ATOM 2425 C C . GLY A 1 293 ? -4.512 19.814 -6.650 1.00 95.44 293 GLY A C 1
ATOM 2426 O O . GLY A 1 293 ? -3.931 20.503 -5.815 1.00 95.44 293 GLY A O 1
ATOM 2427 N N . GLU A 1 294 ? -5.647 20.223 -7.223 1.00 94.69 294 GLU A N 1
ATOM 2428 C CA . GLU A 1 294 ? -6.281 21.504 -6.873 1.00 94.69 294 GLU A CA 1
ATOM 2429 C C . GLU A 1 294 ? -6.817 21.517 -5.434 1.00 94.69 294 GLU A C 1
ATOM 2431 O O . GLU A 1 294 ? -6.718 22.527 -4.737 1.00 94.69 294 GLU A O 1
ATOM 2436 N N . LYS A 1 295 ? -7.340 20.383 -4.952 1.00 94.69 295 LYS A N 1
ATOM 2437 C CA . LYS A 1 295 ? -7.749 20.232 -3.546 1.00 94.69 295 LYS A CA 1
ATOM 2438 C C . LYS A 1 295 ? -6.552 20.252 -2.606 1.00 94.69 295 LYS A C 1
ATOM 2440 O O . LYS A 1 295 ? -6.609 20.917 -1.577 1.00 94.69 295 LYS A O 1
ATOM 2445 N N . ASN A 1 296 ? -5.454 19.617 -3.004 1.00 95.44 296 ASN A N 1
ATOM 2446 C CA . ASN A 1 296 ? -4.211 19.619 -2.254 1.00 95.44 296 ASN A CA 1
ATOM 2447 C C . ASN A 1 296 ? -3.679 21.044 -2.048 1.00 95.44 296 ASN A C 1
ATOM 2449 O O . ASN A 1 296 ? -3.311 21.397 -0.936 1.00 95.44 296 ASN A O 1
ATOM 2453 N N . LYS A 1 297 ? -3.705 21.903 -3.078 1.00 96.00 297 LYS A N 1
ATOM 2454 C CA . LYS A 1 297 ? -3.295 23.315 -2.940 1.00 96.00 297 LYS A CA 1
ATOM 2455 C C . LYS A 1 297 ? -4.101 24.052 -1.865 1.00 96.00 297 LYS A C 1
ATOM 2457 O O . LYS A 1 297 ? -3.520 24.747 -1.038 1.00 96.00 297 LYS A O 1
ATOM 2462 N N . LYS A 1 298 ? -5.430 23.879 -1.854 1.00 95.38 298 LYS A N 1
ATOM 2463 C CA . LYS A 1 298 ? -6.299 24.477 -0.826 1.00 95.38 298 LYS A CA 1
ATOM 2464 C C . LYS A 1 298 ? -5.990 23.934 0.570 1.00 95.38 298 LYS A C 1
ATOM 2466 O O . LYS A 1 298 ? -5.928 24.706 1.519 1.00 95.38 298 LYS A O 1
ATOM 2471 N N . PHE A 1 299 ? -5.766 22.627 0.674 1.00 95.31 299 PHE A N 1
ATOM 2472 C CA . PHE A 1 299 ? -5.388 21.970 1.922 1.00 95.31 299 PHE A CA 1
ATOM 2473 C C . PHE A 1 299 ? -4.050 22.476 2.474 1.00 95.31 299 PHE A C 1
ATOM 2475 O O . PHE A 1 299 ? -3.980 22.816 3.652 1.00 95.31 299 PHE A O 1
ATOM 2482 N N . HIS A 1 300 ? -3.023 22.614 1.630 1.00 96.00 300 HIS A N 1
ATOM 2483 C CA . HIS A 1 300 ? -1.742 23.190 2.043 1.00 96.00 300 HIS A CA 1
ATOM 2484 C C . HIS A 1 300 ? -1.905 24.615 2.574 1.00 96.00 300 HIS A C 1
ATOM 2486 O O . HIS A 1 300 ? -1.380 24.916 3.638 1.00 96.00 300 HIS A O 1
ATOM 2492 N N . LEU A 1 301 ? -2.683 25.463 1.891 1.00 96.88 301 LEU A N 1
ATOM 2493 C CA . LEU A 1 301 ? -2.948 26.825 2.360 1.00 96.88 301 LEU A CA 1
ATOM 2494 C C . LEU A 1 301 ? -3.687 26.836 3.707 1.00 96.88 301 LEU A C 1
ATOM 2496 O O . LEU A 1 301 ? -3.382 27.642 4.583 1.00 96.88 301 LEU A O 1
ATOM 2500 N N . TRP A 1 302 ? -4.658 25.938 3.891 1.00 95.88 302 TRP A N 1
ATOM 2501 C CA . TRP A 1 302 ? -5.354 25.793 5.168 1.00 95.88 302 TRP A CA 1
ATOM 2502 C C . TRP A 1 302 ? -4.395 25.392 6.294 1.00 95.88 302 TRP A C 1
ATOM 2504 O O . TRP A 1 302 ? -4.397 26.043 7.338 1.00 95.88 302 TRP A O 1
ATOM 2514 N N . LYS A 1 303 ? -3.529 24.396 6.073 1.00 96.94 303 LYS A N 1
ATOM 2515 C CA . LYS A 1 303 ? -2.512 23.979 7.049 1.00 96.94 303 LYS A CA 1
ATOM 2516 C C . LYS A 1 303 ? -1.480 25.057 7.343 1.00 96.94 303 LYS A C 1
ATOM 2518 O O . LYS A 1 303 ? -1.175 25.290 8.506 1.00 96.94 303 LYS A O 1
ATOM 2523 N N . GLU A 1 304 ? -0.999 25.753 6.321 1.00 97.69 304 GLU A N 1
ATOM 2524 C CA . GLU A 1 304 ? -0.103 26.896 6.485 1.00 97.69 304 GLU A CA 1
ATOM 2525 C C . GLU A 1 304 ? -0.726 27.961 7.400 1.00 97.69 304 GLU A C 1
ATOM 2527 O O . GLU A 1 304 ? -0.065 28.457 8.310 1.00 97.69 304 GLU A O 1
ATOM 2532 N N . ASN A 1 305 ? -2.013 28.275 7.221 1.00 97.44 305 ASN A N 1
ATOM 2533 C CA . ASN A 1 305 ? -2.713 29.223 8.088 1.00 97.44 305 ASN A CA 1
ATOM 2534 C C . ASN A 1 305 ? -2.861 28.710 9.530 1.00 97.44 305 ASN A C 1
ATOM 2536 O O . ASN A 1 305 ? -2.749 29.505 10.460 1.00 97.44 305 ASN A O 1
ATOM 2540 N N . GLN A 1 306 ? -3.070 27.404 9.732 1.00 96.19 306 GLN A N 1
ATOM 2541 C CA . GLN A 1 306 ? -3.077 26.805 11.074 1.00 96.19 306 GLN A CA 1
ATOM 2542 C C . GLN A 1 306 ? -1.711 26.946 11.758 1.00 96.19 306 GLN A C 1
ATOM 2544 O O . GLN A 1 306 ? -1.654 27.355 12.914 1.00 96.19 306 GLN A O 1
ATOM 2549 N N . ILE A 1 307 ? -0.614 26.683 11.041 1.00 97.31 307 ILE A N 1
ATOM 2550 C CA . ILE A 1 307 ? 0.750 26.835 11.573 1.00 97.31 307 ILE A CA 1
ATOM 2551 C C . ILE A 1 307 ? 1.029 28.309 11.906 1.00 97.31 307 ILE A C 1
ATOM 2553 O O . ILE A 1 307 ? 1.509 28.613 12.994 1.00 97.31 307 ILE A O 1
ATOM 2557 N N . LYS A 1 308 ? 0.650 29.250 11.029 1.00 97.50 308 LYS A N 1
ATOM 2558 C CA . LYS A 1 308 ? 0.766 30.695 11.311 1.00 97.50 308 LYS A CA 1
ATOM 2559 C C . LYS A 1 308 ? -0.014 31.106 12.559 1.00 97.50 308 LYS A C 1
ATOM 2561 O O . LYS A 1 308 ? 0.490 31.894 13.355 1.00 97.50 308 LYS A O 1
ATOM 2566 N N . GLN A 1 309 ? -1.215 30.561 12.756 1.00 97.38 309 GLN A N 1
ATOM 2567 C CA . GLN A 1 309 ? -1.988 30.806 13.973 1.00 97.38 309 GLN A CA 1
ATOM 2568 C C . GLN A 1 309 ? -1.293 30.221 15.208 1.00 97.38 309 GLN A C 1
ATOM 2570 O O . GLN A 1 309 ? -1.253 30.868 16.245 1.00 97.38 309 GLN A O 1
ATOM 2575 N N . GLN A 1 310 ? -0.703 29.029 15.105 1.00 97.50 310 GLN A N 1
ATOM 2576 C CA . GLN A 1 310 ? 0.062 28.424 16.199 1.00 97.50 310 GLN A CA 1
ATOM 2577 C C . GLN A 1 310 ? 1.302 29.249 16.572 1.00 97.50 310 GLN A C 1
ATOM 2579 O O . GLN A 1 310 ? 1.615 29.345 17.757 1.00 97.50 310 GLN A O 1
ATOM 2584 N N . ILE A 1 311 ? 1.962 29.888 15.601 1.00 97.50 311 ILE A N 1
ATOM 2585 C CA . ILE A 1 311 ? 3.050 30.848 15.853 1.00 97.50 311 ILE A CA 1
ATOM 2586 C C . ILE A 1 311 ? 2.516 32.087 16.580 1.00 97.50 311 ILE A C 1
ATOM 2588 O O . ILE A 1 311 ? 3.078 32.494 17.593 1.00 97.50 311 ILE A O 1
ATOM 2592 N N . ALA A 1 312 ? 1.394 32.654 16.122 1.00 97.25 312 ALA A N 1
ATOM 2593 C CA . ALA A 1 312 ? 0.760 33.800 16.779 1.00 97.25 312 ALA A CA 1
ATOM 2594 C C . ALA A 1 312 ? 0.315 33.489 18.223 1.00 97.25 312 ALA A C 1
ATOM 2596 O O . ALA A 1 312 ? 0.412 34.345 19.100 1.00 97.25 312 ALA A O 1
ATOM 2597 N N . ASP A 1 313 ? -0.118 32.253 18.478 1.00 97.88 313 ASP A N 1
ATOM 2598 C CA . ASP A 1 313 ? -0.473 31.742 19.805 1.00 97.88 313 ASP A CA 1
ATOM 2599 C C . ASP A 1 313 ? 0.757 31.414 20.683 1.00 97.88 313 ASP A C 1
ATOM 2601 O O . ASP A 1 313 ? 0.591 31.030 21.842 1.00 97.88 313 ASP A O 1
ATOM 2605 N N . GLY A 1 314 ? 1.982 31.495 20.148 1.00 97.25 314 GLY A N 1
ATOM 2606 C CA . GLY A 1 314 ? 3.219 31.130 20.848 1.00 97.25 314 GLY A CA 1
ATOM 2607 C C . GLY A 1 314 ? 3.417 29.623 21.062 1.00 97.25 314 GLY A C 1
ATOM 2608 O O . GLY A 1 314 ? 4.182 29.227 21.939 1.00 97.25 314 GLY A O 1
ATOM 2609 N N . LYS A 1 315 ? 2.721 28.769 20.298 1.00 97.69 315 LYS A N 1
ATOM 2610 C CA . LYS A 1 315 ? 2.832 27.297 20.374 1.00 97.69 315 LYS A CA 1
ATOM 2611 C C . LYS A 1 315 ? 4.008 26.743 19.569 1.00 97.69 315 LYS A C 1
ATOM 2613 O O . LYS A 1 315 ? 4.490 25.660 19.884 1.00 97.69 315 LYS A O 1
ATOM 2618 N N . ILE A 1 316 ? 4.423 27.456 18.524 1.00 96.94 316 ILE A N 1
ATOM 2619 C CA . ILE A 1 316 ? 5.529 27.104 17.623 1.00 96.94 316 ILE A CA 1
ATOM 2620 C C . ILE A 1 316 ? 6.385 28.359 17.425 1.00 96.94 316 ILE A C 1
ATOM 2622 O O . ILE A 1 316 ? 5.849 29.469 17.434 1.00 96.94 316 ILE A O 1
ATOM 2626 N N . SER A 1 317 ? 7.702 28.202 17.281 1.00 97.00 317 SER A N 1
ATOM 2627 C CA . SER A 1 317 ? 8.592 29.329 16.994 1.00 97.00 317 SER A CA 1
ATOM 2628 C C . SER A 1 317 ? 8.515 29.750 15.518 1.00 97.00 317 SER A C 1
ATOM 2630 O O . SER A 1 317 ? 8.131 28.969 14.650 1.00 97.00 317 SER A O 1
ATOM 2632 N N . GLU A 1 318 ? 8.893 30.989 15.201 1.00 96.50 318 GLU A N 1
ATOM 2633 C CA . GLU A 1 318 ? 8.969 31.439 13.801 1.00 96.50 318 GLU A CA 1
ATOM 2634 C C . GLU A 1 318 ? 10.077 30.707 13.019 1.00 96.50 318 GLU A C 1
ATOM 2636 O O . GLU A 1 318 ? 9.934 30.466 11.820 1.00 96.50 318 GLU A O 1
ATOM 2641 N N . GLU A 1 319 ? 11.143 30.284 13.708 1.00 96.62 319 GLU A N 1
ATOM 2642 C CA . GLU A 1 319 ? 12.254 29.519 13.127 1.00 96.62 319 GLU A CA 1
ATOM 2643 C C . GLU A 1 319 ? 11.796 28.133 12.635 1.00 96.62 319 GLU A C 1
ATOM 2645 O O . GLU A 1 319 ? 12.234 27.681 11.577 1.00 96.62 319 GLU A O 1
ATOM 2650 N N . ASP A 1 320 ? 10.835 27.510 13.326 1.00 96.62 320 ASP A N 1
ATOM 2651 C CA . ASP A 1 320 ? 10.293 26.190 12.974 1.00 96.62 320 ASP A CA 1
ATOM 2652 C C . ASP A 1 320 ? 9.286 26.229 11.806 1.00 96.62 320 ASP A C 1
ATOM 2654 O O . ASP A 1 320 ? 8.868 25.180 11.311 1.00 96.62 320 ASP A O 1
ATOM 2658 N N . PHE A 1 321 ? 8.875 27.415 11.330 1.00 96.25 321 PHE A N 1
ATOM 2659 C CA . PHE A 1 321 ? 7.815 27.551 10.320 1.00 96.25 321 PHE A CA 1
ATOM 2660 C C . PHE A 1 321 ? 8.112 26.760 9.040 1.00 96.25 321 PHE A C 1
ATOM 2662 O O . PHE A 1 321 ? 7.245 26.051 8.526 1.00 96.25 321 PHE A O 1
ATOM 2669 N N . THR A 1 322 ? 9.342 26.865 8.528 1.00 95.06 322 THR A N 1
ATOM 2670 C CA . THR A 1 322 ? 9.745 26.183 7.287 1.00 95.06 322 THR A CA 1
ATOM 2671 C C . THR A 1 322 ? 9.718 24.668 7.459 1.00 95.06 322 THR A C 1
ATOM 2673 O O . THR A 1 322 ? 9.224 23.962 6.577 1.00 95.06 322 THR A O 1
ATOM 2676 N N . ASP A 1 323 ? 10.185 24.174 8.604 1.00 94.38 323 ASP A N 1
ATOM 2677 C CA . ASP A 1 323 ? 10.194 22.747 8.904 1.00 94.38 323 ASP A CA 1
ATOM 2678 C C . ASP A 1 323 ? 8.768 22.212 9.023 1.00 94.38 323 ASP A C 1
ATOM 2680 O O . ASP A 1 323 ? 8.459 21.197 8.406 1.00 94.38 323 ASP A O 1
ATOM 2684 N N . GLU A 1 324 ? 7.867 22.911 9.719 1.00 95.31 324 GLU A N 1
ATOM 2685 C CA . GLU A 1 324 ? 6.451 22.532 9.826 1.00 95.31 324 GLU A CA 1
ATOM 2686 C C . GLU A 1 324 ? 5.721 22.539 8.474 1.00 95.31 324 GLU A C 1
ATOM 2688 O O . GLU A 1 324 ? 4.900 21.657 8.210 1.00 95.31 324 GLU A O 1
ATOM 2693 N N . LEU A 1 325 ? 6.052 23.465 7.563 1.00 95.00 325 LEU A N 1
ATOM 2694 C CA . LEU A 1 325 ? 5.511 23.442 6.199 1.00 95.00 325 LEU A CA 1
ATOM 2695 C C . LEU A 1 325 ? 5.922 22.182 5.427 1.00 95.00 325 LEU A C 1
ATOM 2697 O O . LEU A 1 325 ? 5.110 21.638 4.671 1.00 95.00 325 LEU A O 1
ATOM 2701 N N . LEU A 1 326 ? 7.151 21.695 5.626 1.00 92.25 326 LEU A N 1
ATOM 2702 C CA . LEU A 1 326 ? 7.615 20.438 5.031 1.00 92.25 326 LEU A CA 1
ATOM 2703 C C . LEU A 1 326 ? 6.875 19.221 5.608 1.00 92.25 326 LEU A C 1
ATOM 2705 O O . LEU A 1 326 ? 6.771 18.207 4.916 1.00 92.25 326 LEU A O 1
ATOM 2709 N N . LYS A 1 327 ? 6.303 19.337 6.820 1.00 94.19 327 LYS A N 1
ATOM 2710 C CA . LYS A 1 327 ? 5.492 18.288 7.466 1.00 94.19 327 LYS A CA 1
ATOM 2711 C C . LYS A 1 327 ? 4.067 18.172 6.934 1.00 94.19 327 LYS A C 1
ATOM 2713 O O . LYS A 1 327 ? 3.360 17.232 7.296 1.00 94.19 327 LYS A O 1
ATOM 2718 N N . ILE A 1 328 ? 3.617 19.091 6.076 1.00 94.69 328 ILE A N 1
ATOM 2719 C CA . ILE A 1 328 ? 2.255 19.038 5.542 1.00 94.69 328 ILE A CA 1
ATOM 2720 C C . ILE A 1 328 ? 2.139 17.869 4.544 1.00 94.69 328 ILE A C 1
ATOM 2722 O O . ILE A 1 328 ? 2.808 17.883 3.504 1.00 94.69 328 ILE A O 1
ATOM 2726 N N . PRO A 1 329 ? 1.266 16.873 4.798 1.00 94.31 329 PRO A N 1
ATOM 2727 C CA . PRO A 1 329 ? 1.118 15.724 3.914 1.00 94.31 329 PRO A CA 1
ATOM 2728 C C . PRO A 1 329 ? 0.567 16.146 2.550 1.00 94.31 329 PRO A C 1
ATOM 2730 O O . PRO A 1 329 ? -0.300 17.011 2.445 1.00 94.31 329 PRO A O 1
ATOM 2733 N N . ARG A 1 330 ? 1.019 15.495 1.475 1.00 94.00 330 ARG A N 1
ATOM 2734 C CA . ARG A 1 330 ? 0.444 15.717 0.141 1.00 94.00 330 ARG A CA 1
ATOM 2735 C C . ARG A 1 330 ? -0.806 14.872 -0.030 1.00 94.00 330 ARG A C 1
ATOM 2737 O O . ARG A 1 330 ? -0.782 13.668 0.200 1.00 94.00 330 ARG A O 1
ATOM 2744 N N . PHE A 1 331 ? -1.881 15.461 -0.530 1.00 94.25 331 PHE A N 1
ATOM 2745 C CA . PHE A 1 331 ? -3.091 14.745 -0.898 1.00 94.25 331 PHE A CA 1
ATOM 2746 C C . PHE A 1 331 ? -3.074 14.302 -2.367 1.00 94.25 331 PHE A C 1
ATOM 2748 O O . PHE A 1 331 ? -3.221 15.100 -3.295 1.00 94.25 331 PHE A O 1
ATOM 2755 N N . HIS A 1 332 ? -2.931 12.995 -2.577 1.00 95.19 332 HIS A N 1
ATOM 2756 C CA . HIS A 1 332 ? -3.098 12.330 -3.868 1.00 95.19 332 HIS A CA 1
ATOM 2757 C C . HIS A 1 332 ? -3.549 10.871 -3.658 1.00 95.19 332 HIS A C 1
ATOM 2759 O O . HIS A 1 332 ? -3.443 10.361 -2.541 1.00 95.19 332 HIS A O 1
ATOM 2765 N N . PRO A 1 333 ? -3.980 10.130 -4.701 1.00 95.62 333 PRO A N 1
ATOM 2766 C CA . PRO A 1 333 ? -4.497 8.766 -4.533 1.00 95.62 333 PRO A CA 1
ATOM 2767 C C . PRO A 1 333 ? -3.573 7.803 -3.782 1.00 95.62 333 PRO A C 1
ATOM 2769 O O . PRO A 1 333 ? -4.034 6.980 -2.996 1.00 95.62 333 PRO A O 1
ATOM 2772 N N . HIS A 1 334 ? -2.255 7.920 -3.967 1.00 94.62 334 HIS A N 1
ATOM 2773 C CA . HIS A 1 334 ? -1.311 7.075 -3.237 1.00 94.62 334 HIS A CA 1
ATOM 2774 C C . HIS A 1 334 ? -1.237 7.396 -1.728 1.00 94.62 334 HIS A C 1
ATOM 2776 O O . HIS A 1 334 ? -0.958 6.494 -0.945 1.00 94.62 334 HIS A O 1
ATOM 2782 N N . THR A 1 335 ? -1.575 8.615 -1.294 1.00 94.56 335 THR A N 1
ATOM 2783 C CA . THR A 1 335 ? -1.605 8.997 0.127 1.00 94.56 335 THR A CA 1
ATOM 2784 C C . THR A 1 335 ? -2.780 8.339 0.830 1.00 94.56 335 THR A C 1
ATOM 2786 O O . THR A 1 335 ? -2.627 7.891 1.958 1.00 94.56 335 THR A O 1
ATOM 2789 N N . CYS A 1 336 ? -3.923 8.178 0.153 1.00 95.00 336 CYS A N 1
ATOM 2790 C CA . CYS A 1 336 ? -5.044 7.397 0.684 1.00 95.00 336 CYS A CA 1
ATOM 2791 C C . CYS A 1 336 ? -4.632 5.947 0.971 1.00 95.00 336 CYS A C 1
ATOM 2793 O O . CYS A 1 336 ? -4.952 5.399 2.021 1.00 95.00 336 CYS A O 1
ATOM 2795 N N . ARG A 1 337 ? -3.841 5.348 0.073 1.00 94.94 337 ARG A N 1
ATOM 2796 C CA . ARG A 1 337 ? -3.267 4.018 0.295 1.00 94.94 337 ARG A CA 1
ATOM 2797 C C . ARG A 1 337 ? -2.234 4.007 1.427 1.00 94.94 337 ARG A C 1
ATOM 2799 O O . ARG A 1 337 ? -2.211 3.052 2.190 1.00 94.94 337 ARG A O 1
ATOM 2806 N N . LYS A 1 338 ? -1.390 5.037 1.565 1.00 94.19 338 LYS A N 1
ATOM 2807 C CA . LYS A 1 338 ? -0.461 5.152 2.707 1.00 94.19 338 LYS A CA 1
ATOM 2808 C C . LYS A 1 338 ? -1.200 5.264 4.034 1.00 94.19 338 LYS A C 1
ATOM 2810 O O . LYS A 1 338 ? -0.815 4.594 4.983 1.00 94.19 338 LYS A O 1
ATOM 2815 N N . TYR A 1 339 ? -2.270 6.057 4.069 1.00 94.38 339 TYR A N 1
ATOM 2816 C CA . TYR A 1 339 ? -3.161 6.164 5.217 1.00 94.38 339 TYR A CA 1
ATOM 2817 C C . TYR A 1 339 ? -3.685 4.781 5.609 1.00 94.38 339 TYR A C 1
ATOM 2819 O O . TYR A 1 339 ? -3.434 4.344 6.728 1.00 94.38 339 TYR A O 1
ATOM 2827 N N . PHE A 1 340 ? -4.271 4.042 4.658 1.00 95.62 340 PHE A N 1
ATOM 2828 C CA . PHE A 1 340 ? -4.705 2.660 4.875 1.00 95.62 340 PHE A CA 1
ATOM 2829 C C . PHE A 1 340 ? -3.593 1.779 5.459 1.00 95.62 340 PHE A C 1
ATOM 2831 O O . PHE A 1 340 ? -3.766 1.225 6.538 1.00 95.62 340 PHE A O 1
ATOM 2838 N N . ILE A 1 341 ? -2.442 1.699 4.779 1.00 94.38 341 ILE A N 1
ATOM 2839 C CA . ILE A 1 341 ? -1.289 0.874 5.182 1.00 94.38 341 ILE A CA 1
ATOM 2840 C C . ILE A 1 341 ? -0.863 1.205 6.612 1.00 94.38 341 ILE A C 1
ATOM 2842 O O . ILE A 1 341 ? -0.696 0.317 7.441 1.00 94.38 341 ILE A O 1
ATOM 2846 N N . SER A 1 342 ? -0.714 2.492 6.923 1.00 93.44 342 SER A N 1
ATOM 2847 C CA . SER A 1 342 ? -0.280 2.935 8.246 1.00 93.44 342 SER A CA 1
ATOM 2848 C C . SER A 1 342 ? -1.296 2.597 9.338 1.00 93.44 342 SER A C 1
ATOM 2850 O O . SER A 1 342 ? -0.910 2.157 10.421 1.00 93.44 342 SER A O 1
ATOM 2852 N N . THR A 1 343 ? -2.592 2.730 9.046 1.00 93.62 343 THR A N 1
ATOM 2853 C CA . THR A 1 343 ? -3.672 2.387 9.973 1.00 93.62 343 THR A CA 1
ATOM 2854 C C . THR A 1 343 ? -3.750 0.879 10.188 1.00 93.62 343 THR A C 1
ATOM 2856 O O . THR A 1 343 ? -3.855 0.429 11.327 1.00 93.62 343 THR A O 1
ATOM 2859 N N . VAL A 1 344 ? -3.630 0.084 9.124 1.00 94.50 344 VAL A N 1
ATOM 2860 C CA . VAL A 1 344 ? -3.577 -1.380 9.205 1.00 94.50 344 VAL A CA 1
ATOM 2861 C C . VAL A 1 344 ? -2.361 -1.823 10.016 1.00 94.50 344 VAL A C 1
ATOM 2863 O O . VAL A 1 344 ? -2.517 -2.573 10.974 1.00 94.50 344 VAL A O 1
ATOM 2866 N N . ALA A 1 345 ? -1.168 -1.307 9.714 1.00 93.56 345 ALA A N 1
ATOM 2867 C CA . ALA A 1 345 ? 0.054 -1.644 10.440 1.00 93.56 345 ALA A CA 1
ATOM 2868 C C . ALA A 1 345 ? -0.039 -1.298 11.935 1.00 93.56 345 ALA A C 1
ATOM 2870 O O . ALA A 1 345 ? 0.401 -2.084 12.773 1.00 93.56 345 ALA A O 1
ATOM 2871 N N . LYS A 1 346 ? -0.650 -0.155 12.275 1.00 94.44 346 LYS A N 1
ATOM 2872 C CA . LYS A 1 346 ? -0.823 0.292 13.663 1.00 94.44 346 LYS A CA 1
ATOM 2873 C C . LYS A 1 346 ? -1.784 -0.592 14.464 1.00 94.44 346 LYS A C 1
ATOM 2875 O O . LYS A 1 346 ? -1.554 -0.772 15.654 1.00 94.44 346 LYS A O 1
ATOM 2880 N N . ASN A 1 347 ? -2.848 -1.108 13.843 1.00 95.25 347 ASN A N 1
ATOM 2881 C CA . ASN A 1 347 ? -3.918 -1.797 14.573 1.00 95.25 347 ASN A CA 1
ATOM 2882 C C . ASN A 1 347 ? -3.947 -3.325 14.384 1.00 95.25 347 ASN A C 1
ATOM 2884 O O . ASN A 1 347 ? -4.490 -4.029 15.226 1.00 95.25 347 ASN A O 1
ATOM 2888 N N . CYS A 1 348 ? -3.375 -3.867 13.305 1.00 93.00 348 CYS A N 1
ATOM 2889 C CA . CYS A 1 348 ? -3.457 -5.299 13.003 1.00 93.00 348 CYS A CA 1
ATOM 2890 C C . CYS A 1 348 ? -2.413 -6.141 13.751 1.00 93.00 348 CYS A C 1
ATOM 2892 O O . CYS A 1 348 ? -2.700 -7.277 14.118 1.00 93.00 348 CYS A O 1
ATOM 2894 N N . GLY A 1 349 ? -1.180 -5.640 13.898 1.00 86.50 349 GLY A N 1
ATOM 2895 C CA . GLY A 1 349 ? -0.046 -6.360 14.504 1.00 86.50 349 GLY A CA 1
ATOM 2896 C C . GLY A 1 349 ? 0.502 -7.564 13.710 1.00 86.50 349 GLY A C 1
ATOM 2897 O O . GLY A 1 349 ? 1.663 -7.927 13.886 1.00 86.50 349 GLY A O 1
ATOM 2898 N N . ASP A 1 350 ? -0.281 -8.165 12.807 1.00 90.44 350 ASP A N 1
ATOM 2899 C CA . ASP A 1 350 ? 0.121 -9.301 11.966 1.00 90.44 350 ASP A CA 1
ATOM 2900 C C . ASP A 1 350 ? 0.585 -8.836 10.576 1.00 90.44 350 ASP A C 1
ATOM 2902 O O . ASP A 1 350 ? -0.218 -8.530 9.692 1.00 90.44 350 ASP A O 1
ATOM 2906 N N . ILE A 1 351 ? 1.904 -8.846 10.359 1.00 89.19 351 ILE A N 1
ATOM 2907 C CA . ILE A 1 351 ? 2.535 -8.397 9.109 1.00 89.19 351 ILE A CA 1
ATOM 2908 C C . ILE A 1 351 ? 2.056 -9.160 7.863 1.00 89.19 351 ILE A C 1
ATOM 2910 O O . ILE A 1 351 ? 2.042 -8.591 6.771 1.00 89.19 351 ILE A O 1
ATOM 2914 N N . ARG A 1 352 ? 1.639 -10.427 7.998 1.00 88.00 352 ARG A N 1
ATOM 2915 C CA . ARG A 1 352 ? 1.131 -11.221 6.867 1.00 88.00 352 ARG A CA 1
ATOM 2916 C C . ARG A 1 352 ? -0.265 -10.768 6.477 1.00 88.00 352 ARG A C 1
ATOM 2918 O O . ARG A 1 352 ? -0.569 -10.653 5.294 1.00 88.00 352 ARG A O 1
ATOM 2925 N N . VAL A 1 353 ? -1.108 -10.489 7.469 1.00 91.12 353 VAL A N 1
ATOM 2926 C CA . VAL A 1 353 ? -2.439 -9.925 7.223 1.00 91.12 353 VAL A CA 1
ATOM 2927 C C . VAL A 1 353 ? -2.306 -8.543 6.588 1.00 91.12 353 VAL A C 1
ATOM 2929 O O . VAL A 1 353 ? -2.965 -8.296 5.581 1.00 91.12 353 VAL A O 1
ATOM 2932 N N . CYS A 1 354 ? -1.390 -7.697 7.075 1.00 91.69 354 CYS A N 1
ATOM 2933 C CA . CYS A 1 354 ? -1.076 -6.418 6.431 1.00 91.69 354 CYS A CA 1
ATOM 2934 C C . CYS A 1 354 ? -0.670 -6.614 4.960 1.00 91.69 354 CYS A C 1
ATOM 2936 O O . CYS A 1 354 ? -1.266 -6.012 4.072 1.00 91.69 354 CYS A O 1
ATOM 2938 N N . ALA A 1 355 ? 0.275 -7.514 4.665 1.00 90.44 355 ALA A N 1
ATOM 2939 C CA . ALA A 1 355 ? 0.725 -7.758 3.292 1.00 90.44 355 ALA A CA 1
ATOM 2940 C C . ALA A 1 355 ? -0.412 -8.212 2.352 1.00 90.44 355 ALA A C 1
ATOM 2942 O O . ALA A 1 355 ? -0.479 -7.748 1.208 1.00 90.44 355 ALA A O 1
ATOM 2943 N N . LEU A 1 356 ? -1.329 -9.059 2.840 1.00 91.31 356 LEU A N 1
ATOM 2944 C CA . LEU A 1 356 ? -2.507 -9.520 2.093 1.00 91.31 356 LEU A CA 1
ATOM 2945 C C . LEU A 1 356 ? -3.525 -8.400 1.840 1.00 91.31 356 LEU A C 1
ATOM 2947 O O . LEU A 1 356 ? -4.005 -8.274 0.710 1.00 91.31 356 LEU A O 1
ATOM 2951 N N . LEU A 1 357 ? -3.810 -7.583 2.860 1.00 93.06 357 LEU A N 1
ATOM 2952 C CA . LEU A 1 357 ? -4.688 -6.408 2.773 1.00 93.06 357 LEU A CA 1
ATOM 2953 C C . LEU A 1 357 ? -4.143 -5.360 1.793 1.00 93.06 357 LEU A C 1
ATOM 2955 O O . LEU A 1 357 ? -4.894 -4.689 1.090 1.00 93.06 357 LEU A O 1
ATOM 2959 N N . GLU A 1 358 ? -2.821 -5.229 1.713 1.00 91.12 358 GLU A N 1
ATOM 2960 C CA . GLU A 1 358 ? -2.151 -4.240 0.872 1.00 91.12 358 GLU A CA 1
ATOM 2961 C C . GLU A 1 358 ? -1.904 -4.736 -0.563 1.00 91.12 358 GLU A C 1
ATOM 2963 O O . GLU A 1 358 ? -1.647 -3.937 -1.476 1.00 91.12 358 GLU A O 1
ATOM 2968 N N . GLY A 1 359 ? -1.941 -6.051 -0.788 1.00 89.00 359 GLY A N 1
ATOM 2969 C CA . GLY A 1 359 ? -1.494 -6.664 -2.038 1.00 89.00 359 GLY A CA 1
ATOM 2970 C C . GLY A 1 359 ? 0.003 -6.434 -2.273 1.00 89.00 359 GLY A C 1
ATOM 2971 O O . GLY A 1 359 ? 0.418 -5.996 -3.358 1.00 89.00 359 GLY A O 1
ATOM 2972 N N . HIS A 1 360 ? 0.805 -6.632 -1.225 1.00 87.94 360 HIS A N 1
ATOM 2973 C CA . HIS A 1 360 ? 2.263 -6.696 -1.293 1.00 87.94 360 HIS A CA 1
ATOM 2974 C C . HIS A 1 360 ? 2.715 -8.151 -1.439 1.00 87.94 360 HIS A C 1
ATOM 2976 O O . HIS A 1 360 ? 2.034 -9.075 -1.009 1.00 87.94 360 HIS A O 1
ATOM 2982 N N . SER A 1 361 ? 3.854 -8.370 -2.100 1.00 81.88 361 SER A N 1
ATOM 2983 C CA . SER A 1 361 ? 4.465 -9.698 -2.113 1.00 81.88 361 SER A CA 1
ATOM 2984 C C . SER A 1 361 ? 4.879 -10.066 -0.697 1.00 81.88 361 SER A C 1
ATOM 2986 O O . SER A 1 361 ? 5.475 -9.228 -0.016 1.00 81.88 361 SER A O 1
ATOM 2988 N N . ASP A 1 362 ? 4.638 -11.311 -0.296 1.00 73.25 362 ASP A N 1
ATOM 2989 C CA . ASP A 1 362 ? 5.143 -11.824 0.973 1.00 73.25 362 ASP A CA 1
ATOM 2990 C C . ASP A 1 362 ? 6.648 -11.555 1.065 1.00 73.25 362 ASP A C 1
ATOM 2992 O O . ASP A 1 362 ? 7.407 -11.870 0.144 1.00 73.25 362 ASP A O 1
ATOM 2996 N N . GLY A 1 363 ? 7.086 -10.934 2.164 1.00 69.31 363 GLY A N 1
ATOM 2997 C CA . GLY A 1 363 ? 8.500 -10.605 2.376 1.00 69.31 363 GLY A CA 1
ATOM 2998 C C . GLY A 1 363 ? 9.404 -11.842 2.446 1.00 69.31 363 GLY A C 1
ATOM 2999 O O . GLY A 1 363 ? 10.623 -11.725 2.348 1.00 69.31 363 GLY A O 1
ATOM 3000 N N . LEU A 1 364 ? 8.807 -13.027 2.585 1.00 74.12 364 LEU A N 1
ATOM 3001 C CA . LEU A 1 364 ? 9.467 -14.320 2.658 1.00 74.12 364 LEU A CA 1
ATOM 3002 C C . LEU A 1 364 ? 9.050 -15.169 1.441 1.00 74.12 364 LEU A C 1
ATOM 3004 O O . LEU A 1 364 ? 7.922 -15.662 1.401 1.00 74.12 364 LEU A O 1
ATOM 3008 N N . PRO A 1 365 ? 9.942 -15.385 0.452 1.00 68.94 365 PRO A N 1
ATOM 3009 C CA . PRO A 1 365 ? 9.624 -16.100 -0.790 1.00 68.94 365 PRO A CA 1
ATOM 3010 C C . PRO A 1 365 ? 9.015 -17.495 -0.586 1.00 68.94 365 PRO A C 1
ATOM 3012 O O . PRO A 1 365 ? 8.183 -17.926 -1.381 1.00 68.94 365 PRO A O 1
ATOM 3015 N N . ASN A 1 366 ? 9.404 -18.179 0.495 1.00 70.50 366 ASN A N 1
ATOM 3016 C CA . ASN A 1 366 ? 8.963 -19.539 0.807 1.00 70.50 366 ASN A CA 1
ATOM 3017 C C . ASN A 1 366 ? 7.643 -19.593 1.594 1.00 70.50 366 ASN A C 1
ATOM 3019 O O . ASN A 1 366 ? 7.113 -20.676 1.795 1.00 70.50 366 ASN A O 1
ATOM 3023 N N . ASP A 1 367 ? 7.100 -18.465 2.057 1.00 67.19 367 ASP A N 1
ATOM 3024 C CA . ASP A 1 367 ? 5.979 -18.443 3.013 1.00 67.19 367 ASP A CA 1
ATOM 3025 C C . ASP A 1 367 ? 4.618 -18.726 2.349 1.00 67.19 367 ASP A C 1
ATOM 3027 O O . ASP A 1 367 ? 3.698 -19.252 2.979 1.00 67.19 367 ASP A O 1
ATOM 3031 N N . LYS A 1 368 ? 4.521 -18.485 1.032 1.00 66.50 368 LYS A N 1
ATOM 3032 C CA . LYS A 1 368 ? 3.318 -18.720 0.210 1.00 66.50 368 LYS A CA 1
ATOM 3033 C C . LYS A 1 368 ? 2.761 -20.142 0.318 1.00 66.50 368 LYS A C 1
ATOM 3035 O O . LYS A 1 368 ? 1.559 -20.347 0.145 1.00 66.50 368 LYS A O 1
ATOM 3040 N N . SER A 1 369 ? 3.618 -21.135 0.565 1.00 67.38 369 SER A N 1
ATOM 3041 C CA . SER A 1 369 ? 3.211 -22.539 0.681 1.00 67.38 369 SER A CA 1
ATOM 3042 C C . SER A 1 369 ? 2.722 -22.930 2.073 1.00 67.38 369 SER A C 1
ATOM 3044 O O . SER A 1 369 ? 1.969 -23.895 2.180 1.00 67.38 369 SER A O 1
ATOM 3046 N N . TYR A 1 370 ? 3.119 -22.209 3.125 1.00 63.56 370 TYR A N 1
ATOM 3047 C CA . TYR A 1 370 ? 2.933 -22.662 4.508 1.00 63.56 370 TYR A CA 1
ATOM 3048 C C . TYR A 1 370 ? 1.751 -22.010 5.223 1.00 63.56 370 TYR A C 1
ATOM 3050 O O . TYR A 1 370 ? 1.207 -22.607 6.149 1.00 63.56 370 TYR A O 1
ATOM 3058 N N . VAL A 1 371 ? 1.314 -20.818 4.802 1.00 62.88 371 VAL A N 1
ATOM 3059 C CA . VAL A 1 371 ? 0.275 -20.068 5.525 1.00 62.88 371 VAL A CA 1
ATOM 3060 C C . VAL A 1 371 ? -0.781 -19.537 4.562 1.00 62.88 371 VAL A C 1
ATOM 3062 O O . VAL A 1 371 ? -0.737 -18.398 4.106 1.00 62.88 371 VAL A O 1
ATOM 3065 N N . LYS A 1 372 ? -1.780 -20.370 4.263 1.00 81.56 372 LYS A N 1
ATOM 3066 C CA . LYS A 1 372 ? -3.006 -19.929 3.584 1.00 81.56 372 LYS A CA 1
ATOM 3067 C C . LYS A 1 372 ? -4.039 -19.532 4.633 1.00 81.56 372 LYS A C 1
ATOM 3069 O O . LYS A 1 372 ? -4.827 -20.373 5.061 1.00 81.56 372 LYS A O 1
ATOM 3074 N N . LYS A 1 373 ? -4.039 -18.262 5.049 1.00 83.38 373 LYS A N 1
ATOM 3075 C CA . LYS A 1 373 ? -5.127 -17.731 5.886 1.00 83.38 373 LYS A CA 1
ATOM 3076 C C . LYS A 1 373 ? -6.440 -17.759 5.109 1.00 83.38 373 LYS A C 1
ATOM 3078 O O . LYS A 1 373 ? -6.474 -17.425 3.920 1.00 83.38 373 LYS A O 1
ATOM 3083 N N . LYS A 1 374 ? -7.526 -18.163 5.767 1.00 92.00 374 LYS A N 1
ATOM 3084 C CA . LYS A 1 374 ? -8.855 -18.143 5.144 1.00 92.00 374 LYS A CA 1
ATOM 3085 C C . LYS A 1 374 ? -9.352 -16.702 5.081 1.00 92.00 374 LYS A C 1
ATOM 3087 O O . LYS A 1 374 ? -9.151 -15.937 6.016 1.00 92.00 374 LYS A O 1
ATOM 3092 N N . VAL A 1 375 ? -10.064 -16.343 4.011 1.00 94.00 375 VAL A N 1
ATOM 3093 C CA . VAL A 1 375 ? -10.632 -14.988 3.843 1.00 94.00 375 VAL A CA 1
ATOM 3094 C C . VAL A 1 375 ? -11.478 -14.577 5.056 1.00 94.00 375 VAL A C 1
ATOM 3096 O O . VAL A 1 375 ? -11.379 -13.442 5.510 1.00 94.00 375 VAL A O 1
ATOM 3099 N N . LYS A 1 376 ? -12.231 -15.525 5.631 1.00 94.94 376 LYS A N 1
ATOM 3100 C CA . LYS A 1 376 ? -13.040 -15.319 6.839 1.00 94.94 376 LYS A CA 1
ATOM 3101 C C . LYS A 1 376 ? -12.211 -14.856 8.047 1.00 94.94 376 LYS A C 1
ATOM 3103 O O . LYS A 1 376 ? -12.605 -13.913 8.715 1.00 94.94 376 LYS A O 1
ATOM 3108 N N . GLU A 1 377 ? -11.047 -15.459 8.281 1.00 95.06 377 GLU A N 1
ATOM 3109 C CA . GLU A 1 377 ? -10.157 -15.090 9.397 1.00 95.06 377 GLU A CA 1
ATOM 3110 C C . GLU A 1 377 ? -9.589 -13.677 9.204 1.00 95.06 377 GLU A C 1
ATOM 3112 O O . GLU A 1 377 ? -9.535 -12.882 10.137 1.00 95.06 377 GLU A O 1
ATOM 3117 N N . ILE A 1 378 ? -9.196 -13.333 7.971 1.00 95.19 378 ILE A N 1
ATOM 3118 C CA . ILE A 1 378 ? -8.700 -11.988 7.632 1.00 95.19 378 ILE A CA 1
ATOM 3119 C C . ILE A 1 378 ? -9.811 -10.953 7.847 1.00 95.19 378 ILE A C 1
ATOM 3121 O O . ILE A 1 378 ? -9.556 -9.870 8.367 1.00 95.19 378 ILE A O 1
ATOM 3125 N N . LYS A 1 379 ? -11.049 -11.300 7.486 1.00 96.31 379 LYS A N 1
ATOM 3126 C CA . LYS A 1 379 ? -12.213 -10.445 7.692 1.00 96.31 379 LYS A CA 1
ATOM 3127 C C . LYS A 1 379 ? -12.513 -10.207 9.168 1.00 96.31 379 LYS A C 1
ATOM 3129 O O . LYS A 1 379 ? -12.759 -9.069 9.548 1.00 96.31 379 LYS A O 1
ATOM 3134 N N . GLU A 1 380 ? -12.468 -11.247 9.996 1.00 95.62 380 GLU A N 1
ATOM 3135 C CA . GLU A 1 380 ? -12.644 -11.122 11.448 1.00 95.62 380 GLU A CA 1
ATOM 3136 C C . GLU A 1 380 ? -11.586 -10.185 12.050 1.00 95.62 380 GLU A C 1
ATOM 3138 O O . GLU A 1 380 ? -11.919 -9.294 12.827 1.00 95.62 380 GLU A O 1
ATOM 3143 N N . ILE A 1 381 ? -10.325 -10.305 11.617 1.00 95.31 381 ILE A N 1
ATOM 3144 C CA . ILE A 1 381 ? -9.248 -9.386 12.021 1.00 95.31 381 ILE A CA 1
ATOM 3145 C C . ILE A 1 381 ? -9.535 -7.953 11.554 1.00 95.31 381 ILE A C 1
ATOM 3147 O O . ILE A 1 381 ? -9.344 -7.011 12.322 1.00 95.31 381 ILE A O 1
ATOM 3151 N N . TYR A 1 382 ? -9.999 -7.776 10.314 1.00 96.44 382 TYR A N 1
ATOM 3152 C CA . TYR A 1 382 ? -10.351 -6.460 9.784 1.00 96.44 382 TYR A CA 1
ATOM 3153 C C . TYR A 1 382 ? -11.471 -5.805 10.595 1.00 96.44 382 TYR A C 1
ATOM 3155 O O . TYR A 1 382 ? -11.316 -4.665 11.023 1.00 96.44 382 TYR A O 1
ATOM 3163 N N . ILE A 1 383 ? -12.566 -6.525 10.842 1.00 95.19 383 ILE A N 1
ATOM 3164 C CA . ILE A 1 383 ? -13.721 -6.016 11.590 1.00 95.19 383 ILE A CA 1
ATOM 3165 C C . ILE A 1 383 ? -13.311 -5.630 13.012 1.00 95.19 383 ILE A C 1
ATOM 3167 O O . ILE A 1 383 ? -13.597 -4.518 13.440 1.00 95.19 383 ILE A O 1
ATOM 3171 N N . ASN A 1 384 ? -12.600 -6.512 13.714 1.00 94.62 384 ASN A N 1
ATOM 3172 C CA . ASN A 1 384 ? -12.311 -6.318 15.133 1.00 94.62 384 ASN A CA 1
ATOM 3173 C C . ASN A 1 384 ? -11.239 -5.255 15.399 1.00 94.62 384 ASN A C 1
ATOM 3175 O O . ASN A 1 384 ? -11.267 -4.623 16.450 1.00 94.62 384 ASN A O 1
ATOM 3179 N N . ASN A 1 385 ? -10.285 -5.071 14.478 1.00 94.69 385 ASN A N 1
ATOM 3180 C CA . ASN A 1 385 ? -9.097 -4.256 14.753 1.00 94.69 385 ASN A CA 1
ATOM 3181 C C . ASN A 1 385 ? -8.929 -3.054 13.816 1.00 94.69 385 ASN A C 1
ATOM 3183 O O . ASN A 1 385 ? -8.242 -2.102 14.167 1.00 94.69 385 ASN A O 1
ATOM 3187 N N . ILE A 1 386 ? -9.485 -3.082 12.604 1.00 94.50 386 ILE A N 1
ATOM 3188 C CA . ILE A 1 386 ? -9.108 -2.136 11.539 1.00 94.50 386 ILE A CA 1
ATOM 3189 C C . ILE A 1 386 ? -10.291 -1.261 11.118 1.00 94.50 386 ILE A C 1
ATOM 3191 O O . ILE A 1 386 ? -10.110 -0.068 10.871 1.00 94.50 386 ILE A O 1
ATOM 3195 N N . HIS A 1 387 ? -11.489 -1.842 11.038 1.00 94.44 387 HIS A N 1
ATOM 3196 C CA . HIS A 1 387 ? -12.679 -1.218 10.470 1.00 94.44 387 HIS A CA 1
ATOM 3197 C C . HIS A 1 387 ? -12.958 0.172 11.059 1.00 94.44 387 HIS A C 1
ATOM 3199 O O . HIS A 1 387 ? -13.039 1.153 10.317 1.00 94.44 387 HIS A O 1
ATOM 3205 N N . ASP A 1 388 ? -13.029 0.274 12.385 1.00 90.81 388 ASP A N 1
ATOM 3206 C CA . ASP A 1 388 ? -13.389 1.523 13.063 1.00 90.81 388 ASP A CA 1
ATOM 3207 C C . ASP A 1 388 ? -12.317 2.605 12.891 1.00 90.81 388 ASP A C 1
ATOM 3209 O O . ASP A 1 388 ? -12.630 3.786 12.745 1.00 90.81 388 ASP A O 1
ATOM 3213 N N . ALA A 1 389 ? -11.043 2.207 12.821 1.00 91.25 389 ALA A N 1
ATOM 3214 C CA . ALA A 1 389 ? -9.933 3.127 12.593 1.00 91.25 389 ALA A CA 1
ATOM 3215 C C . ALA A 1 389 ? -9.915 3.697 11.162 1.00 91.25 389 ALA A C 1
ATOM 3217 O O . ALA A 1 389 ? -9.364 4.776 10.939 1.00 91.25 389 ALA A O 1
ATOM 3218 N N . LEU A 1 390 ? -10.505 2.984 10.196 1.00 91.94 390 LEU A N 1
ATOM 3219 C CA . LEU A 1 390 ? -10.649 3.422 8.804 1.00 91.94 390 LEU A CA 1
ATOM 3220 C C . LEU A 1 390 ? -11.997 4.093 8.513 1.00 91.94 390 LEU A C 1
ATOM 3222 O O . LEU A 1 390 ? -12.154 4.711 7.457 1.00 91.94 390 LEU A O 1
ATOM 3226 N N . SER A 1 391 ? -12.970 3.976 9.417 1.00 86.25 391 SER A N 1
ATOM 3227 C CA . SER A 1 391 ? -14.266 4.636 9.290 1.00 86.25 391 SER A CA 1
ATOM 3228 C C . SER A 1 391 ? -14.161 6.120 9.654 1.00 86.25 391 SER A C 1
ATOM 3230 O O . SER A 1 391 ? -13.554 6.505 10.662 1.00 86.25 391 SER A O 1
ATOM 3232 N N . LEU A 1 392 ? -14.744 6.988 8.823 1.00 76.75 392 LEU A N 1
ATOM 3233 C CA . LEU A 1 392 ? -14.775 8.425 9.107 1.00 76.75 392 LEU A CA 1
ATOM 3234 C C . LEU A 1 392 ? -15.882 8.814 10.065 1.00 76.75 392 LEU A C 1
ATOM 3236 O O . LEU A 1 392 ? -15.670 9.678 10.918 1.00 76.75 392 LEU A O 1
ATOM 3240 N N . ASP A 1 393 ? -17.021 8.155 9.949 1.00 68.88 393 ASP A N 1
ATOM 3241 C CA . ASP A 1 393 ? -18.117 8.337 10.874 1.00 68.88 393 ASP A CA 1
ATOM 3242 C C . ASP A 1 393 ? -17.708 7.787 12.247 1.00 68.88 393 ASP A C 1
ATOM 3244 O O . ASP A 1 393 ? -17.005 6.777 12.354 1.00 68.88 393 ASP A O 1
ATOM 3248 N N . ASN A 1 394 ? -18.165 8.442 13.316 1.00 51.22 394 ASN A N 1
ATOM 3249 C CA . ASN A 1 394 ? -18.209 7.829 14.644 1.00 51.22 394 ASN A CA 1
ATOM 3250 C C . ASN A 1 394 ? -19.336 6.784 14.637 1.00 51.22 394 ASN A C 1
ATOM 3252 O O . ASN A 1 394 ? -20.346 6.944 15.318 1.00 51.22 394 ASN A O 1
ATOM 3256 N N . VAL A 1 395 ? -19.219 5.766 13.786 1.00 44.47 395 VAL A N 1
ATOM 3257 C CA . VAL A 1 395 ? -20.137 4.632 13.804 1.00 44.47 395 VAL A CA 1
ATOM 3258 C C . VAL A 1 395 ? -19.684 3.784 14.976 1.00 44.47 395 VAL A C 1
ATOM 3260 O O . VAL A 1 395 ? -18.624 3.168 14.913 1.00 44.47 395 VAL A O 1
ATOM 3263 N N . GLU A 1 396 ? -20.467 3.757 16.053 1.00 38.16 396 GLU A N 1
ATOM 3264 C CA . GLU A 1 396 ? -20.487 2.552 16.875 1.00 38.16 396 GLU A CA 1
ATOM 3265 C C . GLU A 1 396 ? -20.898 1.433 15.925 1.00 38.16 396 GLU A C 1
ATOM 3267 O O . GLU A 1 396 ? -22.046 1.398 15.475 1.00 38.16 396 GLU A O 1
ATOM 3272 N N . THR A 1 397 ? -19.959 0.566 15.556 1.00 37.91 397 THR A N 1
ATOM 3273 C CA . THR A 1 397 ? -20.242 -0.648 14.801 1.00 37.91 397 THR A CA 1
ATOM 3274 C C . THR A 1 397 ? -21.123 -1.550 15.653 1.00 37.91 397 THR A C 1
ATOM 3276 O O . THR A 1 397 ? -20.692 -2.507 16.289 1.00 37.91 397 THR A O 1
ATOM 3279 N N . LYS A 1 398 ? -22.422 -1.259 15.660 1.00 35.88 398 LYS A N 1
ATOM 3280 C CA . LYS A 1 398 ? -23.422 -2.253 15.987 1.00 35.88 398 LYS A CA 1
ATOM 3281 C C . LYS A 1 398 ? -23.426 -3.192 14.806 1.00 35.88 398 LYS A C 1
ATOM 3283 O O . LYS A 1 398 ? -23.988 -2.882 13.763 1.00 35.88 398 LYS A O 1
ATOM 3288 N N . ILE A 1 399 ? -22.762 -4.333 14.967 1.00 41.62 399 ILE A N 1
ATOM 3289 C CA . ILE A 1 399 ? -23.046 -5.505 14.151 1.00 41.62 399 ILE A CA 1
ATOM 3290 C C . ILE A 1 399 ? -24.563 -5.680 14.260 1.00 41.62 399 ILE A C 1
ATOM 3292 O O . ILE A 1 399 ? -25.051 -6.113 15.309 1.00 41.62 399 ILE A O 1
ATOM 3296 N N . VAL A 1 400 ? -25.304 -5.256 13.226 1.00 41.53 400 VAL A N 1
ATOM 3297 C CA . VAL A 1 400 ? -26.746 -5.483 13.106 1.00 41.53 400 VAL A CA 1
ATOM 3298 C C . VAL A 1 400 ? -26.892 -6.974 12.881 1.00 41.53 400 VAL A C 1
ATOM 3300 O O . VAL A 1 400 ? -26.965 -7.510 11.782 1.00 41.53 400 VAL A O 1
ATOM 3303 N N . THR A 1 401 ? -26.808 -7.654 14.006 1.00 41.31 401 THR A N 1
ATOM 3304 C CA . THR A 1 401 ? -27.257 -8.998 14.221 1.00 41.31 401 THR A CA 1
ATOM 3305 C C . THR A 1 401 ? -28.752 -8.919 13.919 1.00 41.31 401 THR A C 1
ATOM 3307 O O . THR A 1 401 ? -29.460 -8.081 14.471 1.00 41.31 401 THR A O 1
ATOM 3310 N N . ASN A 1 402 ? -29.196 -9.694 12.925 1.00 51.31 402 ASN A N 1
ATOM 3311 C CA . ASN A 1 402 ? -30.585 -9.802 12.468 1.00 51.31 402 ASN A CA 1
ATOM 3312 C C . ASN A 1 402 ? -31.545 -9.787 13.681 1.00 51.31 402 ASN A C 1
ATOM 3314 O O . ASN A 1 402 ? -31.141 -10.212 14.758 1.00 51.31 402 ASN A O 1
ATOM 3318 N N . LYS A 1 403 ? -32.817 -9.381 13.572 1.00 55.03 403 LYS A N 1
ATOM 3319 C CA . LYS A 1 403 ? -33.757 -9.460 14.726 1.00 55.03 403 LYS A CA 1
ATOM 3320 C C . LYS A 1 403 ? -33.747 -10.841 15.409 1.00 55.03 403 LYS A C 1
ATOM 3322 O O . LYS A 1 403 ? -33.828 -10.934 16.629 1.00 55.03 403 LYS A O 1
ATOM 3327 N N . GLU A 1 404 ? -33.565 -11.902 14.621 1.00 48.62 404 GLU A N 1
ATOM 3328 C CA . GLU A 1 404 ? -33.336 -13.268 15.111 1.00 48.62 404 GLU A CA 1
ATOM 3329 C C . GLU A 1 404 ? -32.058 -13.419 15.935 1.00 48.62 404 GLU A C 1
ATOM 3331 O O . GLU A 1 404 ? -32.032 -14.169 16.899 1.00 48.62 404 GLU A O 1
ATOM 3336 N N . THR A 1 405 ? -30.996 -12.720 15.563 1.00 53.62 405 THR A N 1
ATOM 3337 C CA . THR A 1 405 ? -29.694 -12.705 16.217 1.00 53.62 405 THR A CA 1
ATOM 3338 C C . THR A 1 405 ? -29.673 -11.805 17.462 1.00 53.62 405 THR A C 1
ATOM 3340 O O . THR A 1 405 ? -29.022 -12.172 18.429 1.00 53.62 405 THR A O 1
ATOM 3343 N N . GLU A 1 406 ? -30.431 -10.702 17.518 1.00 55.56 406 GLU A N 1
ATOM 3344 C CA . GLU A 1 406 ? -30.704 -9.977 18.777 1.00 55.56 406 GLU A CA 1
ATOM 3345 C C . GLU A 1 406 ? -31.525 -10.837 19.751 1.00 55.56 406 GLU A C 1
ATOM 3347 O O . GLU A 1 406 ? -31.197 -10.918 20.937 1.00 55.56 406 GLU A O 1
ATOM 3352 N N . GLU A 1 407 ? -32.554 -11.539 19.263 1.00 70.56 407 GLU A N 1
ATOM 3353 C CA . GLU A 1 407 ? -33.291 -12.520 20.066 1.00 70.56 407 GLU A CA 1
ATOM 3354 C C . GLU A 1 407 ? -32.405 -13.693 20.495 1.00 70.56 407 GLU A C 1
ATOM 3356 O O . GLU A 1 407 ? -32.507 -14.147 21.635 1.00 70.56 407 GLU A O 1
ATOM 3361 N N . LEU A 1 408 ? -31.515 -14.174 19.621 1.00 67.81 408 LEU A N 1
ATOM 3362 C CA . LEU A 1 408 ? -30.544 -15.210 19.960 1.00 67.81 408 LEU A CA 1
ATOM 3363 C C . LEU A 1 408 ? -29.541 -14.700 20.985 1.00 67.81 408 LEU A C 1
ATOM 3365 O O . LEU A 1 408 ? -29.300 -15.404 21.948 1.00 67.81 408 LEU A O 1
ATOM 3369 N N . ASN A 1 409 ? -29.010 -13.489 20.846 1.00 66.06 409 ASN A N 1
ATOM 3370 C CA . ASN A 1 409 ? -28.072 -12.901 21.801 1.00 66.06 409 ASN A CA 1
ATOM 3371 C C . ASN A 1 409 ? -28.740 -12.655 23.154 1.00 66.06 409 ASN A C 1
ATOM 3373 O O . ASN A 1 409 ? -28.120 -12.858 24.194 1.00 66.06 409 ASN A O 1
ATOM 3377 N N . LYS A 1 410 ? -30.027 -12.295 23.164 1.00 75.69 410 LYS A N 1
ATOM 3378 C CA . LYS A 1 410 ? -30.817 -12.216 24.393 1.00 75.69 410 LYS A CA 1
ATOM 3379 C C . LYS A 1 410 ? -31.018 -13.599 25.014 1.00 75.69 410 LYS A C 1
ATOM 3381 O O . LYS A 1 410 ? -30.799 -13.751 26.210 1.00 75.69 410 LYS A O 1
ATOM 3386 N N . LYS A 1 411 ? -31.339 -14.620 24.210 1.00 79.12 411 LYS A N 1
ATOM 3387 C CA . LYS A 1 411 ? -31.433 -16.021 24.662 1.00 79.12 411 LYS A CA 1
ATOM 3388 C C . LYS A 1 411 ? -30.091 -16.575 25.140 1.00 79.12 411 LYS A C 1
ATOM 3390 O O . LYS A 1 411 ? -30.080 -17.309 26.118 1.00 79.12 411 LYS A O 1
ATOM 3395 N N . VAL A 1 412 ? -28.984 -16.218 24.493 1.00 76.19 412 VAL A N 1
ATOM 3396 C CA . VAL A 1 412 ? -27.615 -16.601 24.860 1.00 76.19 412 VAL A CA 1
ATOM 3397 C C . VAL A 1 412 ? -27.227 -15.902 26.154 1.00 76.19 412 VAL A C 1
ATOM 3399 O O . VAL A 1 412 ? -26.847 -16.580 27.088 1.00 76.19 412 VAL A O 1
ATOM 3402 N N . SER A 1 413 ? -27.466 -14.596 26.297 1.00 79.88 413 SER A N 1
ATOM 3403 C CA . SER A 1 413 ? -27.227 -13.874 27.553 1.00 79.88 413 SER A CA 1
ATOM 3404 C C . SER A 1 413 ? -28.076 -14.410 28.715 1.00 79.88 413 SER A C 1
ATOM 3406 O O . SER A 1 413 ? -27.601 -14.522 29.844 1.00 79.88 413 SER A O 1
ATOM 3408 N N . GLU A 1 414 ? -29.338 -14.768 28.464 1.00 87.88 414 GLU A N 1
ATOM 3409 C CA . GLU A 1 414 ? -30.197 -15.421 29.457 1.00 87.88 414 GLU A CA 1
ATOM 3410 C C . GLU A 1 414 ? -29.730 -16.849 29.780 1.00 87.88 414 GLU A C 1
ATOM 3412 O O . GLU A 1 414 ? -29.811 -17.274 30.935 1.00 87.88 414 GLU A O 1
ATOM 3417 N N . ALA A 1 415 ? -29.230 -17.588 28.786 1.00 83.62 415 ALA A N 1
ATOM 3418 C CA . ALA A 1 415 ? -28.651 -18.913 28.967 1.00 83.62 415 ALA A CA 1
ATOM 3419 C C . ALA A 1 415 ? -27.330 -18.848 29.741 1.00 83.62 415 ALA A C 1
ATOM 3421 O O . ALA A 1 415 ? -27.166 -19.625 30.671 1.00 83.62 415 ALA A O 1
ATOM 3422 N N . ASP A 1 416 ? -26.453 -17.890 29.451 1.00 83.25 416 ASP A N 1
ATOM 3423 C CA . ASP A 1 416 ? -25.183 -17.672 30.143 1.00 83.25 416 ASP A CA 1
ATOM 3424 C C . ASP A 1 416 ? -25.422 -17.316 31.608 1.00 83.25 416 ASP A C 1
ATOM 3426 O O . ASP A 1 416 ? -24.825 -17.925 32.487 1.00 83.25 416 ASP A O 1
ATOM 3430 N N . LYS A 1 417 ? -26.389 -16.435 31.902 1.00 87.88 417 LYS A N 1
ATOM 3431 C CA . LYS A 1 417 ? -26.804 -16.150 33.288 1.00 87.88 417 LYS A CA 1
ATOM 3432 C C . LYS A 1 417 ? -27.340 -17.390 34.004 1.00 87.88 417 LYS A C 1
ATOM 3434 O O . LYS A 1 417 ? -27.100 -17.565 35.198 1.00 87.88 417 LYS A O 1
ATOM 3439 N N . LYS A 1 418 ? -28.075 -18.261 33.303 1.00 90.00 418 LYS A N 1
ATOM 3440 C CA . LYS A 1 418 ? -28.539 -19.541 33.866 1.00 90.00 418 LYS A CA 1
ATOM 3441 C C . LYS A 1 418 ? -27.389 -20.522 34.070 1.00 90.00 418 LYS A C 1
ATOM 3443 O O . LYS A 1 418 ? -27.381 -21.206 35.086 1.00 90.00 418 LYS A O 1
ATOM 3448 N N . ILE A 1 419 ? -26.444 -20.596 33.137 1.00 84.31 419 ILE A N 1
ATOM 3449 C CA . ILE A 1 419 ? -25.251 -21.436 33.239 1.00 84.31 419 ILE A CA 1
ATOM 3450 C C . ILE A 1 419 ? -24.402 -20.955 34.405 1.00 84.31 419 ILE A C 1
ATOM 3452 O O . ILE A 1 419 ? -24.031 -21.775 35.229 1.00 84.31 419 ILE A O 1
ATOM 3456 N N . GLU A 1 420 ? -24.161 -19.656 34.546 1.00 87.38 420 GLU A N 1
ATOM 3457 C CA . GLU A 1 420 ? -23.428 -19.073 35.669 1.00 87.38 420 GLU A CA 1
ATOM 3458 C C . GLU A 1 420 ? -24.129 -19.367 37.003 1.00 87.38 420 GLU A C 1
ATOM 3460 O O . GLU A 1 420 ? -23.497 -19.847 37.942 1.00 87.38 420 GLU A O 1
ATOM 3465 N N . ALA A 1 421 ? -25.455 -19.201 37.074 1.00 88.00 421 ALA A N 1
ATOM 3466 C CA . ALA A 1 421 ? -26.234 -19.551 38.262 1.00 88.00 421 ALA A CA 1
ATOM 3467 C C . ALA A 1 421 ? -26.159 -21.053 38.602 1.00 88.00 421 ALA A C 1
ATOM 3469 O O . ALA A 1 421 ? -25.968 -21.411 39.764 1.00 88.00 421 ALA A O 1
ATOM 3470 N N . LEU A 1 422 ? -26.267 -21.936 37.603 1.00 88.50 422 LEU A N 1
ATOM 3471 C CA . LEU A 1 422 ? -26.123 -23.385 37.778 1.00 88.50 422 LEU A CA 1
ATOM 3472 C C . LEU A 1 422 ? -24.689 -23.778 38.140 1.00 88.50 422 LEU A C 1
ATOM 3474 O O . LEU A 1 422 ? -24.499 -24.678 38.949 1.00 88.50 422 LEU A O 1
ATOM 3478 N N . THR A 1 423 ? -23.688 -23.102 37.581 1.00 81.44 423 THR A N 1
ATOM 3479 C CA . THR A 1 423 ? -22.267 -23.341 37.865 1.00 81.44 423 THR A CA 1
ATOM 3480 C C . THR A 1 423 ? -21.950 -22.935 39.296 1.00 81.44 423 THR A C 1
ATOM 3482 O O . THR A 1 423 ? -21.331 -23.708 40.016 1.00 81.44 423 THR A O 1
ATOM 3485 N N . ASN A 1 424 ? -22.469 -21.795 39.760 1.00 86.50 424 ASN A N 1
ATOM 3486 C CA . ASN A 1 424 ? -22.360 -21.373 41.156 1.00 86.50 424 ASN A CA 1
ATOM 3487 C C . ASN A 1 424 ? -23.088 -22.345 42.097 1.00 86.50 424 ASN A C 1
ATOM 3489 O O . ASN A 1 424 ? -22.536 -22.746 43.120 1.00 86.50 424 ASN A O 1
ATOM 3493 N N . GLN A 1 425 ? -24.290 -22.798 41.727 1.00 89.12 425 GLN A N 1
ATOM 3494 C CA . GLN A 1 425 ? -25.026 -23.801 42.499 1.00 89.12 425 GLN A CA 1
ATOM 3495 C C . GLN A 1 425 ? -24.294 -25.153 42.543 1.00 89.12 425 GLN A C 1
ATOM 3497 O O . GLN A 1 425 ? -24.316 -25.832 43.569 1.00 89.12 425 GLN A O 1
ATOM 3502 N N . ASN A 1 426 ? -23.653 -25.559 41.448 1.00 85.50 426 ASN A N 1
ATOM 3503 C CA . ASN A 1 426 ? -22.853 -26.777 41.396 1.00 85.50 426 ASN A CA 1
ATOM 3504 C C . ASN A 1 426 ? -21.564 -26.625 42.203 1.00 85.50 426 ASN A C 1
ATOM 3506 O O . ASN A 1 426 ? -21.276 -27.510 42.991 1.00 85.50 426 ASN A O 1
ATOM 3510 N N . ALA A 1 427 ? -20.877 -25.484 42.142 1.00 87.19 427 ALA A N 1
ATOM 3511 C CA . ALA A 1 427 ? -19.716 -25.212 42.985 1.00 87.19 427 ALA A CA 1
ATOM 3512 C C . ALA A 1 427 ? -20.065 -25.255 44.487 1.00 87.19 427 ALA A C 1
ATOM 3514 O O . ALA A 1 427 ? -19.287 -25.757 45.296 1.00 87.19 427 ALA A O 1
ATOM 3515 N N . GLU A 1 428 ? -21.250 -24.777 44.883 1.00 87.88 428 GLU A N 1
ATOM 3516 C CA . GLU A 1 428 ? -21.749 -24.944 46.255 1.00 87.88 428 GLU A CA 1
ATOM 3517 C C . GLU A 1 428 ? -22.051 -26.407 46.604 1.00 87.88 428 GLU A C 1
ATOM 3519 O O . GLU A 1 428 ? -21.789 -26.839 47.729 1.00 87.88 428 GLU A O 1
ATOM 3524 N N . LYS A 1 429 ? -22.609 -27.179 45.665 1.00 89.44 429 LYS A N 1
ATOM 3525 C CA . LYS A 1 429 ? -22.836 -28.618 45.857 1.00 89.44 429 LYS A CA 1
ATOM 3526 C C . LYS A 1 429 ? -21.522 -29.383 45.956 1.00 89.44 429 LYS A C 1
ATOM 3528 O O . LYS A 1 429 ? -21.418 -30.228 46.832 1.00 89.44 429 LYS A O 1
ATOM 3533 N N . ASP A 1 430 ? -20.530 -29.059 45.137 1.00 86.50 430 ASP A N 1
ATOM 3534 C CA . ASP A 1 430 ? -19.215 -29.696 45.142 1.00 86.50 430 ASP A CA 1
ATOM 3535 C C . ASP A 1 430 ? -18.485 -29.418 46.457 1.00 86.50 430 ASP A C 1
ATOM 3537 O O . ASP A 1 430 ? -17.963 -30.346 47.067 1.00 86.50 430 ASP A O 1
ATOM 3541 N N . LYS A 1 431 ? -18.564 -28.185 46.982 1.00 88.69 431 LYS A N 1
ATOM 3542 C CA . LYS A 1 431 ? -18.082 -27.868 48.338 1.00 88.69 431 LYS A CA 1
ATOM 3543 C C . LYS A 1 431 ? -18.766 -28.722 49.407 1.00 88.69 431 LYS A C 1
ATOM 3545 O O . LYS A 1 431 ? -18.094 -29.276 50.270 1.00 88.69 431 LYS A O 1
ATOM 3550 N N . LYS A 1 432 ? -20.093 -28.881 49.331 1.00 90.06 432 LYS A N 1
ATOM 3551 C CA . LYS A 1 432 ? -20.840 -29.752 50.258 1.00 90.06 432 LYS A CA 1
ATOM 3552 C C . LYS A 1 432 ? -20.467 -31.225 50.104 1.00 90.06 432 LYS A C 1
ATOM 3554 O O . LYS A 1 432 ? -20.401 -31.935 51.100 1.00 90.06 432 LYS A O 1
ATOM 3559 N N . ILE A 1 433 ? -20.230 -31.695 48.880 1.00 87.44 433 ILE A N 1
ATOM 3560 C CA . ILE A 1 433 ? -19.765 -33.060 48.611 1.00 87.44 433 ILE A CA 1
ATOM 3561 C C . ILE A 1 433 ? -18.373 -33.261 49.213 1.00 87.44 433 ILE A C 1
ATOM 3563 O O . ILE A 1 433 ? -18.139 -34.285 49.848 1.00 87.44 433 ILE A O 1
ATOM 3567 N N . GLU A 1 434 ? -17.469 -32.291 49.078 1.00 87.12 434 GLU A N 1
ATOM 3568 C CA . GLU A 1 434 ? -16.126 -32.352 49.658 1.00 87.12 434 GLU A CA 1
ATOM 3569 C C . GLU A 1 434 ? -16.175 -32.394 51.196 1.00 87.12 434 GLU A C 1
ATOM 3571 O O . GLU A 1 434 ? -15.506 -33.220 51.817 1.00 87.12 434 GLU A O 1
ATOM 3576 N N . GLU A 1 435 ? -17.015 -31.562 51.818 1.00 89.19 435 GLU A N 1
ATOM 3577 C CA . GLU A 1 435 ? -17.257 -31.575 53.268 1.00 89.19 435 GLU A CA 1
ATOM 3578 C C . GLU A 1 435 ? -17.832 -32.916 53.744 1.00 89.19 435 GLU A C 1
ATOM 3580 O O . GLU A 1 435 ? -17.335 -33.499 54.710 1.00 89.19 435 GLU A O 1
ATOM 3585 N N . LEU A 1 436 ? -18.841 -33.445 53.044 1.00 89.75 436 LEU A N 1
ATOM 3586 C CA . LEU A 1 436 ? -19.424 -34.751 53.355 1.00 89.75 436 LEU A CA 1
ATOM 3587 C C . LEU A 1 436 ? -18.413 -35.885 53.167 1.00 89.75 436 LEU A C 1
ATOM 3589 O O . LEU A 1 436 ? -18.372 -36.797 53.986 1.00 89.75 436 LEU A O 1
ATOM 3593 N N . THR A 1 437 ? -17.568 -35.819 52.139 1.00 84.25 437 THR A N 1
ATOM 3594 C CA . THR A 1 437 ? -16.518 -36.818 51.891 1.00 84.25 437 THR A CA 1
ATOM 3595 C C . THR A 1 437 ? -15.484 -36.810 53.015 1.00 84.25 437 THR A C 1
ATOM 3597 O O . THR A 1 437 ? -15.114 -37.873 53.510 1.00 84.25 437 THR A O 1
ATOM 3600 N N . LYS A 1 438 ? -15.072 -35.626 53.495 1.00 86.75 438 LYS A N 1
ATOM 3601 C CA . LYS A 1 438 ? -14.192 -35.506 54.673 1.00 86.75 438 LYS A CA 1
ATOM 3602 C C . LYS A 1 438 ? -14.829 -36.128 55.913 1.00 86.75 438 LYS A C 1
ATOM 3604 O O . LYS A 1 438 ? -14.161 -36.874 56.622 1.00 86.75 438 LYS A O 1
ATOM 3609 N N . LEU A 1 439 ? -16.117 -35.872 56.146 1.00 87.88 439 LEU A N 1
ATOM 3610 C CA . LEU A 1 439 ? -16.837 -36.429 57.290 1.00 87.88 439 LEU A CA 1
ATOM 3611 C C . LEU A 1 439 ? -16.969 -37.957 57.203 1.00 87.88 439 LEU A C 1
ATOM 3613 O O . LEU A 1 439 ? -16.787 -38.650 58.204 1.00 87.88 439 LEU A O 1
ATOM 3617 N N . ILE A 1 440 ? -17.256 -38.488 56.010 1.00 85.56 440 ILE A N 1
ATOM 3618 C CA . ILE A 1 440 ? -17.325 -39.933 55.760 1.00 85.56 440 ILE A CA 1
ATOM 3619 C C . ILE A 1 440 ? -15.971 -40.579 56.044 1.00 85.56 440 ILE A C 1
ATOM 3621 O O . ILE A 1 440 ? -15.929 -41.549 56.791 1.00 85.56 440 ILE A O 1
ATOM 3625 N N . ASN A 1 441 ? -14.873 -40.019 55.531 1.00 80.75 441 ASN A N 1
ATOM 3626 C CA . ASN A 1 441 ? -13.534 -40.568 55.756 1.00 80.75 441 ASN A CA 1
ATOM 3627 C C . ASN A 1 441 ? -13.148 -40.546 57.241 1.00 80.75 441 ASN A C 1
ATOM 3629 O O . ASN A 1 441 ? -12.693 -41.557 57.762 1.00 80.75 441 ASN A O 1
ATOM 3633 N N . GLN A 1 442 ? -13.421 -39.447 57.954 1.00 82.50 442 GLN A N 1
ATOM 3634 C CA . GLN A 1 442 ? -13.196 -39.369 59.405 1.00 82.50 442 GLN A CA 1
ATOM 3635 C C . GLN A 1 442 ? -14.018 -40.406 60.177 1.00 82.50 442 GLN A C 1
ATOM 3637 O O . GLN A 1 442 ? -13.538 -41.010 61.133 1.00 82.50 442 GLN A O 1
ATOM 3642 N N . THR A 1 443 ? -15.267 -40.623 59.766 1.00 80.62 443 THR A N 1
ATOM 3643 C CA . THR A 1 443 ? -16.140 -41.616 60.399 1.00 80.62 443 THR A CA 1
ATOM 3644 C C . THR A 1 443 ? -15.652 -43.032 60.100 1.00 80.62 443 THR A C 1
ATOM 3646 O O . THR A 1 443 ? -15.636 -43.872 60.995 1.00 80.62 443 THR A O 1
ATOM 3649 N N . GLN A 1 444 ? -15.212 -43.294 58.868 1.00 78.38 444 GLN A N 1
ATOM 3650 C CA . GLN A 1 444 ? -14.667 -44.583 58.458 1.00 78.38 444 GLN A CA 1
ATOM 3651 C C . GLN A 1 444 ? -13.383 -44.906 59.230 1.00 78.38 444 GLN A C 1
ATOM 3653 O O . GLN A 1 444 ? -13.294 -45.980 59.810 1.00 78.38 444 GLN A O 1
ATOM 3658 N N . GLU A 1 445 ? -12.460 -43.950 59.369 1.00 74.94 445 GLU A N 1
ATOM 3659 C CA . GLU A 1 445 ? -11.265 -44.102 60.211 1.00 74.94 445 GLU A CA 1
ATOM 3660 C C . GLU A 1 445 ? -11.624 -44.407 61.671 1.00 74.94 445 GLU A C 1
ATOM 3662 O O . GLU A 1 445 ? -10.995 -45.250 62.310 1.00 74.94 445 GLU A O 1
ATOM 3667 N N . GLN A 1 446 ? -12.647 -43.755 62.231 1.00 77.06 446 GLN A N 1
ATOM 3668 C CA . GLN A 1 446 ? -13.108 -44.051 63.591 1.00 77.06 446 GLN A CA 1
ATOM 3669 C C . GLN A 1 446 ? -13.695 -45.463 63.708 1.00 77.06 446 GLN A C 1
ATOM 3671 O O . GLN A 1 446 ? -13.426 -46.158 64.689 1.00 77.06 446 GLN A O 1
ATOM 3676 N N . VAL A 1 447 ? -14.471 -45.904 62.717 1.00 74.69 447 VAL A N 1
ATOM 3677 C CA . VAL A 1 447 ? -15.049 -47.254 62.667 1.00 74.69 447 VAL A CA 1
ATOM 3678 C C . VAL A 1 447 ? -13.957 -48.312 62.520 1.00 74.69 447 VAL A C 1
ATOM 3680 O O . VAL A 1 447 ? -13.971 -49.301 63.256 1.00 74.69 447 VAL A O 1
ATOM 3683 N N . ASP A 1 448 ? -12.984 -48.083 61.643 1.00 69.44 448 ASP A N 1
ATOM 3684 C CA . ASP A 1 448 ? -11.864 -48.992 61.414 1.00 69.44 448 ASP A CA 1
ATOM 3685 C C . ASP A 1 448 ? -10.990 -49.091 62.668 1.00 69.44 448 ASP A C 1
ATOM 3687 O O . ASP A 1 448 ? -10.685 -50.194 63.117 1.00 69.44 448 ASP A O 1
ATOM 3691 N N . ASN A 1 449 ? -10.709 -47.968 63.336 1.00 69.31 449 ASN A N 1
ATOM 3692 C CA . ASN A 1 449 ? -9.994 -47.952 64.614 1.00 69.31 449 ASN A CA 1
ATOM 3693 C C . ASN A 1 449 ? -10.744 -48.707 65.727 1.00 69.31 449 ASN A C 1
ATOM 3695 O O . ASN A 1 449 ? -10.127 -49.409 66.532 1.00 69.31 449 ASN A O 1
ATOM 3699 N N . LEU A 1 450 ? -12.073 -48.597 65.795 1.00 70.69 450 LEU A N 1
ATOM 3700 C CA . LEU A 1 450 ? -12.883 -49.337 66.771 1.00 70.69 450 LEU A CA 1
ATOM 3701 C C . LEU A 1 450 ? -12.920 -50.843 66.470 1.00 70.69 450 LEU A C 1
ATOM 3703 O O . LEU A 1 450 ? -12.838 -51.654 67.396 1.00 70.69 450 LEU A O 1
ATOM 3707 N N . SER A 1 451 ? -13.020 -51.217 65.192 1.00 67.38 451 SER A N 1
ATOM 3708 C CA . SER A 1 451 ? -12.979 -52.608 64.722 1.00 67.38 451 SER A CA 1
ATOM 3709 C C . SER A 1 451 ? -11.627 -53.259 65.029 1.00 67.38 451 SER A C 1
ATOM 3711 O O . SER A 1 451 ? -11.561 -54.333 65.630 1.00 67.38 451 SER A O 1
ATOM 3713 N N . PHE A 1 452 ? -10.546 -52.542 64.723 1.00 63.47 452 PHE A N 1
ATOM 3714 C CA . PHE A 1 452 ? -9.170 -52.961 64.953 1.00 63.47 452 PHE A CA 1
ATOM 3715 C C . PHE A 1 452 ? -8.875 -53.155 66.443 1.00 63.47 452 PHE A C 1
ATOM 3717 O O . PHE A 1 452 ? -8.435 -54.221 66.866 1.00 63.47 452 PHE A O 1
ATOM 3724 N N . ASN A 1 453 ? -9.236 -52.186 67.290 1.00 67.44 453 ASN A N 1
ATOM 3725 C CA . ASN A 1 453 ? -9.031 -52.301 68.737 1.00 67.44 453 ASN A CA 1
ATOM 3726 C C . ASN A 1 453 ? -9.800 -53.480 69.360 1.00 67.44 453 ASN A C 1
ATOM 3728 O O . ASN A 1 453 ? -9.315 -54.118 70.298 1.00 67.44 453 ASN A O 1
ATOM 3732 N N . ARG A 1 454 ? -10.983 -53.810 68.825 1.00 69.12 454 ARG A N 1
ATOM 3733 C CA . ARG A 1 454 ? -11.781 -54.947 69.296 1.00 69.12 454 ARG A CA 1
ATOM 3734 C C . ARG A 1 454 ? -11.162 -56.293 68.906 1.00 69.12 454 ARG A C 1
ATOM 3736 O O . ARG A 1 454 ? -11.143 -57.200 69.740 1.00 69.12 454 ARG A O 1
ATOM 3743 N N . ASN A 1 455 ? -10.627 -56.416 67.690 1.00 76.12 455 ASN A N 1
ATOM 3744 C CA . ASN A 1 455 ? -9.938 -57.629 67.235 1.00 76.12 455 ASN A CA 1
ATOM 3745 C C . ASN A 1 455 ? -8.641 -57.869 68.006 1.00 76.12 455 ASN A C 1
ATOM 3747 O O . ASN A 1 455 ? -8.431 -58.968 68.518 1.00 76.12 455 ASN A O 1
ATOM 3751 N N . ARG A 1 456 ? -7.833 -56.825 68.203 1.00 81.44 456 ARG A N 1
ATOM 3752 C CA . ARG A 1 456 ? -6.585 -56.898 68.973 1.00 81.44 456 ARG A CA 1
ATOM 3753 C C . ARG A 1 456 ? -6.792 -57.350 70.416 1.00 81.44 456 ARG A C 1
ATOM 3755 O O . ARG A 1 456 ? -6.081 -58.230 70.892 1.00 81.44 456 ARG A O 1
ATOM 3762 N N . SER A 1 457 ? -7.817 -56.821 71.088 1.00 79.56 457 SER A N 1
ATOM 3763 C CA . SER A 1 457 ? -8.170 -57.249 72.449 1.00 79.56 457 SER A CA 1
ATOM 3764 C C . SER A 1 457 ? -8.583 -58.727 72.509 1.00 79.56 457 SER A C 1
ATOM 3766 O O . SER A 1 457 ? -8.187 -59.440 73.432 1.00 79.56 457 SER A O 1
ATOM 3768 N N . ASN A 1 458 ? -9.316 -59.218 71.503 1.00 85.50 458 ASN A N 1
ATOM 3769 C CA . ASN A 1 458 ? -9.674 -60.634 71.399 1.00 85.50 458 ASN A CA 1
ATOM 3770 C C . ASN A 1 458 ? -8.456 -61.530 71.124 1.00 85.50 458 ASN A C 1
ATOM 3772 O O . ASN A 1 458 ? -8.316 -62.562 71.776 1.00 85.50 458 ASN A O 1
ATOM 3776 N N . ILE A 1 459 ? -7.566 -61.138 70.206 1.00 88.25 459 ILE A N 1
ATOM 3777 C CA . ILE A 1 459 ? -6.325 -61.867 69.896 1.00 88.25 459 ILE A CA 1
ATOM 3778 C C . ILE A 1 459 ? -5.448 -61.975 71.145 1.00 88.25 459 ILE A C 1
ATOM 3780 O O . ILE A 1 459 ? -5.004 -63.067 71.498 1.00 88.25 459 ILE A O 1
ATOM 3784 N N . GLN A 1 460 ? -5.258 -60.861 71.859 1.00 89.38 460 GLN A N 1
ATOM 3785 C CA . GLN A 1 460 ? -4.493 -60.830 73.103 1.00 89.38 460 GLN A CA 1
ATOM 3786 C C . GLN A 1 460 ? -5.068 -61.798 74.137 1.00 89.38 460 GLN A C 1
ATOM 3788 O O . GLN A 1 460 ? -4.325 -62.561 74.751 1.00 89.38 460 GLN A O 1
ATOM 3793 N N . LYS A 1 461 ? -6.395 -61.792 74.302 1.00 90.56 461 LYS A N 1
ATOM 3794 C CA . LYS A 1 461 ? -7.090 -62.685 75.228 1.00 90.56 461 LYS A CA 1
ATOM 3795 C C . LYS A 1 461 ? -6.892 -64.159 74.858 1.00 90.56 461 LYS A C 1
ATOM 3797 O O . LYS A 1 461 ? -6.549 -64.945 75.733 1.00 90.56 461 LYS A O 1
ATOM 3802 N N . ILE A 1 462 ? -7.057 -64.516 73.583 1.00 92.50 462 ILE A N 1
ATOM 3803 C CA . ILE A 1 462 ? -6.889 -65.892 73.085 1.00 92.50 462 ILE A CA 1
ATOM 3804 C C . ILE A 1 462 ? -5.463 -66.396 73.335 1.00 92.50 462 ILE A C 1
ATOM 3806 O O . ILE A 1 462 ? -5.277 -67.492 73.859 1.00 92.50 462 ILE A O 1
ATOM 3810 N N . ILE A 1 463 ? -4.455 -65.589 72.993 1.00 91.06 463 ILE A N 1
ATOM 3811 C CA . ILE A 1 463 ? -3.045 -65.952 73.185 1.00 91.06 463 ILE A CA 1
ATOM 3812 C C . ILE A 1 463 ? -2.734 -66.118 74.668 1.00 91.06 463 ILE A C 1
ATOM 3814 O O . ILE A 1 463 ? -2.079 -67.087 75.044 1.00 91.06 463 ILE A O 1
ATOM 3818 N N . PHE A 1 464 ? -3.229 -65.208 75.509 1.00 90.81 464 PHE A N 1
ATOM 3819 C CA . PHE A 1 464 ? -3.015 -65.270 76.950 1.00 90.81 464 PHE A CA 1
ATOM 3820 C C . PHE A 1 464 ? -3.644 -66.523 77.564 1.00 90.81 464 PHE A C 1
ATOM 3822 O O . PHE A 1 464 ? -2.970 -67.245 78.292 1.00 90.81 464 PHE A O 1
ATOM 3829 N N . GLU A 1 465 ? -4.904 -66.821 77.234 1.00 92.69 465 GLU A N 1
ATOM 3830 C CA . GLU A 1 465 ? -5.599 -68.024 77.710 1.00 92.69 465 GLU A CA 1
ATOM 3831 C C . GLU A 1 465 ? -4.884 -69.303 77.252 1.00 92.69 465 GLU A C 1
ATOM 3833 O O . GLU A 1 465 ? -4.670 -70.216 78.051 1.00 92.69 465 GLU A O 1
ATOM 3838 N N . TYR A 1 466 ? -4.457 -69.367 75.987 1.00 94.00 466 TYR A N 1
ATOM 3839 C CA . TYR A 1 466 ? -3.719 -70.516 75.465 1.00 94.00 466 TYR A CA 1
ATOM 3840 C C . TYR A 1 466 ? -2.350 -70.684 76.139 1.00 94.00 466 TYR A C 1
ATOM 3842 O O . TYR A 1 466 ? -1.978 -71.797 76.518 1.00 94.00 466 TYR A O 1
ATOM 3850 N N . PHE A 1 467 ? -1.609 -69.588 76.319 1.00 93.75 467 PHE A N 1
ATOM 3851 C CA . PHE A 1 467 ? -0.302 -69.593 76.970 1.00 93.75 467 PHE A CA 1
ATOM 3852 C C . PHE A 1 467 ? -0.397 -70.034 78.436 1.00 93.75 467 PHE A C 1
ATOM 3854 O O . PHE A 1 467 ? 0.368 -70.903 78.869 1.00 93.75 467 PHE A O 1
ATOM 3861 N N . ASP A 1 468 ? -1.359 -69.479 79.180 1.00 92.00 468 ASP A N 1
ATOM 3862 C CA . ASP A 1 468 ? -1.602 -69.812 80.584 1.00 92.00 468 ASP A CA 1
ATOM 3863 C C . ASP A 1 468 ? -1.938 -71.299 80.757 1.00 92.00 468 ASP A C 1
ATOM 3865 O O . ASP A 1 468 ? -1.398 -71.939 81.659 1.00 92.00 468 ASP A O 1
ATOM 3869 N N . ASN A 1 469 ? -2.763 -71.862 79.868 1.00 92.56 469 ASN A N 1
ATOM 3870 C CA . ASN A 1 469 ? -3.200 -73.257 79.959 1.00 92.56 469 ASN A CA 1
ATOM 3871 C C . ASN A 1 469 ? -2.118 -74.280 79.575 1.00 92.56 469 ASN A C 1
ATOM 3873 O O . ASN A 1 469 ? -2.153 -75.402 80.073 1.00 92.56 469 ASN A O 1
ATOM 3877 N N . ASN A 1 470 ? -1.179 -73.929 78.687 1.00 93.00 470 ASN A N 1
ATOM 3878 C CA . ASN A 1 470 ? -0.278 -74.916 78.071 1.00 93.00 470 ASN A CA 1
ATOM 3879 C C . ASN A 1 470 ? 1.212 -74.745 78.426 1.00 93.00 470 ASN A C 1
ATOM 3881 O O . ASN A 1 470 ? 1.958 -75.726 78.421 1.00 93.00 470 ASN A O 1
ATOM 3885 N N . TYR A 1 471 ? 1.674 -73.526 78.734 1.00 91.00 471 TYR A N 1
ATOM 3886 C CA . TYR A 1 471 ? 3.115 -73.232 78.854 1.00 91.00 471 TYR A CA 1
ATOM 3887 C C . TYR A 1 471 ? 3.522 -72.666 80.209 1.00 91.00 471 TYR A C 1
ATOM 3889 O O . TYR A 1 471 ? 4.637 -72.921 80.664 1.00 91.00 471 TYR A O 1
ATOM 3897 N N . LYS A 1 472 ? 2.638 -71.917 80.871 1.00 91.69 472 LYS A N 1
ATOM 3898 C CA . LYS A 1 472 ? 2.978 -71.152 82.076 1.00 91.69 472 LYS A CA 1
ATOM 3899 C C . LYS A 1 472 ? 3.535 -71.997 83.215 1.00 91.69 472 LYS A C 1
ATOM 3901 O O . LYS A 1 472 ? 4.598 -71.667 83.730 1.00 91.69 472 LYS A O 1
ATOM 3906 N N . GLU A 1 473 ? 2.863 -73.081 83.603 1.00 90.31 473 GLU A N 1
ATOM 3907 C CA . GLU A 1 473 ? 3.359 -73.936 84.693 1.00 90.31 473 GLU A CA 1
ATOM 3908 C C . GLU A 1 473 ? 4.701 -74.584 84.345 1.00 90.31 473 GLU A C 1
ATOM 3910 O O . GLU A 1 473 ? 5.607 -74.608 85.175 1.00 90.31 473 GLU A O 1
ATOM 3915 N N . ASN A 1 474 ? 4.865 -75.039 83.100 1.00 89.56 474 ASN A N 1
ATOM 3916 C CA . ASN A 1 474 ? 6.114 -75.639 82.636 1.00 89.56 474 ASN A CA 1
ATOM 3917 C C . ASN A 1 474 ? 7.282 -74.651 82.720 1.00 89.56 474 ASN A C 1
ATOM 3919 O O . ASN A 1 474 ? 8.350 -75.014 83.203 1.00 89.56 474 ASN A O 1
ATOM 3923 N N . ILE A 1 475 ? 7.075 -73.401 82.298 1.00 88.31 475 ILE A N 1
ATOM 3924 C CA . ILE A 1 475 ? 8.108 -72.359 82.356 1.00 88.31 475 ILE A CA 1
ATOM 3925 C C . ILE A 1 475 ? 8.406 -71.973 83.809 1.00 88.31 475 ILE A C 1
ATOM 3927 O O . ILE A 1 475 ? 9.570 -71.836 84.171 1.00 88.31 475 ILE A O 1
ATOM 3931 N N . LEU A 1 476 ? 7.384 -71.829 84.658 1.00 89.50 476 LEU A N 1
ATOM 3932 C CA . LEU A 1 476 ? 7.574 -71.490 86.073 1.00 89.50 476 LEU A CA 1
ATOM 3933 C C . LEU A 1 476 ? 8.334 -72.575 86.844 1.00 89.50 476 LEU A C 1
ATOM 3935 O O . LEU A 1 476 ? 9.123 -72.240 87.718 1.00 89.50 476 LEU A O 1
ATOM 3939 N N . ASN A 1 477 ? 8.124 -73.850 86.512 1.00 89.06 477 ASN A N 1
ATOM 3940 C CA . ASN A 1 477 ? 8.803 -74.975 87.161 1.00 89.06 477 ASN A CA 1
ATOM 3941 C C . ASN A 1 477 ? 10.255 -75.173 86.688 1.00 89.06 477 ASN A C 1
ATOM 3943 O O . ASN A 1 477 ? 11.007 -75.894 87.338 1.00 89.06 477 ASN A O 1
ATOM 3947 N N . GLN A 1 478 ? 10.643 -74.581 85.552 1.00 86.69 478 GLN A N 1
ATOM 3948 C CA . GLN A 1 478 ? 12.004 -74.663 85.007 1.00 86.69 478 GLN A CA 1
ATOM 3949 C C . GLN A 1 478 ? 12.959 -73.614 85.589 1.00 86.69 478 GLN A C 1
ATOM 3951 O O . GLN A 1 478 ? 14.170 -73.763 85.449 1.00 86.69 478 GLN A O 1
ATOM 3956 N N . GLU A 1 479 ? 12.438 -72.564 86.222 1.00 88.00 479 GLU A N 1
ATOM 3957 C CA . GLU A 1 479 ? 13.239 -71.475 86.781 1.00 88.00 479 GLU A CA 1
ATOM 3958 C C . GLU A 1 479 ? 13.375 -71.642 88.301 1.00 88.00 479 GLU A C 1
ATOM 3960 O O . GLU A 1 479 ? 12.384 -71.845 89.002 1.00 88.00 479 GLU A O 1
ATOM 3965 N N . GLU A 1 480 ? 14.598 -71.530 88.831 1.00 81.75 480 GLU A N 1
ATOM 3966 C CA . GLU A 1 480 ? 14.849 -71.640 90.280 1.00 81.75 480 GLU A CA 1
ATOM 3967 C C . GLU A 1 480 ? 14.218 -70.478 91.072 1.00 81.75 480 GLU A C 1
ATOM 3969 O O . GLU A 1 480 ? 13.818 -70.649 92.225 1.00 81.75 480 GLU A O 1
ATOM 3974 N N . ASP A 1 481 ? 14.086 -69.304 90.441 1.00 88.00 481 ASP A N 1
ATOM 3975 C CA . ASP A 1 481 ? 13.409 -68.129 90.992 1.00 88.00 481 ASP A CA 1
ATOM 3976 C C . ASP A 1 481 ? 12.073 -67.879 90.273 1.00 88.00 481 ASP A C 1
ATOM 3978 O O . ASP A 1 481 ? 12.007 -67.502 89.098 1.00 88.00 481 ASP A O 1
ATOM 3982 N N . VAL A 1 482 ? 10.981 -68.012 91.028 1.00 86.06 482 VAL A N 1
ATOM 3983 C CA . VAL A 1 482 ? 9.605 -67.775 90.568 1.00 86.06 482 VAL A CA 1
ATOM 3984 C C . VAL A 1 482 ? 9.417 -66.360 90.002 1.00 86.06 482 VAL A C 1
ATOM 3986 O O . VAL A 1 482 ? 8.603 -66.161 89.098 1.00 86.06 482 VAL A O 1
ATOM 3989 N N . SER A 1 483 ? 10.152 -65.363 90.504 1.00 84.81 483 SER A N 1
ATOM 3990 C CA . SER A 1 483 ? 10.122 -63.987 89.995 1.00 84.81 483 SER A CA 1
ATOM 3991 C C . SER A 1 483 ? 10.626 -63.910 88.549 1.00 84.81 483 SER A C 1
ATOM 3993 O O . SER A 1 483 ? 9.977 -63.304 87.689 1.00 84.81 483 SER A O 1
ATOM 3995 N N . ILE A 1 484 ? 11.732 -64.602 88.255 1.00 82.19 484 ILE A N 1
ATOM 3996 C CA . ILE A 1 484 ? 12.327 -64.686 86.916 1.00 82.19 484 ILE A CA 1
ATOM 3997 C C . ILE A 1 484 ? 11.388 -65.446 85.976 1.00 82.19 484 ILE A C 1
ATOM 3999 O O . ILE A 1 484 ? 11.078 -64.952 84.889 1.00 82.19 484 ILE A O 1
ATOM 4003 N N . GLY A 1 485 ? 10.835 -66.579 86.422 1.00 86.44 485 GLY A N 1
ATOM 4004 C CA . GLY A 1 485 ? 9.860 -67.347 85.643 1.00 86.44 485 GLY A CA 1
ATOM 4005 C C . GLY A 1 485 ? 8.601 -66.552 85.287 1.00 86.44 485 GLY A C 1
ATOM 4006 O O . GLY A 1 485 ? 8.121 -66.621 84.154 1.00 86.44 485 GLY A O 1
ATOM 4007 N N . ARG A 1 486 ? 8.090 -65.723 86.207 1.00 87.00 486 ARG A N 1
ATOM 4008 C CA . ARG A 1 486 ? 6.955 -64.823 85.933 1.00 87.00 486 ARG A CA 1
ATOM 4009 C C . ARG A 1 486 ? 7.309 -63.741 84.915 1.00 87.00 486 ARG A C 1
ATOM 4011 O O . ARG A 1 486 ? 6.502 -63.482 84.020 1.00 87.00 486 ARG A O 1
ATOM 4018 N N . LYS A 1 487 ? 8.499 -63.135 85.020 1.00 87.38 487 LYS A N 1
ATOM 4019 C CA . LYS A 1 487 ? 8.979 -62.137 84.047 1.00 87.38 487 LYS A CA 1
ATOM 4020 C C . LYS A 1 487 ? 9.102 -62.762 82.653 1.00 87.38 487 LYS A C 1
ATOM 4022 O O . LYS A 1 487 ? 8.563 -62.213 81.695 1.00 87.38 487 LYS A O 1
ATOM 4027 N N . LYS A 1 488 ? 9.699 -63.953 82.561 1.00 89.12 488 LYS A N 1
ATOM 4028 C CA . LYS A 1 488 ? 9.842 -64.731 81.321 1.00 89.12 488 LYS A CA 1
ATOM 4029 C C . LYS A 1 488 ? 8.491 -65.089 80.695 1.00 89.12 488 LYS A C 1
ATOM 4031 O O . LYS A 1 488 ? 8.298 -64.863 79.506 1.00 89.12 488 LYS A O 1
ATOM 4036 N N . CYS A 1 489 ? 7.525 -65.559 81.488 1.00 90.38 489 CYS A N 1
ATOM 4037 C CA . CYS A 1 489 ? 6.162 -65.826 81.011 1.00 90.38 489 CYS A CA 1
ATOM 4038 C C . CYS A 1 489 ? 5.494 -64.577 80.415 1.00 90.38 489 CYS A C 1
ATOM 4040 O O . CYS A 1 489 ? 4.898 -64.646 79.343 1.00 90.38 489 CYS A O 1
ATOM 4042 N N . SER A 1 490 ? 5.618 -63.434 81.096 1.00 88.75 490 SER A N 1
ATOM 4043 C CA . SER A 1 490 ? 5.055 -62.161 80.631 1.00 88.75 490 SER A CA 1
ATOM 4044 C C . SER A 1 490 ? 5.653 -61.729 79.287 1.00 88.75 490 SER A C 1
ATOM 4046 O O . SER A 1 490 ? 4.917 -61.394 78.358 1.00 88.75 490 SER A O 1
ATOM 4048 N N . ILE A 1 491 ? 6.984 -61.804 79.157 1.00 87.56 491 ILE A N 1
ATOM 4049 C CA . ILE A 1 491 ? 7.697 -61.427 77.930 1.00 87.56 491 ILE A CA 1
ATOM 4050 C C . ILE A 1 491 ? 7.308 -62.348 76.769 1.00 87.56 491 ILE A C 1
ATOM 4052 O O . ILE A 1 491 ? 6.960 -61.862 75.696 1.00 87.56 491 ILE A O 1
ATOM 4056 N N . LEU A 1 492 ? 7.294 -63.665 76.988 1.00 90.69 492 LEU A N 1
ATOM 4057 C CA . LEU A 1 492 ? 6.934 -64.641 75.955 1.00 90.69 492 LEU A CA 1
ATOM 4058 C C . LEU A 1 492 ? 5.495 -64.469 75.464 1.00 90.69 492 LEU A C 1
ATOM 4060 O O . LEU A 1 492 ? 5.247 -64.521 74.262 1.00 90.69 492 LEU A O 1
ATOM 4064 N N . CYS A 1 493 ? 4.554 -64.219 76.374 1.00 89.62 493 CYS A N 1
ATOM 4065 C CA . CYS A 1 493 ? 3.167 -63.975 75.999 1.00 89.62 493 CYS A CA 1
ATOM 4066 C C . CYS A 1 493 ? 3.004 -62.663 75.208 1.00 89.62 493 CYS A C 1
ATOM 4068 O O . CYS A 1 493 ? 2.214 -62.614 74.264 1.00 89.62 493 CYS A O 1
ATOM 4070 N N . LYS A 1 494 ? 3.753 -61.606 75.559 1.00 88.94 494 LYS A N 1
ATOM 4071 C CA . LYS A 1 494 ? 3.727 -60.323 74.836 1.00 88.94 494 LYS A CA 1
ATOM 4072 C C . LYS A 1 494 ? 4.377 -60.437 73.448 1.00 88.94 494 LYS A C 1
ATOM 4074 O O . LYS A 1 494 ? 3.790 -59.952 72.489 1.00 88.94 494 LYS A O 1
ATOM 4079 N N . LEU A 1 495 ? 5.489 -61.164 73.311 1.00 87.94 495 LEU A N 1
ATOM 4080 C CA . LEU A 1 495 ? 6.103 -61.471 72.009 1.00 87.94 495 LEU A CA 1
ATOM 4081 C C . LEU A 1 495 ? 5.167 -62.281 71.100 1.00 87.94 495 LEU A C 1
ATOM 4083 O O . LEU A 1 495 ? 5.049 -61.991 69.912 1.00 87.94 495 LEU A O 1
ATOM 4087 N N . ALA A 1 496 ? 4.456 -63.264 71.656 1.00 90.50 496 ALA A N 1
ATOM 4088 C CA . ALA A 1 496 ? 3.503 -64.061 70.887 1.00 90.50 496 ALA A CA 1
ATOM 4089 C C . ALA A 1 496 ? 2.343 -63.212 70.366 1.00 90.50 496 ALA A C 1
ATOM 4091 O O . ALA A 1 496 ? 1.890 -63.397 69.236 1.00 90.50 496 ALA A O 1
ATOM 4092 N N . TYR A 1 497 ? 1.887 -62.266 71.186 1.00 91.81 497 TYR A N 1
ATOM 4093 C CA . TYR A 1 497 ? 0.908 -61.272 70.781 1.00 91.81 497 TYR A CA 1
ATOM 4094 C C . TYR A 1 497 ? 1.443 -60.356 69.674 1.00 91.81 497 TYR A C 1
ATOM 4096 O O . TYR A 1 497 ? 0.749 -60.159 68.685 1.00 91.81 497 TYR A O 1
ATOM 4104 N N . GLU A 1 498 ? 2.675 -59.858 69.772 1.00 88.19 498 GLU A N 1
ATOM 4105 C CA . GLU A 1 498 ? 3.284 -59.035 68.715 1.00 88.19 498 GLU A CA 1
ATOM 4106 C C . GLU A 1 498 ? 3.350 -59.780 67.376 1.00 88.19 498 GLU A C 1
ATOM 4108 O O . GLU A 1 498 ? 2.853 -59.266 66.375 1.00 88.19 498 GLU A O 1
ATOM 4113 N N . PHE A 1 499 ? 3.813 -61.034 67.369 1.00 88.31 499 PHE A N 1
ATOM 4114 C CA . PHE A 1 499 ? 3.815 -61.863 66.158 1.00 88.31 499 PHE A CA 1
ATOM 4115 C C . PHE A 1 499 ? 2.415 -62.101 65.579 1.00 88.31 499 PHE A C 1
ATOM 4117 O O . PHE A 1 499 ? 2.247 -62.206 64.362 1.00 88.31 499 PHE A O 1
ATOM 4124 N N . ALA A 1 500 ? 1.400 -62.208 66.437 1.00 88.75 500 ALA A N 1
ATOM 4125 C CA . ALA A 1 500 ? 0.018 -62.342 65.997 1.00 88.75 500 ALA A CA 1
ATOM 4126 C C . ALA A 1 500 ? -0.517 -61.056 65.359 1.00 88.75 500 ALA A C 1
ATOM 4128 O O . ALA A 1 500 ? -1.260 -61.131 64.384 1.00 88.75 500 ALA A O 1
ATOM 4129 N N . ILE A 1 501 ? -0.141 -59.896 65.899 1.00 87.44 501 ILE A N 1
ATOM 4130 C CA . ILE A 1 501 ? -0.559 -58.582 65.401 1.00 87.44 501 ILE A CA 1
ATOM 4131 C C . ILE A 1 501 ? 0.156 -58.209 64.100 1.00 87.44 501 ILE A C 1
ATOM 4133 O O . ILE A 1 501 ? -0.470 -57.631 63.215 1.00 87.44 501 ILE A O 1
ATOM 4137 N N . GLU A 1 502 ? 1.426 -58.586 63.937 1.00 84.00 502 GLU A N 1
ATOM 4138 C CA . GLU A 1 502 ? 2.166 -58.428 62.674 1.00 84.00 502 GLU A CA 1
ATOM 4139 C C . GLU A 1 502 ? 1.481 -59.155 61.502 1.00 84.00 502 GLU A C 1
ATOM 4141 O O . GLU A 1 502 ? 1.602 -58.733 60.357 1.00 84.00 502 GLU A O 1
ATOM 4146 N N . ASN A 1 503 ? 0.709 -60.213 61.784 1.00 83.81 503 ASN A N 1
ATOM 4147 C CA . ASN A 1 503 ? -0.062 -60.979 60.802 1.00 83.81 503 ASN A CA 1
ATOM 4148 C C . ASN A 1 503 ? -1.561 -61.042 61.153 1.00 83.81 503 ASN A C 1
ATOM 4150 O O . ASN A 1 503 ? -2.193 -62.093 61.023 1.00 83.81 503 ASN A O 1
ATOM 4154 N N . GLU A 1 504 ? -2.142 -59.922 61.601 1.00 82.88 504 GLU A N 1
ATOM 4155 C CA . GLU A 1 504 ? -3.509 -59.867 62.146 1.00 82.88 504 GLU A CA 1
ATOM 4156 C C . GLU A 1 504 ? -4.577 -60.441 61.191 1.00 82.88 504 GLU A C 1
ATOM 4158 O O . GLU A 1 504 ? -5.465 -61.174 61.626 1.00 82.88 504 GLU A O 1
ATOM 4163 N N . SER A 1 505 ? -4.463 -60.190 59.882 1.00 80.25 505 SER A N 1
ATOM 4164 C CA . SER A 1 505 ? -5.394 -60.701 58.860 1.00 80.25 505 SER A CA 1
ATOM 4165 C C . SER A 1 505 ? -5.385 -62.228 58.707 1.00 80.25 505 SER A C 1
ATOM 4167 O O . SER A 1 505 ? -6.362 -62.797 58.223 1.00 80.25 505 SER A O 1
ATOM 4169 N N . ASN A 1 506 ? -4.312 -62.890 59.149 1.00 83.94 506 ASN A N 1
ATOM 4170 C CA . ASN A 1 506 ? -4.106 -64.337 59.067 1.00 83.94 506 ASN A CA 1
ATOM 4171 C C . ASN A 1 506 ? -4.144 -65.020 60.444 1.00 83.94 506 ASN A C 1
ATOM 4173 O O . ASN A 1 506 ? -3.783 -66.197 60.558 1.00 83.94 506 ASN A O 1
ATOM 4177 N N . PHE A 1 507 ? -4.563 -64.308 61.496 1.00 90.06 507 PHE A N 1
ATOM 4178 C CA . PHE A 1 507 ? -4.666 -64.886 62.829 1.00 90.06 507 PHE A CA 1
ATOM 4179 C C . PHE A 1 507 ? -5.675 -66.041 62.845 1.00 90.06 507 PHE A C 1
ATOM 4181 O O . PHE A 1 507 ? -6.850 -65.869 62.516 1.00 90.06 507 PHE A O 1
ATOM 4188 N N . ARG A 1 508 ? -5.227 -67.227 63.269 1.00 88.50 508 ARG A N 1
ATOM 4189 C CA . ARG A 1 508 ? -6.082 -68.407 63.424 1.00 88.50 508 ARG A CA 1
ATOM 4190 C C . ARG A 1 508 ? -6.138 -68.829 64.884 1.00 88.50 508 ARG A C 1
ATOM 4192 O O . ARG A 1 508 ? -5.111 -69.038 65.519 1.00 88.50 508 ARG A O 1
ATOM 4199 N N . ASN A 1 509 ? -7.348 -68.970 65.415 1.00 92.00 509 ASN A N 1
ATOM 4200 C CA . ASN A 1 509 ? -7.563 -69.488 66.764 1.00 92.00 509 ASN A CA 1
ATOM 4201 C C . ASN A 1 509 ? -7.574 -71.025 66.751 1.00 92.00 509 ASN A C 1
ATOM 4203 O O . ASN A 1 509 ? -8.603 -71.650 67.004 1.00 92.00 509 ASN A O 1
ATOM 4207 N N . ASP A 1 510 ? -6.447 -71.616 66.370 1.00 94.00 510 ASP A N 1
ATOM 4208 C CA . ASP A 1 510 ? -6.220 -73.054 66.443 1.00 94.00 510 ASP A CA 1
ATOM 4209 C C . ASP A 1 510 ? -4.892 -73.343 67.147 1.00 94.00 510 ASP A C 1
ATOM 4211 O O . ASP A 1 510 ? -3.943 -72.557 67.081 1.00 94.00 510 ASP A O 1
ATOM 4215 N N . ASP A 1 511 ? -4.831 -74.481 67.835 1.00 92.12 511 ASP A N 1
ATOM 4216 C CA . ASP A 1 511 ? -3.701 -74.836 68.695 1.00 92.12 511 ASP A CA 1
ATOM 4217 C C . ASP A 1 511 ? -2.371 -74.914 67.931 1.00 92.12 511 ASP A C 1
ATOM 4219 O O . ASP A 1 511 ? -1.319 -74.615 68.494 1.00 92.12 511 ASP A O 1
ATOM 4223 N N . VAL A 1 512 ? -2.393 -75.290 66.644 1.00 92.94 512 VAL A N 1
ATOM 4224 C CA . VAL A 1 512 ? -1.178 -75.411 65.823 1.00 92.94 512 VAL A CA 1
ATOM 4225 C C . VAL A 1 512 ? -0.584 -74.029 65.571 1.00 92.94 512 VAL A C 1
ATOM 4227 O O . VAL A 1 512 ? 0.620 -73.826 65.753 1.00 92.94 512 VAL A O 1
ATOM 4230 N N . TYR A 1 513 ? -1.427 -73.070 65.187 1.00 91.75 513 TYR A N 1
ATOM 4231 C CA . TYR A 1 513 ? -1.015 -71.690 64.965 1.00 91.75 513 TYR A CA 1
ATOM 4232 C C . TYR A 1 513 ? -0.570 -71.010 66.264 1.00 91.75 513 TYR A C 1
ATOM 4234 O O . TYR A 1 513 ? 0.512 -70.422 66.307 1.00 91.75 513 TYR A O 1
ATOM 4242 N N . LEU A 1 514 ? -1.348 -71.140 67.343 1.00 94.06 514 LEU A N 1
ATOM 4243 C CA . LEU A 1 514 ? -1.017 -70.534 68.634 1.00 94.06 514 LEU A CA 1
ATOM 4244 C C . LEU A 1 514 ? 0.291 -71.094 69.204 1.00 94.06 514 LEU A C 1
ATOM 4246 O O . LEU A 1 514 ? 1.159 -70.319 69.605 1.00 94.06 514 LEU A O 1
ATOM 4250 N N . ASN A 1 515 ? 0.501 -72.414 69.152 1.00 92.38 515 ASN A N 1
ATOM 4251 C CA . ASN A 1 515 ? 1.779 -73.019 69.527 1.00 92.38 515 ASN A CA 1
ATOM 4252 C C . ASN A 1 515 ? 2.926 -72.479 68.663 1.00 92.38 515 ASN A C 1
ATOM 4254 O O . ASN A 1 515 ? 3.971 -72.134 69.205 1.00 92.38 515 ASN A O 1
ATOM 4258 N N . SER A 1 516 ? 2.742 -72.334 67.344 1.00 92.81 516 SER A N 1
ATOM 4259 C CA . SER A 1 516 ? 3.771 -71.749 66.471 1.00 92.81 516 SER A CA 1
ATOM 4260 C C . SER A 1 516 ? 4.193 -70.348 66.928 1.00 92.81 516 SER A C 1
ATOM 4262 O O . SER A 1 516 ? 5.391 -70.069 66.995 1.00 92.81 516 SER A O 1
ATOM 4264 N N . LEU A 1 517 ? 3.240 -69.490 67.311 1.00 91.44 517 LEU A N 1
ATOM 4265 C CA . LEU A 1 517 ? 3.533 -68.161 67.859 1.00 91.44 517 LEU A CA 1
ATOM 4266 C C . LEU A 1 517 ? 4.318 -68.242 69.175 1.00 91.44 517 LEU A C 1
ATOM 4268 O O . LEU A 1 517 ? 5.301 -67.516 69.349 1.00 91.44 517 LEU A O 1
ATOM 4272 N N . ILE A 1 518 ? 3.940 -69.149 70.084 1.00 94.12 518 ILE A N 1
ATOM 4273 C CA . ILE A 1 518 ? 4.668 -69.347 71.346 1.00 94.12 518 ILE A CA 1
ATOM 4274 C C . ILE A 1 518 ? 6.089 -69.864 71.084 1.00 94.12 518 ILE A C 1
ATOM 4276 O O . ILE A 1 518 ? 7.037 -69.338 71.660 1.00 94.12 518 ILE A O 1
ATOM 4280 N N . GLN A 1 519 ? 6.278 -70.829 70.178 1.00 90.19 519 GLN A N 1
ATOM 4281 C CA . GLN A 1 519 ? 7.609 -71.349 69.834 1.00 90.19 519 GLN A CA 1
ATOM 4282 C C . GLN A 1 519 ? 8.502 -70.270 69.220 1.00 90.19 519 GLN A C 1
ATOM 4284 O O . GLN A 1 519 ? 9.651 -70.122 69.630 1.00 90.19 519 GLN A O 1
ATOM 4289 N N . LYS A 1 520 ? 7.971 -69.464 68.291 1.00 88.19 520 LYS A N 1
ATOM 4290 C CA . LYS A 1 520 ? 8.690 -68.304 67.740 1.00 88.19 520 LYS A CA 1
ATOM 4291 C C . LYS A 1 520 ? 9.097 -67.323 68.840 1.00 88.19 520 LYS A C 1
ATOM 4293 O O . LYS A 1 520 ? 10.217 -66.821 68.831 1.00 88.19 520 LYS A O 1
ATOM 4298 N N . SER A 1 521 ? 8.217 -67.098 69.814 1.00 91.50 521 SER A N 1
ATOM 4299 C CA . SER A 1 521 ? 8.485 -66.235 70.972 1.00 91.50 521 SER A CA 1
ATOM 4300 C C . SER A 1 521 ? 9.585 -66.793 71.867 1.00 91.50 521 SER A C 1
ATOM 4302 O O . SER A 1 521 ? 10.460 -66.041 72.283 1.00 91.50 521 SER A O 1
ATOM 4304 N N . ILE A 1 522 ? 9.588 -68.108 72.108 1.00 88.56 522 ILE A N 1
ATOM 4305 C CA . ILE A 1 522 ? 10.645 -68.799 72.857 1.00 88.56 522 ILE A CA 1
ATOM 4306 C C . ILE A 1 522 ? 11.982 -68.644 72.139 1.00 88.56 522 ILE A C 1
ATOM 4308 O O . ILE A 1 522 ? 12.940 -68.207 72.763 1.00 88.56 522 ILE A O 1
ATOM 4312 N N . VAL A 1 523 ? 12.041 -68.921 70.832 1.00 83.00 523 VAL A N 1
ATOM 4313 C CA . VAL A 1 523 ? 13.269 -68.763 70.036 1.00 83.00 523 VAL A CA 1
ATOM 4314 C C . VAL A 1 523 ? 13.780 -67.321 70.102 1.00 83.00 523 VAL A C 1
ATOM 4316 O O . VAL A 1 523 ? 14.950 -67.109 70.414 1.00 83.00 523 VAL A O 1
ATOM 4319 N N . LYS A 1 524 ? 12.908 -66.328 69.879 1.00 81.88 524 LYS A N 1
ATOM 4320 C CA . LYS A 1 524 ? 13.278 -64.903 69.927 1.00 81.88 524 LYS A CA 1
ATOM 4321 C C . LYS A 1 524 ? 13.789 -64.490 71.312 1.00 81.88 524 LYS A C 1
ATOM 4323 O O . LYS A 1 524 ? 14.810 -63.817 71.401 1.00 81.88 524 LYS A O 1
ATOM 4328 N N . TYR A 1 525 ? 13.142 -64.949 72.383 1.00 87.88 525 TYR A N 1
ATOM 4329 C CA . TYR A 1 525 ? 13.588 -64.706 73.757 1.00 87.88 525 TYR A CA 1
ATOM 4330 C C . TYR A 1 525 ? 14.911 -65.410 74.086 1.00 87.88 525 TYR A C 1
ATOM 4332 O O . TYR A 1 525 ? 15.756 -64.848 74.768 1.00 87.88 525 TYR A O 1
ATOM 4340 N N . THR A 1 526 ? 15.125 -66.638 73.609 1.00 82.62 526 THR A N 1
ATOM 4341 C CA . THR A 1 526 ? 16.382 -67.369 73.829 1.00 82.62 526 THR A CA 1
ATOM 4342 C C . THR A 1 526 ? 17.558 -66.701 73.124 1.00 82.62 526 THR A C 1
ATOM 4344 O O . THR A 1 526 ? 18.644 -66.642 73.694 1.00 82.62 526 THR A O 1
ATOM 4347 N N . LEU A 1 527 ? 17.347 -66.190 71.908 1.00 73.31 527 LEU A N 1
ATOM 4348 C CA . LEU A 1 527 ? 18.374 -65.472 71.151 1.00 73.31 527 LEU A CA 1
ATOM 4349 C C . LEU A 1 527 ? 18.721 -64.116 71.777 1.00 73.31 527 LEU A C 1
ATOM 4351 O O . LEU A 1 527 ? 19.858 -63.671 71.656 1.00 73.31 527 LEU A O 1
ATOM 4355 N N . ASN A 1 528 ? 17.767 -63.475 72.457 1.00 82.12 528 ASN A N 1
ATOM 4356 C CA . ASN A 1 528 ? 18.001 -62.222 73.164 1.00 82.12 528 ASN A CA 1
ATOM 4357 C C . ASN A 1 528 ? 17.209 -62.171 74.491 1.00 82.12 528 ASN A C 1
ATOM 4359 O O . ASN A 1 528 ? 16.101 -61.629 74.542 1.00 82.12 528 ASN A O 1
ATOM 4363 N N . PRO A 1 529 ? 17.771 -62.737 75.579 1.00 78.44 529 PRO A N 1
ATOM 4364 C CA . PRO A 1 529 ? 17.118 -62.786 76.890 1.00 78.44 529 PRO A CA 1
ATOM 4365 C C . PRO A 1 529 ? 16.963 -61.407 77.540 1.00 78.44 529 PRO A C 1
ATOM 4367 O O . PRO A 1 529 ? 16.125 -61.238 78.426 1.00 78.44 529 PRO A O 1
ATOM 4370 N N . GLU A 1 530 ? 17.758 -60.429 77.093 1.00 75.31 530 GLU A N 1
ATOM 4371 C CA . GLU A 1 530 ? 17.667 -59.022 77.490 1.00 75.31 530 GLU A CA 1
ATOM 4372 C C . GLU A 1 530 ? 16.686 -58.226 76.619 1.00 75.31 530 GLU A C 1
ATOM 4374 O O . GLU A 1 530 ? 16.723 -56.998 76.638 1.00 75.31 530 GLU A O 1
ATOM 4379 N N . ILE A 1 531 ? 15.772 -58.888 75.888 1.00 75.44 531 ILE A N 1
ATOM 4380 C CA . ILE A 1 531 ? 14.577 -58.231 75.337 1.00 75.44 531 ILE A CA 1
ATOM 4381 C C . ILE A 1 531 ? 13.753 -57.680 76.513 1.00 75.44 531 ILE A C 1
ATOM 4383 O O . ILE A 1 531 ? 12.804 -58.277 77.024 1.00 75.44 531 ILE A O 1
ATOM 4387 N N . GLU A 1 532 ? 14.128 -56.487 76.960 1.00 58.62 532 GLU A N 1
ATOM 4388 C CA . GLU A 1 532 ? 13.196 -55.526 77.500 1.00 58.62 532 GLU A CA 1
ATOM 4389 C C . GLU A 1 532 ? 12.351 -55.097 76.312 1.00 58.62 532 GLU A C 1
ATOM 4391 O O . GLU A 1 532 ? 12.813 -54.419 75.398 1.00 58.62 532 GLU A O 1
ATOM 4396 N N . LEU A 1 533 ? 11.119 -55.602 76.273 1.00 50.94 533 LEU A N 1
ATOM 4397 C CA . LEU A 1 533 ? 10.135 -55.189 75.285 1.00 50.94 533 LEU A CA 1
ATOM 4398 C C . LEU A 1 533 ? 10.039 -53.670 75.347 1.00 50.94 533 LEU A C 1
ATOM 4400 O O . LEU A 1 533 ? 9.497 -53.145 76.320 1.00 50.94 533 LEU A O 1
ATOM 4404 N N . PHE A 1 534 ? 10.600 -53.004 74.336 1.00 42.91 534 PHE A N 1
ATOM 4405 C CA . PHE A 1 534 ? 10.587 -51.559 74.193 1.00 42.91 534 PHE A CA 1
ATOM 4406 C C . PHE A 1 534 ? 9.140 -51.079 74.351 1.00 42.91 534 PHE A C 1
ATOM 4408 O O . PHE A 1 534 ? 8.319 -51.217 73.443 1.00 42.91 534 PHE A O 1
ATOM 4415 N N . ASP A 1 535 ? 8.796 -50.523 75.512 1.00 42.12 535 ASP A N 1
ATOM 4416 C CA . ASP A 1 535 ? 7.641 -49.642 75.606 1.00 42.12 535 ASP A CA 1
ATOM 4417 C C . ASP A 1 535 ? 7.989 -48.460 74.723 1.00 42.12 535 ASP A C 1
ATOM 4419 O O . ASP A 1 535 ? 8.861 -47.685 75.106 1.00 42.12 535 ASP A O 1
ATOM 4423 N N . LYS A 1 536 ? 7.387 -48.433 73.519 1.00 45.81 536 LYS A N 1
ATOM 4424 C CA . LYS A 1 536 ? 7.502 -47.410 72.467 1.00 45.81 536 LYS A CA 1
ATOM 4425 C C . LYS A 1 536 ? 8.424 -46.271 72.889 1.00 45.81 536 LYS A C 1
ATOM 4427 O O . LYS A 1 536 ? 7.956 -45.216 73.319 1.00 45.81 536 LYS A O 1
ATOM 4432 N N . LYS A 1 537 ? 9.737 -46.494 72.797 1.00 43.44 537 LYS A N 1
ATOM 4433 C CA . LYS A 1 537 ? 10.666 -45.383 72.886 1.00 43.44 537 LYS A CA 1
ATOM 4434 C C . LYS A 1 537 ? 10.387 -44.616 71.609 1.00 43.44 537 LYS A C 1
ATOM 4436 O O . LYS A 1 537 ? 10.550 -45.176 70.526 1.00 43.44 537 LYS A O 1
ATOM 4441 N N . GLU A 1 538 ? 9.820 -43.421 71.742 1.00 42.28 538 GLU A N 1
ATOM 4442 C CA . GLU A 1 538 ? 9.705 -42.507 70.616 1.00 42.28 538 GLU A CA 1
ATOM 4443 C C . GLU A 1 538 ? 11.099 -42.431 70.009 1.00 42.28 538 GLU A C 1
ATOM 4445 O O . GLU A 1 538 ? 12.045 -42.007 70.679 1.00 42.28 538 GLU A O 1
ATOM 4450 N N . LEU A 1 539 ? 11.228 -42.971 68.793 1.00 47.69 539 LEU A N 1
ATOM 4451 C CA . LEU A 1 539 ? 12.444 -42.826 68.018 1.00 47.69 539 LEU A CA 1
ATOM 4452 C C . LEU A 1 539 ? 12.725 -41.332 68.002 1.00 47.69 539 LEU A C 1
ATOM 4454 O O . LEU A 1 539 ? 11.832 -40.522 67.722 1.00 47.69 539 LEU A O 1
ATOM 4458 N N . THR A 1 540 ? 13.939 -40.964 68.380 1.00 65.88 540 THR A N 1
ATOM 4459 C CA . THR A 1 540 ? 14.330 -39.567 68.284 1.00 65.88 540 THR A CA 1
ATOM 4460 C C . THR A 1 540 ? 14.174 -39.132 66.826 1.00 65.88 540 THR A C 1
ATOM 4462 O O . THR A 1 540 ? 14.286 -39.967 65.923 1.00 65.88 540 THR A O 1
ATOM 4465 N N . PRO A 1 541 ? 13.890 -37.849 66.555 1.00 58.06 541 PRO A N 1
ATOM 4466 C CA . PRO A 1 541 ? 13.777 -37.361 65.183 1.00 58.06 541 PRO A CA 1
ATOM 4467 C C . PRO A 1 541 ? 14.957 -37.788 64.296 1.00 58.06 541 PRO A C 1
ATOM 4469 O O . PRO A 1 541 ? 14.742 -38.118 63.136 1.00 58.06 541 PRO A O 1
ATOM 4472 N N . ASP A 1 542 ? 16.156 -37.895 64.873 1.00 55.44 542 ASP A N 1
ATOM 4473 C CA . ASP A 1 542 ? 17.372 -38.343 64.192 1.00 55.44 542 ASP A CA 1
ATOM 4474 C C . ASP A 1 542 ? 17.336 -39.843 63.837 1.00 55.44 542 ASP A C 1
ATOM 4476 O O . ASP A 1 542 ? 17.727 -40.230 62.738 1.00 55.44 542 ASP A O 1
ATOM 4480 N N . GLU A 1 543 ? 16.812 -40.700 64.721 1.00 51.69 543 GLU A N 1
ATOM 4481 C CA . GLU A 1 543 ? 16.607 -42.131 64.442 1.00 51.69 543 GLU A CA 1
ATOM 4482 C C . GLU A 1 543 ? 15.487 -42.347 63.408 1.00 51.69 543 GLU A C 1
ATOM 4484 O O . GLU A 1 543 ? 15.612 -43.202 62.532 1.00 51.69 543 GLU A O 1
ATOM 4489 N N . VAL A 1 544 ? 14.414 -41.544 63.452 1.00 49.34 544 VAL A N 1
ATOM 4490 C CA . VAL A 1 544 ? 13.351 -41.561 62.429 1.00 49.34 544 VAL A CA 1
ATOM 4491 C C . VAL A 1 544 ? 13.895 -41.105 61.081 1.00 49.34 544 VAL A C 1
ATOM 4493 O O . VAL A 1 544 ? 13.601 -41.725 60.059 1.00 49.34 544 VAL A O 1
ATOM 4496 N N . GLU A 1 545 ? 14.695 -40.042 61.058 1.00 56.47 545 GLU A N 1
ATOM 4497 C CA . GLU A 1 545 ? 15.318 -39.527 59.843 1.00 56.47 545 GLU A CA 1
ATOM 4498 C C . GLU A 1 545 ? 16.302 -40.543 59.254 1.00 56.47 545 GLU A C 1
ATOM 4500 O O . GLU A 1 545 ? 16.296 -40.757 58.041 1.00 56.47 545 GLU A O 1
ATOM 4505 N N . PHE A 1 546 ? 17.086 -41.217 60.099 1.00 59.91 546 PHE A N 1
ATOM 4506 C CA . PHE A 1 546 ? 17.990 -42.283 59.680 1.00 59.91 546 PHE A CA 1
ATOM 4507 C C . PHE A 1 546 ? 17.225 -43.446 59.038 1.00 59.91 546 PHE A C 1
ATOM 4509 O O . PHE A 1 546 ? 17.497 -43.784 57.888 1.00 59.91 546 PHE A O 1
ATOM 4516 N N . VAL A 1 547 ? 16.215 -43.995 59.723 1.00 52.62 547 VAL A N 1
ATOM 4517 C CA . VAL A 1 547 ? 15.393 -45.108 59.212 1.00 52.62 547 VAL A CA 1
ATOM 4518 C C . VAL A 1 547 ? 14.646 -44.711 57.935 1.00 52.62 547 VAL A C 1
ATOM 4520 O O . VAL A 1 547 ? 14.598 -45.478 56.977 1.00 52.62 547 VAL A O 1
ATOM 4523 N N . THR A 1 548 ? 14.121 -43.485 57.867 1.00 51.94 548 THR A N 1
ATOM 4524 C CA . THR A 1 548 ? 13.410 -42.984 56.679 1.00 51.94 548 THR A CA 1
ATOM 4525 C C . THR A 1 548 ? 14.354 -42.833 55.487 1.00 51.94 548 THR A C 1
ATOM 4527 O O . THR A 1 548 ? 14.011 -43.254 54.382 1.00 51.94 548 THR A O 1
ATOM 4530 N N . LYS A 1 549 ? 15.557 -42.276 55.688 1.00 59.66 549 LYS A N 1
ATOM 4531 C CA . LYS A 1 549 ? 16.573 -42.156 54.628 1.00 59.66 549 LYS A CA 1
ATOM 4532 C C . LYS A 1 549 ? 17.043 -43.521 54.146 1.00 59.66 549 LYS A C 1
ATOM 4534 O O . LYS A 1 549 ? 17.199 -43.713 52.945 1.00 59.66 549 LYS A O 1
ATOM 4539 N N . HIS A 1 550 ? 17.215 -44.457 55.071 1.00 54.50 550 HIS A N 1
ATOM 4540 C CA . HIS A 1 550 ? 17.628 -45.823 54.787 1.00 54.50 550 HIS A CA 1
ATOM 4541 C C . HIS A 1 550 ? 16.601 -46.566 53.921 1.00 54.50 550 HIS A C 1
ATOM 4543 O O . HIS A 1 550 ? 16.947 -47.054 52.847 1.00 54.50 550 HIS A O 1
ATOM 4549 N N . LEU A 1 551 ? 15.325 -46.544 54.323 1.00 50.91 551 LEU A N 1
ATOM 4550 C CA . LEU A 1 551 ? 14.221 -47.163 53.579 1.00 50.91 551 LEU A CA 1
ATOM 4551 C C . LEU A 1 551 ? 13.981 -46.486 52.222 1.00 50.91 551 LEU A C 1
ATOM 4553 O O . LEU A 1 551 ? 13.704 -47.160 51.234 1.00 50.91 551 LEU A O 1
ATOM 4557 N N . THR A 1 552 ? 14.129 -45.159 52.142 1.00 58.94 552 THR A N 1
ATOM 4558 C CA . THR A 1 552 ? 13.996 -44.420 50.872 1.00 58.94 552 THR A CA 1
ATOM 4559 C C . THR A 1 552 ? 15.080 -44.834 49.879 1.00 58.94 552 THR A C 1
ATOM 4561 O O . THR A 1 552 ? 14.780 -45.105 48.719 1.00 58.94 552 THR A O 1
ATOM 4564 N N . LEU A 1 553 ? 16.329 -44.957 50.339 1.00 56.94 553 LEU A N 1
ATOM 4565 C CA . LEU A 1 553 ? 17.443 -45.423 49.510 1.00 56.94 553 LEU A CA 1
ATOM 4566 C C . LEU A 1 553 ? 17.255 -46.872 49.050 1.00 56.94 553 LEU A C 1
ATOM 4568 O O . LEU A 1 553 ? 17.533 -47.165 47.890 1.00 56.94 553 LEU A O 1
ATOM 4572 N N . GLN A 1 554 ? 16.757 -47.761 49.917 1.00 56.31 554 GLN A N 1
ATOM 4573 C CA . GLN A 1 554 ? 16.430 -49.143 49.543 1.00 56.31 554 GLN A CA 1
ATOM 4574 C C . GLN A 1 554 ? 15.349 -49.187 48.451 1.00 56.31 554 GLN A C 1
ATOM 4576 O O . GLN A 1 554 ? 15.516 -49.869 47.439 1.00 56.31 554 GLN A O 1
ATOM 4581 N N . PHE A 1 555 ? 14.290 -48.386 48.599 1.00 54.72 555 PHE A N 1
ATOM 4582 C CA . PHE A 1 555 ? 13.176 -48.339 47.652 1.00 54.72 555 PHE A CA 1
ATOM 4583 C C . PHE A 1 555 ? 13.578 -47.753 46.288 1.00 54.72 555 PHE A C 1
ATOM 4585 O O . PHE A 1 555 ? 13.223 -48.293 45.240 1.00 54.72 555 PHE A O 1
ATOM 4592 N N . GLU A 1 556 ? 14.368 -46.676 46.278 1.00 61.75 556 GLU A N 1
ATOM 4593 C CA . GLU A 1 556 ? 14.882 -46.065 45.045 1.00 61.75 556 GLU A CA 1
ATOM 4594 C C . GLU A 1 556 ? 15.841 -46.998 44.296 1.00 61.75 556 GLU A C 1
ATOM 4596 O O . GLU A 1 556 ? 15.814 -47.064 43.064 1.00 61.75 556 GLU A O 1
ATOM 4601 N N . LEU A 1 557 ? 16.668 -47.752 45.028 1.00 58.25 557 LEU A N 1
ATOM 4602 C CA . LEU A 1 557 ? 17.586 -48.726 44.443 1.00 58.25 557 LEU A CA 1
ATOM 4603 C C . LEU A 1 557 ? 16.826 -49.887 43.790 1.00 58.25 557 LEU A C 1
ATOM 4605 O O . LEU A 1 557 ? 17.157 -50.297 42.675 1.00 58.25 557 LEU A O 1
ATOM 4609 N N . PHE A 1 558 ? 15.783 -50.374 44.464 1.00 58.22 558 PHE A N 1
ATOM 4610 C CA . PHE A 1 558 ? 14.925 -51.447 43.974 1.00 58.22 558 PHE A CA 1
ATOM 4611 C C . PHE A 1 558 ? 14.164 -51.032 42.705 1.00 58.22 558 PHE A C 1
ATOM 4613 O O . PHE A 1 558 ? 14.183 -51.749 41.702 1.00 58.22 558 PHE A O 1
ATOM 4620 N N . GLU A 1 559 ? 13.576 -49.833 42.690 1.00 62.84 559 GLU A N 1
ATOM 4621 C CA . GLU A 1 559 ? 12.875 -49.293 41.517 1.00 62.84 559 GLU A CA 1
ATOM 4622 C C . GLU A 1 559 ? 13.823 -49.008 40.339 1.00 62.84 559 GLU A C 1
ATOM 4624 O O . GLU A 1 559 ? 13.472 -49.257 39.182 1.00 62.84 559 GLU A O 1
ATOM 4629 N N . LEU A 1 560 ? 15.057 -48.557 40.591 1.00 64.38 560 LEU A N 1
ATOM 4630 C CA . LEU A 1 560 ? 16.061 -48.343 39.541 1.00 64.38 560 LEU A CA 1
ATOM 4631 C C . LEU A 1 560 ? 16.483 -49.657 38.864 1.00 64.38 560 LEU A C 1
ATOM 4633 O O . LEU A 1 560 ? 16.648 -49.708 37.644 1.00 64.38 560 LEU A O 1
ATOM 4637 N N . ILE A 1 561 ? 16.658 -50.719 39.652 1.00 60.44 561 ILE A N 1
ATOM 4638 C CA . ILE A 1 561 ? 17.028 -52.045 39.150 1.00 60.44 561 ILE A CA 1
ATOM 4639 C C . ILE A 1 561 ? 15.858 -52.658 38.366 1.00 60.44 561 ILE A C 1
ATOM 4641 O O . ILE A 1 561 ? 16.062 -53.177 37.268 1.00 60.44 561 ILE A O 1
ATOM 4645 N N . LYS A 1 562 ? 14.630 -52.531 38.880 1.00 59.94 562 LYS A N 1
ATOM 4646 C CA . LYS A 1 562 ? 13.408 -53.071 38.268 1.00 59.94 562 LYS A CA 1
ATOM 4647 C C . LYS A 1 562 ? 12.992 -52.346 36.985 1.00 59.94 562 LYS A C 1
ATOM 4649 O O . LYS A 1 562 ? 12.509 -52.979 36.054 1.00 59.94 562 LYS A O 1
ATOM 4654 N N . SER A 1 563 ? 13.181 -51.029 36.917 1.00 64.81 563 SER A N 1
ATOM 4655 C CA . SER A 1 563 ? 12.813 -50.211 35.748 1.00 64.81 563 SER A CA 1
ATOM 4656 C C . SER A 1 563 ? 13.789 -50.329 34.572 1.00 64.81 563 SER A C 1
ATOM 4658 O O . SER A 1 563 ? 13.510 -49.817 33.484 1.00 64.81 563 SER A O 1
ATOM 4660 N N . ASN A 1 564 ? 14.922 -51.013 34.754 1.00 69.81 564 ASN A N 1
ATOM 4661 C CA . ASN A 1 564 ? 15.894 -51.261 33.701 1.00 69.81 564 ASN A CA 1
ATOM 4662 C C . ASN A 1 564 ? 15.960 -52.755 33.367 1.00 69.81 564 ASN A C 1
ATOM 4664 O O . ASN A 1 564 ? 16.755 -53.503 33.934 1.00 69.81 564 ASN A O 1
ATOM 4668 N N . ASP A 1 565 ? 15.168 -53.165 32.373 1.00 65.12 565 ASP A N 1
ATOM 4669 C CA . ASP A 1 565 ? 15.042 -54.559 31.921 1.00 65.12 565 ASP A CA 1
ATOM 4670 C C . ASP A 1 565 ? 16.385 -55.239 31.615 1.00 65.12 565 ASP A C 1
ATOM 4672 O O . ASP A 1 565 ? 16.513 -56.457 31.735 1.00 65.12 565 ASP A O 1
ATOM 4676 N N . THR A 1 566 ? 17.405 -54.478 31.211 1.00 68.81 566 THR A N 1
ATOM 4677 C CA . THR A 1 566 ? 18.727 -55.043 30.901 1.00 68.81 566 THR A CA 1
ATOM 4678 C C . THR A 1 566 ? 19.490 -55.367 32.180 1.00 68.81 566 THR A C 1
ATOM 4680 O O . THR A 1 566 ? 20.038 -56.458 32.300 1.00 68.81 566 THR A O 1
ATOM 4683 N N . LEU A 1 567 ? 19.481 -54.450 33.151 1.00 59.25 567 LEU A N 1
ATOM 4684 C CA . LEU A 1 567 ? 20.080 -54.659 34.470 1.00 59.25 567 LEU A CA 1
ATOM 4685 C C . LEU A 1 567 ? 19.363 -55.777 35.226 1.00 59.25 567 LEU A C 1
ATOM 4687 O O . LEU A 1 567 ? 20.030 -56.686 35.708 1.00 59.25 567 LEU A O 1
ATOM 4691 N N . TRP A 1 568 ? 18.028 -55.766 35.244 1.00 67.19 568 TRP A N 1
ATOM 4692 C CA . TRP A 1 568 ? 17.221 -56.802 35.888 1.00 67.19 568 TRP A CA 1
ATOM 4693 C C . TRP A 1 568 ? 17.522 -58.203 35.343 1.00 67.19 568 TRP A C 1
ATOM 4695 O O . TRP A 1 568 ? 17.783 -59.134 36.102 1.00 67.19 568 TRP A O 1
ATOM 4705 N N . ASN A 1 569 ? 17.579 -58.356 34.016 1.00 67.88 569 ASN A N 1
ATOM 4706 C CA . ASN A 1 569 ? 17.888 -59.648 33.403 1.00 67.88 569 ASN A CA 1
ATOM 4707 C C . ASN A 1 569 ? 19.335 -60.114 33.624 1.00 67.88 569 ASN A C 1
ATOM 4709 O O . ASN A 1 569 ? 19.590 -61.308 33.498 1.00 67.88 569 ASN A O 1
ATOM 4713 N N . MET A 1 570 ? 20.268 -59.208 33.937 1.00 60.16 570 MET A N 1
ATOM 4714 C CA . MET A 1 570 ? 21.659 -59.559 34.247 1.00 60.16 570 MET A CA 1
ATOM 4715 C C . MET A 1 570 ? 21.849 -60.055 35.682 1.00 60.16 570 MET A C 1
ATOM 4717 O O . MET A 1 570 ? 22.777 -60.818 35.926 1.00 60.16 570 MET A O 1
ATOM 4721 N N . VAL A 1 571 ? 21.013 -59.608 36.621 1.00 63.81 571 VAL A N 1
ATOM 4722 C CA . VAL A 1 571 ? 21.218 -59.851 38.060 1.00 63.81 571 VAL A CA 1
ATOM 4723 C C . VAL A 1 571 ? 20.290 -60.897 38.651 1.00 63.81 571 VAL A C 1
ATOM 4725 O O . VAL A 1 571 ? 20.613 -61.459 39.692 1.00 63.81 571 VAL A O 1
ATOM 4728 N N . LYS A 1 572 ? 19.162 -61.183 37.989 1.00 64.38 572 LYS A N 1
ATOM 4729 C CA . LYS A 1 572 ? 18.119 -62.047 38.555 1.00 64.38 572 LYS A CA 1
ATOM 4730 C C . LYS A 1 572 ? 18.578 -63.478 38.892 1.00 64.38 572 LYS A C 1
ATOM 4732 O O . LYS A 1 572 ? 18.019 -64.100 39.787 1.00 64.38 572 LYS A O 1
ATOM 4737 N N . ASP A 1 573 ? 19.614 -63.969 38.207 1.00 63.75 573 ASP A N 1
ATOM 4738 C CA . ASP A 1 573 ? 20.115 -65.345 38.333 1.00 63.75 573 ASP A CA 1
ATOM 4739 C C . ASP A 1 573 ? 21.556 -65.423 38.903 1.00 63.75 573 ASP A C 1
ATOM 4741 O O . ASP A 1 573 ? 22.152 -66.501 38.914 1.00 63.75 573 ASP A O 1
ATOM 4745 N N . ASP A 1 574 ? 22.148 -64.304 39.356 1.00 73.06 574 ASP A N 1
ATOM 4746 C CA . ASP A 1 574 ? 23.533 -64.246 39.864 1.00 73.06 574 ASP A CA 1
ATOM 4747 C C . ASP A 1 574 ? 23.680 -63.258 41.041 1.00 73.06 574 ASP A C 1
ATOM 4749 O O . ASP A 1 574 ? 23.923 -62.059 40.869 1.00 73.06 574 ASP A O 1
ATOM 4753 N N . GLU A 1 575 ? 23.568 -63.798 42.258 1.00 59.22 575 GLU A N 1
ATOM 4754 C CA . GLU A 1 575 ? 23.642 -63.083 43.541 1.00 59.22 575 GLU A CA 1
ATOM 4755 C C . GLU A 1 575 ? 24.962 -62.314 43.730 1.00 59.22 575 GLU A C 1
ATOM 4757 O O . GLU A 1 575 ? 24.986 -61.207 44.272 1.00 59.22 575 GLU A O 1
ATOM 4762 N N . VAL A 1 576 ? 26.077 -62.859 43.233 1.00 69.62 576 VAL A N 1
ATOM 4763 C CA . VAL A 1 576 ? 27.392 -62.208 43.330 1.00 69.62 576 VAL A CA 1
ATOM 4764 C C . VAL A 1 576 ? 27.433 -60.980 42.422 1.00 69.62 576 VAL A C 1
ATOM 4766 O O . VAL A 1 576 ? 27.970 -59.934 42.800 1.00 69.62 576 VAL A O 1
ATOM 4769 N N . THR A 1 577 ? 26.838 -61.071 41.234 1.00 64.50 577 THR A N 1
ATOM 4770 C CA . THR A 1 577 ? 26.723 -59.943 40.304 1.00 64.50 577 THR A CA 1
ATOM 4771 C C . THR A 1 577 ? 25.738 -58.884 40.818 1.00 64.50 577 THR A C 1
ATOM 4773 O O . THR A 1 577 ? 26.048 -57.692 40.731 1.00 64.50 577 THR A O 1
ATOM 4776 N N . LEU A 1 578 ? 24.623 -59.286 41.442 1.00 63.12 578 LEU A N 1
ATOM 4777 C CA . LEU A 1 578 ? 23.679 -58.376 42.105 1.00 63.12 578 LEU A CA 1
ATOM 4778 C C . LEU A 1 578 ? 24.355 -57.586 43.239 1.00 63.12 578 LEU A C 1
ATOM 4780 O O . LEU A 1 578 ? 24.292 -56.355 43.255 1.00 63.12 578 LEU A O 1
ATOM 4784 N N . ASN A 1 579 ? 25.095 -58.270 44.115 1.00 60.72 579 ASN A N 1
ATOM 4785 C CA . ASN A 1 579 ? 25.834 -57.644 45.215 1.00 60.72 579 ASN A CA 1
ATOM 4786 C C . ASN A 1 579 ? 26.868 -56.626 44.730 1.00 60.72 579 ASN A C 1
ATOM 4788 O O . ASN A 1 579 ? 26.953 -55.511 45.246 1.00 60.72 579 ASN A O 1
ATOM 4792 N N . ASN A 1 580 ? 27.625 -56.965 43.686 1.00 64.88 580 ASN A N 1
ATOM 4793 C CA . ASN A 1 580 ? 28.612 -56.048 43.120 1.00 64.88 580 ASN A CA 1
ATOM 4794 C C . ASN A 1 580 ? 27.969 -54.808 42.476 1.00 64.88 580 ASN A C 1
ATOM 4796 O O . ASN A 1 580 ? 28.553 -53.724 42.525 1.00 64.88 580 ASN A O 1
ATOM 4800 N N . ILE A 1 581 ? 26.772 -54.940 41.897 1.00 61.47 581 ILE A N 1
ATOM 4801 C CA . ILE A 1 581 ? 26.024 -53.824 41.304 1.00 61.47 581 ILE A CA 1
ATOM 4802 C C . ILE A 1 581 ? 25.428 -52.917 42.385 1.00 61.47 581 ILE A C 1
ATOM 4804 O O . ILE A 1 581 ? 25.559 -51.698 42.275 1.00 61.47 581 ILE A O 1
ATOM 4808 N N . ILE A 1 582 ? 24.863 -53.483 43.455 1.00 61.28 582 ILE A N 1
ATOM 4809 C CA . ILE A 1 582 ? 24.372 -52.728 44.619 1.00 61.28 582 ILE A CA 1
ATOM 4810 C C . ILE A 1 582 ? 25.521 -51.921 45.238 1.00 61.28 582 ILE A C 1
ATOM 4812 O O . ILE A 1 582 ? 25.429 -50.697 45.353 1.00 61.28 582 ILE A O 1
ATOM 4816 N N . LEU A 1 583 ? 26.656 -52.569 45.519 1.00 59.22 583 LEU A N 1
ATOM 4817 C CA . LEU A 1 583 ? 27.851 -51.907 46.053 1.00 59.22 583 LEU A CA 1
ATOM 4818 C C . LEU A 1 583 ? 28.401 -50.833 45.103 1.00 59.22 583 LEU A C 1
ATOM 4820 O O . LEU A 1 583 ? 28.840 -49.771 45.548 1.00 59.22 583 LEU A O 1
ATOM 4824 N N . TYR A 1 584 ? 28.362 -51.069 43.788 1.00 63.47 584 TYR A N 1
ATOM 4825 C CA . TYR A 1 584 ? 28.772 -50.082 42.790 1.00 63.47 584 TYR A CA 1
ATOM 4826 C C . TYR A 1 584 ? 27.861 -48.845 42.788 1.00 63.47 584 TYR A C 1
ATOM 4828 O O . TYR A 1 584 ? 28.368 -47.724 42.721 1.00 63.47 584 TYR A O 1
ATOM 4836 N N . ILE A 1 585 ? 26.540 -49.019 42.892 1.00 59.94 585 ILE A N 1
ATOM 4837 C CA . ILE A 1 585 ? 25.573 -47.911 42.911 1.00 59.94 585 ILE A CA 1
ATOM 4838 C C . ILE A 1 585 ? 25.671 -47.120 44.223 1.00 59.94 585 ILE A C 1
ATOM 4840 O O . ILE A 1 585 ? 25.712 -45.888 44.177 1.00 59.94 585 ILE A O 1
ATOM 4844 N N . ILE A 1 586 ? 25.813 -47.802 45.365 1.00 59.62 586 ILE A N 1
ATOM 4845 C CA . ILE A 1 586 ? 26.113 -47.187 46.671 1.00 59.62 586 ILE A CA 1
ATOM 4846 C C . ILE A 1 586 ? 27.378 -46.323 46.558 1.00 59.62 586 ILE A C 1
ATOM 4848 O O . ILE A 1 586 ? 27.386 -45.153 46.928 1.00 59.62 586 ILE A O 1
ATOM 4852 N N . LYS A 1 587 ? 28.440 -46.852 45.940 1.00 59.41 587 LYS A N 1
ATOM 4853 C CA . LYS A 1 587 ? 29.718 -46.142 45.766 1.00 59.41 587 LYS A CA 1
ATOM 4854 C C . LYS A 1 587 ? 29.647 -44.961 44.789 1.00 59.41 587 LYS A C 1
ATOM 4856 O O . LYS A 1 587 ? 30.464 -44.044 44.882 1.00 59.41 587 LYS A O 1
ATOM 4861 N N . LYS A 1 588 ? 28.713 -44.986 43.832 1.00 55.50 588 LYS A N 1
ATOM 4862 C CA . LYS A 1 588 ? 28.528 -43.930 42.824 1.00 55.50 588 LYS A CA 1
ATOM 4863 C C . LYS A 1 588 ? 27.700 -42.753 43.355 1.00 55.50 588 LYS A C 1
ATOM 4865 O O . LYS A 1 588 ? 27.927 -41.629 42.919 1.00 55.50 588 LYS A O 1
ATOM 4870 N N . ASN A 1 589 ? 26.816 -42.989 44.326 1.00 58.59 589 ASN A N 1
ATOM 4871 C CA . ASN A 1 589 ? 26.050 -41.963 45.048 1.00 58.59 589 ASN A CA 1
ATOM 4872 C C . ASN A 1 589 ? 26.819 -41.435 46.272 1.00 58.59 589 ASN A C 1
ATOM 4874 O O . ASN A 1 589 ? 26.300 -41.340 47.383 1.00 58.59 589 ASN A O 1
ATOM 4878 N N . LYS A 1 590 ? 28.095 -41.118 46.042 1.00 51.47 590 LYS A N 1
ATOM 4879 C CA . LYS A 1 590 ? 29.106 -40.847 47.068 1.00 51.47 590 LYS A CA 1
ATOM 4880 C C . LYS A 1 590 ? 28.725 -39.700 48.016 1.00 51.47 590 LYS A C 1
ATOM 4882 O O . LYS A 1 590 ? 28.972 -39.786 49.212 1.00 51.47 590 LYS A O 1
ATOM 4887 N N . ASP A 1 591 ? 28.024 -38.692 47.502 1.00 51.31 591 ASP A N 1
ATOM 4888 C CA . ASP A 1 591 ? 27.697 -37.471 48.248 1.00 51.31 591 ASP A CA 1
ATOM 4889 C C . ASP A 1 591 ? 26.629 -37.669 49.351 1.00 51.31 591 ASP A C 1
ATOM 4891 O O . ASP A 1 591 ? 26.494 -36.813 50.221 1.00 51.31 591 ASP A O 1
ATOM 4895 N N . ASN A 1 592 ? 25.903 -38.799 49.364 1.00 54.75 592 ASN A N 1
ATOM 4896 C CA . ASN A 1 592 ? 24.846 -39.088 50.351 1.00 54.75 592 ASN A CA 1
ATOM 4897 C C . ASN A 1 592 ? 25.226 -40.156 51.397 1.00 54.75 592 ASN A C 1
ATOM 4899 O O . ASN A 1 592 ? 24.433 -40.428 52.296 1.00 54.75 592 ASN A O 1
ATOM 4903 N N . ILE A 1 593 ? 26.399 -40.793 51.277 1.00 56.47 593 ILE A N 1
ATOM 4904 C CA . ILE A 1 593 ? 26.707 -42.066 51.967 1.00 56.47 593 ILE A CA 1
ATOM 4905 C C . ILE A 1 593 ? 28.016 -42.011 52.781 1.00 56.47 593 ILE A C 1
ATOM 4907 O O . ILE A 1 593 ? 28.289 -42.909 53.576 1.00 56.47 593 ILE A O 1
ATOM 4911 N N . ASP A 1 594 ? 28.803 -40.936 52.671 1.00 55.84 594 ASP A N 1
ATOM 4912 C CA . ASP A 1 594 ? 30.119 -40.808 53.329 1.00 55.84 594 ASP A CA 1
ATOM 4913 C C . ASP A 1 594 ? 30.082 -40.864 54.877 1.00 55.84 594 ASP A C 1
ATOM 4915 O O . ASP A 1 594 ? 31.124 -41.040 55.505 1.00 55.84 594 ASP A O 1
ATOM 4919 N N . ASN A 1 595 ? 28.899 -40.785 55.499 1.00 59.94 595 ASN A N 1
ATOM 4920 C CA . ASN A 1 595 ? 28.719 -40.897 56.953 1.00 59.94 595 ASN A CA 1
ATOM 4921 C C . ASN A 1 595 ? 28.324 -42.304 57.445 1.00 59.94 595 ASN A C 1
ATOM 4923 O O . ASN A 1 595 ? 28.204 -42.491 58.653 1.00 59.94 595 ASN A O 1
ATOM 4927 N N . LEU A 1 596 ? 28.100 -43.277 56.553 1.00 59.28 596 LEU A N 1
ATOM 4928 C CA . LEU A 1 596 ? 27.749 -44.646 56.948 1.00 59.28 596 LEU A CA 1
ATOM 4929 C C . LEU A 1 596 ? 29.004 -45.464 57.262 1.00 59.28 596 LEU A C 1
ATOM 4931 O O . LEU A 1 596 ? 29.983 -45.443 56.499 1.00 59.28 596 LEU A O 1
ATOM 4935 N N . THR A 1 597 ? 28.966 -46.212 58.366 1.00 73.69 597 THR A N 1
ATOM 4936 C CA . THR A 1 597 ? 30.034 -47.161 58.695 1.00 73.69 597 THR A CA 1
ATOM 4937 C C . THR A 1 597 ? 30.026 -48.326 57.703 1.00 73.69 597 THR A C 1
ATOM 4939 O O . THR A 1 597 ? 29.050 -48.548 56.986 1.00 73.69 597 THR A O 1
ATOM 4942 N N . ASP A 1 598 ? 31.130 -49.067 57.603 1.00 66.50 598 ASP A N 1
ATOM 4943 C CA . ASP A 1 598 ? 31.171 -50.234 56.713 1.00 66.50 598 ASP A CA 1
ATOM 4944 C C . ASP A 1 598 ? 30.222 -51.350 57.195 1.00 66.50 598 ASP A C 1
ATOM 4946 O O . ASP A 1 598 ? 29.653 -52.055 56.371 1.00 66.50 598 ASP A O 1
ATOM 4950 N N . GLU A 1 599 ? 29.946 -51.415 58.502 1.00 66.81 599 GLU A N 1
ATOM 4951 C CA . GLU A 1 599 ? 28.929 -52.297 59.090 1.00 66.81 599 GLU A CA 1
ATOM 4952 C C . GLU A 1 599 ? 27.503 -51.892 58.672 1.00 66.81 599 GLU A C 1
ATOM 4954 O O . GLU A 1 599 ? 26.710 -52.750 58.293 1.00 66.81 599 GLU A O 1
ATOM 4959 N N . ASP A 1 600 ? 27.189 -50.590 58.633 1.00 60.09 600 ASP A N 1
ATOM 4960 C CA . ASP A 1 600 ? 25.891 -50.100 58.139 1.00 60.09 600 ASP A CA 1
ATOM 4961 C C . ASP A 1 600 ? 25.684 -50.434 56.657 1.00 60.09 600 ASP A C 1
ATOM 4963 O O . ASP A 1 600 ? 24.580 -50.779 56.236 1.00 60.09 600 ASP A O 1
ATOM 4967 N N . LYS A 1 601 ? 26.752 -50.354 55.854 1.00 60.16 601 LYS A N 1
ATOM 4968 C CA . LYS A 1 601 ? 26.708 -50.699 54.426 1.00 60.16 601 LYS A CA 1
ATOM 4969 C C . LYS A 1 601 ? 26.509 -52.198 54.220 1.00 60.16 601 LYS A C 1
ATOM 4971 O O . LYS A 1 601 ? 25.739 -52.577 53.342 1.00 60.16 601 LYS A O 1
ATOM 4976 N N . ASP A 1 602 ? 27.166 -53.034 55.020 1.00 63.38 602 ASP A N 1
ATOM 4977 C CA . ASP A 1 602 ? 27.004 -54.487 54.948 1.00 63.38 602 ASP A CA 1
ATOM 4978 C C . ASP A 1 602 ? 25.594 -54.914 55.388 1.00 63.38 602 ASP A C 1
ATOM 4980 O O . ASP A 1 602 ? 24.969 -55.732 54.712 1.00 63.38 602 ASP A O 1
ATOM 4984 N N . ASN A 1 603 ? 25.040 -54.295 56.436 1.00 62.75 603 ASN A N 1
ATOM 4985 C CA . ASN A 1 603 ? 23.662 -54.539 56.875 1.00 62.75 603 ASN A CA 1
ATOM 4986 C C . ASN A 1 603 ? 22.634 -54.114 55.810 1.00 62.75 603 ASN A C 1
ATOM 4988 O O . ASN A 1 603 ? 21.718 -54.877 55.515 1.00 62.75 603 ASN A O 1
ATOM 4992 N N . MET A 1 604 ? 22.836 -52.971 55.138 1.00 58.34 604 MET A N 1
ATOM 4993 C CA . MET A 1 604 ? 21.989 -52.551 54.006 1.00 58.34 604 MET A CA 1
ATOM 4994 C C . MET A 1 604 ? 21.948 -53.580 52.880 1.00 58.34 604 MET A C 1
ATOM 4996 O O . MET A 1 604 ? 20.894 -53.813 52.290 1.00 58.34 604 MET A O 1
ATOM 5000 N N . VAL A 1 605 ? 23.102 -54.164 52.554 1.00 56.66 605 VAL A N 1
ATOM 5001 C CA . VAL A 1 605 ? 23.205 -55.181 51.505 1.00 56.66 605 VAL A CA 1
ATOM 5002 C C . VAL A 1 605 ? 22.464 -56.449 51.926 1.00 56.66 605 VAL A C 1
ATOM 5004 O O . VAL A 1 605 ? 21.725 -57.008 51.118 1.00 56.66 605 VAL A O 1
ATOM 5007 N N . GLN A 1 606 ? 22.601 -56.873 53.185 1.00 59.50 606 GLN A N 1
ATOM 5008 C CA . GLN A 1 606 ? 21.889 -58.041 53.711 1.00 59.50 606 GLN A CA 1
ATOM 5009 C C . GLN A 1 606 ? 20.368 -57.841 53.740 1.00 59.50 606 GLN A C 1
ATOM 5011 O O . GLN A 1 606 ? 19.637 -58.745 53.345 1.00 59.50 606 GLN A O 1
ATOM 5016 N N . ASP A 1 607 ? 19.886 -56.659 54.124 1.00 57.72 607 ASP A N 1
ATOM 5017 C CA . ASP A 1 607 ? 18.448 -56.371 54.191 1.00 57.72 607 ASP A CA 1
ATOM 5018 C C . ASP A 1 607 ? 17.797 -56.353 52.797 1.00 57.72 607 ASP A C 1
ATOM 5020 O O . ASP A 1 607 ? 16.732 -56.941 52.600 1.00 57.72 607 ASP A O 1
ATOM 5024 N N . VAL A 1 608 ? 18.476 -55.782 51.793 1.00 54.56 608 VAL A N 1
ATOM 5025 C CA . VAL A 1 608 ? 18.009 -55.803 50.393 1.00 54.56 608 VAL A CA 1
ATOM 5026 C C . VAL A 1 608 ? 18.032 -57.224 49.816 1.00 54.56 608 VAL A C 1
ATOM 5028 O O . VAL A 1 608 ? 17.125 -57.601 49.074 1.00 54.56 608 VAL A O 1
ATOM 5031 N N . LEU A 1 609 ? 19.032 -58.040 50.168 1.00 50.44 609 LEU A N 1
ATOM 5032 C CA . LEU A 1 609 ? 19.075 -59.456 49.782 1.00 50.44 609 LEU A CA 1
ATOM 5033 C C . LEU A 1 609 ? 17.950 -60.268 50.441 1.00 50.44 609 LEU A C 1
ATOM 5035 O O . LEU A 1 609 ? 17.369 -61.138 49.797 1.00 50.44 609 LEU A O 1
ATOM 5039 N N . MET A 1 610 ? 17.611 -59.986 51.700 1.00 52.12 610 MET A N 1
ATOM 5040 C CA . MET A 1 610 ? 16.520 -60.658 52.414 1.00 52.12 610 MET A CA 1
ATOM 5041 C C . MET A 1 610 ? 15.143 -60.313 51.833 1.00 52.12 610 MET A C 1
ATOM 5043 O O . MET A 1 610 ? 14.296 -61.199 51.710 1.00 52.12 610 MET A O 1
ATOM 5047 N N . GLU A 1 611 ? 14.916 -59.065 51.415 1.00 51.84 611 GLU A N 1
ATOM 5048 C CA . GLU A 1 611 ? 13.723 -58.695 50.640 1.00 51.84 611 GLU A CA 1
ATOM 5049 C C . GLU A 1 611 ? 13.719 -59.360 49.254 1.00 51.84 611 GLU A C 1
ATOM 5051 O O . GLU A 1 611 ? 12.691 -59.872 48.823 1.00 51.84 611 GLU A O 1
ATOM 5056 N N . TYR A 1 612 ? 14.871 -59.452 48.581 1.00 46.56 612 TYR A N 1
ATOM 5057 C CA . TYR A 1 612 ? 14.997 -60.128 47.284 1.00 46.56 612 TYR A CA 1
ATOM 5058 C C . TYR A 1 612 ? 14.673 -61.631 47.359 1.00 46.56 612 TYR A C 1
ATOM 5060 O O . TYR A 1 612 ? 13.992 -62.162 46.487 1.00 46.56 612 TYR A O 1
ATOM 5068 N N . LEU A 1 613 ? 15.118 -62.314 48.419 1.00 46.62 613 LEU A N 1
ATOM 5069 C CA . LEU A 1 613 ? 14.906 -63.752 48.628 1.00 46.62 613 LEU A CA 1
ATOM 5070 C C . LEU A 1 613 ? 13.509 -64.112 49.164 1.00 46.62 613 LEU A C 1
ATOM 5072 O O . LEU A 1 613 ? 13.162 -65.292 49.197 1.00 46.62 613 LEU A O 1
ATOM 5076 N N . THR A 1 614 ? 12.720 -63.133 49.617 1.00 45.88 614 THR A N 1
ATOM 5077 C CA . THR A 1 614 ? 11.354 -63.354 50.132 1.00 45.88 614 THR A CA 1
ATOM 5078 C C . THR A 1 614 ? 10.257 -63.032 49.116 1.00 45.88 614 THR A C 1
ATOM 5080 O O . THR A 1 614 ? 9.096 -63.363 49.357 1.00 45.88 614 THR A O 1
ATOM 5083 N N . VAL A 1 615 ? 10.611 -62.441 47.969 1.00 44.62 615 VAL A N 1
ATOM 5084 C CA . VAL A 1 615 ? 9.714 -62.229 46.824 1.00 44.62 615 VAL A CA 1
ATOM 5085 C C . VAL A 1 615 ? 9.818 -63.428 45.874 1.00 44.62 615 VAL A C 1
ATOM 5087 O O . VAL A 1 615 ? 10.348 -63.321 44.772 1.00 44.62 615 VAL A O 1
ATOM 5090 N N . ASP A 1 616 ? 9.308 -64.573 46.335 1.00 34.44 616 ASP A N 1
ATOM 5091 C CA . ASP A 1 616 ? 8.892 -65.721 45.511 1.00 34.44 616 ASP A CA 1
ATOM 5092 C C . ASP A 1 616 ? 7.679 -66.424 46.151 1.00 34.44 616 ASP A C 1
ATOM 5094 O O . ASP A 1 616 ? 7.762 -66.815 47.344 1.00 34.44 616 ASP A O 1
#

Sequence (616 aa):
MNKEYDVRNDEYYQLFISDSLRNETTAEKYFDILTKFCEATNKTLGEIIADCTDEQNIVTKEKLPPDENGNERIREIRFDVNNKDSKINKYLNQFVDYCRQRNNKNVTINGQRSLIIAFLREFGVLIPKIKKLEDDSDDWYLLTKEDYNYLLQDMSLVHISLANFLTSTGMRIGDALSLSISDFMKATEEYHDFVDVEDFIDNAPEDMIGQWVFEPHKTERHGVKCITFNSTHSSNLILQYLRHIKNQYLPNKNKKRNEDSKLKISKKWALFGSRREEYVNPMKPTSVATQWGEKNKKFHLWKENQIKQQIADGKISEEDFTDELLKIPRFHPHTCRKYFISTVAKNCGDIRVCALLEGHSDGLPNDKSYVKKKVKEIKEIYINNIHDALSLDNVETKIVTNKETEELNKKVSEADKKIEALTNQNAEKDKKIEELTKLINQTQEQVDNLSFNRNRSNIQKIIFEYFDNNYKENILNQEEDVSIGRKKCSILCKLAYEFAIENESNFRNDDVYLNSLIQKSIVKYTLNPEIELFDKKELTPDEVEFVTKHLTLQFELFELIKSNDTLWNMVKDDEVTLNNIILYIIKKNKDNIDNLTDEDKDNMVQDVLMEYLTVD

Radius of gyration: 49.43 Å; chains: 1; bounding box: 101×109×126 Å

Organism: NCBI:txid190975

pLDDT: mean 84.96, std 15.01, range [34.44, 98.62]

Foldseek 3Di:
DQDQAPLVPDPLLVVLVVVPPDDPVVSVLLVVLQSLLCSLLVHHPVRLLCLQVVLQPDFDWDWDQAPPVRHIDTDGDGDDQQPCPHSQNVSLVSSVVSCVVVVHFLVVSLVSVVSVVVSSVVSVRDHHPDDRDDHPDLAPAADDLVLLVLLLPPDDLLLNLLLLQCLFQLAFPVQLLQDFLLQQCVQQVVQDDDPDSVCCLVPPDQFTKGWDWDQRPVCVVVVQIATTIGASQSNNSLSVVVVCLVPPVQVVVCVVPPPPDRDDDDRQFGSRADVVVSSRHGDDLVVQQVVSQVSQVVSLVVQLVVVVVCCVVVNDPPVCSVVSSSNRHGDGSNSSSVSNLVLCVVFLVDVVLSCNSNSHDDPDPPCVPPDDDDSVVSVVSCVPTRRCSSDSDPDPPPPPLDPVRVVVVVVVVVVVVVVVVVVVVVVVVVVVVVVVVVVVVVVVVVVVVVVLVVLLVVLLVLLLVLLVVPPLVVQCVVDPDNVLSVVLSVQLSVQLSVVCSVVVVPRDSDPVSSVVSSVVSVVVCVVPVVPPPPPCPPQPPVSVVVVVVLVVVLVVVVCVCVVDPVSVVVPLVPVVSVLVVLVVVLVVPVVPDVPDDVVNVVVSSVVSVVVSVPPD

Secondary structure (DSSP, 8-state):
-PPP--GGG-HHHHHHHHHTT--HHHHHHHHHHHHHHHHHHTS-HHHHHHHHHHHHH--EEEEEPP-TT---EEEEE---TT-TTSHHHHHHHHHHHHHHTTT--HHHHHHHHHHHHHHHHHTT-----PPPPPP---TTPPPPHHHHHHHHTTS-HHHHHHHHHHHHH---HHHHHH-BHHHHHHHTTTS----SHHHHHHHPPSS---EEEE--TTTGGGT--EEEE--HHHHHHHHHHHHHIIIIIHHHHHHHH-SSS-----TTSBTTB-GGGTTTSBPPHHHHHHHHHHHHHHHHHHHHHHHHHHHHTTSS-STTHHHHHHTSPP-SHHHHHHHHHHHHHHHH--HHHHHHHHTPPPSSTTGGGT----HHHHHHHIIIIIHHHH-SS---------HHHHHHHHHHHHHHHHHHHHHHHHHHHHHHHHHHHHHHHHHHHHHHHHHHHHHHHHHHHHHHHHHHHHTHHHHHHH-SSHHHHHHHHHHHHHHHHHHHHHTGGG---SHHHHHHHHHHHHHHHHH-TT----------HHHHHHHHHHHHHHHHHHHHHHT-HHHHHHHTT-HHHHHHHHHHHHHHSGGGTTTS-HHHHHHHHHHHHHHHHH--